Protein AF-A0A6M0L2R6-F1 (afdb_monomer_lite)

Foldseek 3Di:
DPPPPPVVVVVVVVCCVVPPPLDLDLVVLVVLCVPDLALLRSCLVCVVNCVRSLVSDDPLSNLVLPLQCPPPDDDNQLSNLSSVLQQDQFQQVVCLVVVLLLVLCVVQVVVQDQLLQQVLCVVVVNPDRDDSVRVCVVCVVVSNSRRQQSCLLSSLVSVVPDDCLQVSLQSSVVVLCVRNVEDAPDADALVSLQSLCQQCVVLLLQLLVVLC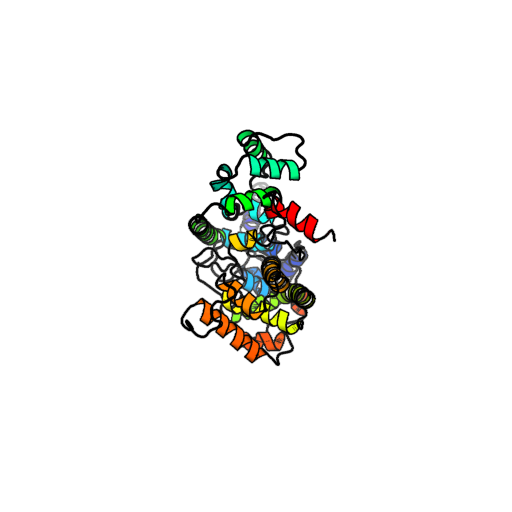VLLVHDSVLSSLLLSLQLCVQHSSNLAYHHNRRQGGSNRHHSNLLSQFDGRGSRSASNSVSLSLSLQQSQCVVVVADSLLSLLCSPPVGSCPLVPVPCCPDPSNVSSVSSVVLCVVCVPPPDPQSSSCVRRVDHPHDPVSVVRRGNDHPDDNDGDNSCPSVPPVVPPCVVVVVVPPD

pLDDT: mean 81.37, std 16.79, range [28.78, 97.38]

Structure (mmCIF, N/CA/C/O backbone):
data_AF-A0A6M0L2R6-F1
#
_entry.id   AF-A0A6M0L2R6-F1
#
loop_
_atom_site.group_PDB
_atom_site.id
_atom_site.type_symbol
_atom_site.label_atom_id
_atom_site.label_alt_id
_atom_site.label_comp_id
_atom_site.label_asym_id
_atom_site.label_entity_id
_atom_site.label_seq_id
_atom_site.pdbx_PDB_ins_code
_atom_site.Cartn_x
_atom_site.Cartn_y
_atom_site.Cartn_z
_atom_site.occupancy
_atom_site.B_iso_or_equiv
_atom_site.auth_seq_id
_atom_site.auth_comp_id
_atom_site.auth_asym_id
_atom_site.auth_atom_id
_atom_site.pdbx_PDB_model_num
ATOM 1 N N . MET A 1 1 ? 13.203 24.381 62.127 1.00 45.47 1 MET A N 1
ATOM 2 C CA . MET A 1 1 ? 13.265 23.180 61.256 1.00 45.47 1 MET A CA 1
ATOM 3 C C . MET A 1 1 ? 12.254 23.283 60.104 1.00 45.47 1 MET A C 1
ATOM 5 O O . MET A 1 1 ? 11.203 22.668 60.159 1.00 45.47 1 MET A O 1
ATOM 9 N N . ARG A 1 2 ? 12.528 24.091 59.066 1.00 46.06 2 ARG A N 1
ATOM 10 C CA . ARG A 1 2 ? 11.584 24.339 57.944 1.00 46.06 2 ARG A CA 1
ATOM 11 C C . ARG A 1 2 ? 12.152 24.036 56.547 1.00 46.06 2 ARG A C 1
ATOM 13 O O . ARG A 1 2 ? 11.547 24.402 55.551 1.00 46.06 2 ARG A O 1
ATOM 20 N N . LYS A 1 3 ? 13.304 23.359 56.458 1.00 46.56 3 LYS A N 1
ATOM 21 C CA . LYS A 1 3 ? 13.999 23.075 55.182 1.00 46.56 3 LYS A CA 1
ATOM 22 C C . LYS A 1 3 ? 14.102 21.589 54.803 1.00 46.56 3 LYS A C 1
ATOM 24 O O . LYS A 1 3 ? 14.664 21.283 53.763 1.00 46.56 3 LYS A O 1
ATOM 29 N N . LEU A 1 4 ? 13.529 20.671 55.585 1.00 47.12 4 LEU A N 1
ATOM 30 C CA . LEU A 1 4 ? 13.708 19.220 55.385 1.00 47.12 4 LEU A CA 1
ATOM 31 C C . LEU A 1 4 ? 12.510 18.479 54.762 1.00 47.12 4 LEU A C 1
ATOM 33 O O . LEU A 1 4 ? 12.599 17.281 54.532 1.00 47.12 4 LEU A O 1
ATOM 37 N N . LEU A 1 5 ? 11.421 19.175 54.415 1.00 47.84 5 LEU A N 1
ATOM 38 C CA . LEU A 1 5 ? 10.235 18.563 53.786 1.00 47.84 5 LEU A CA 1
ATOM 39 C C . LEU A 1 5 ? 10.134 18.779 52.265 1.00 47.84 5 LEU A C 1
ATOM 41 O O . LEU A 1 5 ? 9.256 18.210 51.625 1.00 47.84 5 LEU A O 1
ATOM 45 N N . LEU A 1 6 ? 11.036 19.558 51.660 1.00 47.50 6 LEU A N 1
ATOM 46 C CA . LEU A 1 6 ? 10.943 19.905 50.235 1.00 47.50 6 LEU A CA 1
ATOM 47 C C . LEU A 1 6 ? 11.515 18.836 49.291 1.00 47.50 6 LEU A C 1
ATOM 49 O O . LEU A 1 6 ? 11.073 18.765 48.147 1.00 47.50 6 LEU A O 1
ATOM 53 N N . LEU A 1 7 ? 12.438 17.979 49.745 1.00 46.09 7 LEU A N 1
ATOM 54 C CA . LEU A 1 7 ? 13.039 16.931 48.906 1.00 46.09 7 LEU A CA 1
ATOM 55 C C . LEU A 1 7 ? 12.145 15.696 48.669 1.00 46.09 7 LEU A C 1
ATOM 57 O O . LEU A 1 7 ? 12.019 15.287 47.515 1.00 46.09 7 LEU A O 1
ATOM 61 N N . PRO A 1 8 ? 11.480 15.093 49.677 1.00 51.16 8 PRO A N 1
ATOM 62 C CA . PRO A 1 8 ? 10.654 13.917 49.410 1.00 51.16 8 PRO A CA 1
ATOM 63 C C . PRO A 1 8 ? 9.384 14.276 48.624 1.00 51.16 8 PRO A C 1
ATOM 65 O O . PRO A 1 8 ? 8.926 13.478 47.813 1.00 51.16 8 PRO A O 1
ATOM 68 N N . MET A 1 9 ? 8.859 15.499 48.778 1.00 45.28 9 MET A N 1
ATOM 69 C CA . MET A 1 9 ? 7.676 15.970 48.047 1.00 45.28 9 MET A CA 1
ATOM 70 C C . MET A 1 9 ? 7.973 16.247 46.565 1.00 45.28 9 MET A C 1
ATOM 72 O O . MET A 1 9 ? 7.155 15.934 45.703 1.00 45.28 9 MET A O 1
ATOM 76 N N . SER A 1 10 ? 9.165 16.765 46.247 1.00 46.22 10 SER A N 1
ATOM 77 C CA . SER A 1 10 ? 9.586 16.984 44.859 1.00 46.22 10 SER A CA 1
ATOM 78 C C . SER A 1 10 ? 9.947 15.675 44.147 1.00 46.22 10 SER A C 1
ATOM 80 O O . SER A 1 10 ? 9.622 15.534 42.973 1.00 46.22 10 SER A O 1
ATOM 82 N N . ILE A 1 11 ? 10.484 14.670 44.849 1.00 51.25 11 ILE A N 1
ATOM 83 C CA . ILE A 1 11 ? 10.727 13.325 44.289 1.00 51.25 11 ILE A CA 1
ATOM 84 C C . ILE A 1 11 ? 9.409 12.541 44.088 1.00 51.25 11 ILE A C 1
ATOM 86 O O . ILE A 1 11 ? 9.261 11.826 43.092 1.00 51.25 11 ILE A O 1
ATOM 90 N N . LEU A 1 12 ? 8.403 12.723 44.955 1.00 44.19 12 LEU A N 1
ATOM 91 C CA . LEU A 1 12 ? 7.047 12.178 44.762 1.00 44.19 12 LEU A CA 1
ATOM 92 C C . LEU A 1 12 ? 6.283 12.853 43.608 1.00 44.19 12 LEU A C 1
ATOM 94 O O . LEU A 1 12 ? 5.621 12.172 42.827 1.00 44.19 12 LEU A O 1
ATOM 98 N N . LEU A 1 13 ? 6.428 14.169 43.433 1.00 44.69 13 LEU A N 1
ATOM 99 C CA . LEU A 1 13 ? 5.876 14.884 42.276 1.00 44.69 13 LEU A CA 1
ATOM 100 C C . LEU A 1 13 ? 6.588 14.493 40.968 1.00 44.69 13 LEU A C 1
ATOM 102 O O . LEU A 1 13 ? 5.924 14.245 39.965 1.00 44.69 13 LEU A O 1
ATOM 106 N N . LEU A 1 14 ? 7.917 14.337 40.972 1.00 40.22 14 LEU A N 1
ATOM 107 C CA . LEU A 1 14 ? 8.685 13.874 39.805 1.00 40.22 14 LEU A CA 1
ATOM 108 C C . LEU A 1 14 ? 8.369 12.418 39.423 1.00 40.22 14 LEU A C 1
ATOM 110 O O . LEU A 1 14 ? 8.295 12.097 38.238 1.00 40.22 14 LEU A O 1
ATOM 114 N N . SER A 1 15 ? 8.111 11.540 40.395 1.00 38.56 15 SER A N 1
ATOM 115 C CA . SER A 1 15 ? 7.690 10.155 40.131 1.00 38.56 15 SER A CA 1
ATOM 116 C C . SER A 1 15 ? 6.227 10.046 39.674 1.00 38.56 15 SER A C 1
ATOM 118 O O . SER A 1 15 ? 5.938 9.229 38.797 1.00 38.56 15 SER A O 1
ATOM 120 N N . GLN A 1 16 ? 5.323 10.926 40.127 1.00 41.12 16 GLN A N 1
ATOM 121 C CA . GLN A 1 16 ? 3.987 11.075 39.524 1.00 41.12 16 GLN A CA 1
ATOM 122 C C . GLN A 1 16 ? 4.048 11.609 38.082 1.00 41.12 16 GLN A C 1
ATOM 124 O O . GLN A 1 16 ? 3.268 11.171 37.233 1.00 41.12 16 GLN A O 1
ATOM 129 N N . PHE A 1 17 ? 5.012 12.480 37.769 1.00 44.12 17 PHE A N 1
ATOM 130 C CA . PHE A 1 17 ? 5.234 12.985 36.410 1.00 44.12 17 PHE A CA 1
ATOM 131 C C . PHE A 1 17 ? 5.807 11.936 35.444 1.00 44.12 17 PHE A C 1
ATOM 133 O O . PHE A 1 17 ? 5.579 12.035 34.238 1.00 44.12 17 PHE A O 1
ATOM 140 N N . ILE A 1 18 ? 6.513 10.917 35.947 1.00 41.81 18 ILE A N 1
ATOM 141 C CA . ILE A 1 18 ? 7.213 9.933 35.102 1.00 41.81 18 ILE A CA 1
ATOM 142 C C . ILE A 1 18 ? 6.486 8.571 35.050 1.00 41.81 18 ILE A C 1
ATOM 144 O O . ILE A 1 18 ? 6.608 7.868 34.047 1.00 41.81 18 ILE A O 1
ATOM 148 N N . TYR A 1 19 ? 5.650 8.227 36.042 1.00 39.91 19 TYR A N 1
ATOM 149 C CA . TYR A 1 19 ? 4.901 6.955 36.085 1.00 39.91 19 TYR A CA 1
ATOM 150 C C . TYR A 1 19 ? 3.357 7.076 36.160 1.00 39.91 19 TYR A C 1
ATOM 152 O O . TYR A 1 19 ? 2.683 6.047 36.156 1.00 39.91 19 TYR A O 1
ATOM 160 N N . GLY A 1 20 ? 2.760 8.283 36.159 1.00 46.81 20 GLY A N 1
ATOM 161 C CA . GLY A 1 20 ? 1.331 8.476 36.490 1.00 46.81 20 GLY A CA 1
ATOM 162 C C . GLY A 1 20 ? 0.333 8.945 35.409 1.00 46.81 20 GLY A C 1
ATOM 163 O O . GLY A 1 20 ? -0.867 8.916 35.661 1.00 46.81 20 GLY A O 1
ATOM 164 N N . ALA A 1 21 ? 0.719 9.382 34.207 1.00 62.66 21 ALA A N 1
ATOM 165 C CA . ALA A 1 21 ? -0.188 10.236 33.408 1.00 62.66 21 ALA A CA 1
ATOM 166 C C . ALA A 1 21 ? -1.174 9.529 32.443 1.00 62.66 21 ALA A C 1
ATOM 168 O O . ALA A 1 21 ? -1.693 10.160 31.520 1.00 62.66 21 ALA A O 1
ATOM 169 N N . CYS A 1 22 ? -1.471 8.237 32.613 1.00 83.69 22 CYS A N 1
ATOM 170 C CA . CYS A 1 22 ? -2.533 7.603 31.824 1.00 83.69 22 CYS A CA 1
ATOM 171 C C . CYS A 1 22 ? -3.904 7.876 32.455 1.00 83.69 22 CYS A C 1
ATOM 173 O O . CYS A 1 22 ? -4.408 7.080 33.246 1.00 83.69 22 CYS A O 1
ATOM 175 N N . SER A 1 23 ? -4.508 9.012 32.096 1.00 87.31 23 SER A N 1
ATOM 176 C CA . SER A 1 23 ? -5.831 9.420 32.585 1.00 87.31 23 SER A CA 1
ATOM 177 C C . SER A 1 23 ? -6.908 8.355 32.330 1.00 87.31 23 SER A C 1
ATOM 179 O O . SER A 1 23 ? -6.887 7.671 31.313 1.00 87.31 23 SER A O 1
ATOM 181 N N . GLN A 1 24 ? -7.900 8.227 33.208 1.00 88.62 24 GLN A N 1
ATOM 182 C CA . GLN A 1 24 ? -9.119 7.441 32.933 1.00 88.62 24 GLN A CA 1
ATOM 183 C C . GLN A 1 24 ? -10.281 8.331 32.453 1.00 88.62 24 GLN A C 1
ATOM 185 O O . GLN A 1 24 ? -11.410 7.873 32.301 1.00 88.62 24 GLN A O 1
ATOM 190 N N . SER A 1 25 ? -10.033 9.627 32.235 1.00 92.12 25 SER A N 1
ATOM 191 C CA . SER A 1 25 ? -11.061 10.571 31.803 1.00 92.12 25 SER A CA 1
ATOM 192 C C . SER A 1 25 ? -11.206 10.568 30.285 1.00 92.12 25 SER A C 1
ATOM 194 O O . SER A 1 25 ? -10.279 10.918 29.551 1.00 92.12 25 SER A O 1
ATOM 196 N N . GLY A 1 26 ? -12.411 10.263 29.800 1.00 92.44 26 GLY A N 1
ATOM 197 C CA . GLY A 1 26 ? -12.734 10.395 28.379 1.00 92.44 26 GLY A CA 1
ATOM 198 C C . GLY A 1 26 ? -12.590 11.833 27.872 1.00 92.44 26 GLY A C 1
ATOM 199 O O . GLY A 1 26 ? -12.058 12.041 26.785 1.00 92.44 26 GLY A O 1
ATOM 200 N N . LYS A 1 27 ? -12.965 12.833 28.688 1.00 94.31 27 LYS A N 1
ATOM 201 C CA . LYS A 1 27 ? -12.797 14.259 28.347 1.00 94.31 27 LYS A CA 1
ATOM 202 C C . LYS A 1 27 ? -11.324 14.623 28.156 1.00 94.31 27 LYS A C 1
ATOM 204 O O . LYS A 1 27 ? -10.995 15.346 27.220 1.00 94.31 27 LYS A O 1
ATOM 209 N N . PHE A 1 28 ? -10.440 14.088 29.002 1.00 94.44 28 PHE A N 1
ATOM 210 C CA . PHE A 1 28 ? -8.999 14.296 28.863 1.00 94.44 28 PHE A CA 1
ATOM 211 C C . PHE A 1 28 ? -8.487 13.756 27.523 1.00 94.44 28 PHE A C 1
ATOM 213 O O . PHE A 1 28 ? -7.841 14.492 26.780 1.00 94.44 28 PHE A O 1
ATOM 220 N N . TRP A 1 29 ? -8.807 12.502 27.182 1.00 94.88 29 TRP A N 1
ATOM 221 C CA . TRP A 1 29 ? -8.309 11.889 25.946 1.00 94.88 29 TRP A CA 1
ATOM 222 C C . TRP A 1 29 ? -8.865 12.534 24.688 1.00 94.88 29 TRP A C 1
ATOM 224 O O . TRP A 1 29 ? -8.108 12.780 23.754 1.00 94.88 29 TRP A O 1
ATOM 234 N N . GLN A 1 30 ? -10.150 12.878 24.683 1.00 94.62 30 GLN A N 1
ATOM 235 C CA . GLN A 1 30 ? -10.751 13.606 23.570 1.00 94.62 30 GLN A CA 1
ATOM 236 C C . GLN A 1 30 ? -10.104 14.991 23.398 1.00 94.62 30 GLN A C 1
ATOM 238 O O . GLN A 1 30 ? -9.797 15.382 22.275 1.00 94.62 30 GLN A O 1
ATOM 243 N N . GLY A 1 31 ? -9.767 15.679 24.496 1.00 92.88 31 GLY A N 1
ATOM 244 C CA . GLY A 1 31 ? -8.979 16.913 24.446 1.00 92.88 31 GLY A CA 1
ATOM 245 C C . GLY A 1 31 ? -7.561 16.716 23.887 1.00 92.88 31 GLY A C 1
ATOM 246 O O . GLY A 1 31 ? -7.086 17.549 23.120 1.00 92.88 31 GLY A O 1
ATOM 247 N N . GLN A 1 32 ? -6.879 15.613 24.218 1.00 94.44 32 GLN A N 1
ATOM 248 C CA . GLN A 1 32 ? -5.553 15.293 23.660 1.00 94.44 32 GLN A CA 1
ATOM 249 C C . GLN A 1 32 ? -5.609 14.959 22.163 1.00 94.44 32 GLN A C 1
ATOM 251 O O . GLN A 1 32 ? -4.719 15.360 21.412 1.00 94.44 32 GLN A O 1
ATOM 256 N N . ILE A 1 33 ? -6.655 14.257 21.720 1.00 93.19 33 ILE A N 1
ATOM 257 C CA . ILE A 1 33 ? -6.894 13.971 20.300 1.00 93.19 33 ILE A CA 1
ATOM 258 C C . ILE A 1 33 ? -7.110 15.280 19.536 1.00 93.19 33 ILE A C 1
ATOM 260 O O . ILE A 1 33 ? -6.443 15.505 18.533 1.00 93.19 33 ILE A O 1
ATOM 264 N N . GLN A 1 34 ? -7.962 16.174 20.046 1.00 92.12 34 GLN A N 1
ATOM 265 C CA . GLN A 1 34 ? -8.242 17.475 19.424 1.00 92.12 34 GLN A CA 1
ATOM 266 C C . GLN A 1 34 ? -7.014 18.393 19.351 1.00 92.12 34 GLN A C 1
ATOM 268 O O . GLN A 1 34 ? -6.859 19.129 18.383 1.00 92.12 34 GLN A O 1
ATOM 273 N N . LYS A 1 35 ? -6.130 18.348 20.357 1.00 92.75 35 LYS A N 1
ATOM 274 C CA . LYS A 1 35 ? -4.870 19.112 20.369 1.00 92.75 35 LYS A CA 1
ATOM 275 C C . LYS A 1 35 ? -3.788 18.518 19.466 1.00 92.75 35 LYS A C 1
ATOM 277 O O . LYS A 1 35 ? -2.802 19.189 19.170 1.00 92.75 35 LYS A O 1
ATOM 282 N N . SER A 1 36 ? -3.921 17.254 19.072 1.00 92.50 36 SER A N 1
ATOM 283 C CA . SER A 1 36 ? -2.943 16.595 18.210 1.00 92.50 36 SER A CA 1
ATOM 284 C C . SER A 1 36 ? -3.137 17.030 16.761 1.00 92.50 36 SER A C 1
ATOM 286 O O . SER A 1 36 ? -4.263 17.156 16.291 1.00 92.50 36 SER A O 1
ATOM 288 N N . LYS A 1 37 ? -2.032 17.195 16.021 1.00 90.88 37 LYS A N 1
ATOM 289 C CA . LYS A 1 37 ? -2.060 17.556 14.591 1.00 90.88 37 LYS A CA 1
ATOM 290 C C . LYS A 1 37 ? -2.973 16.629 13.775 1.00 90.88 37 LYS A C 1
ATOM 292 O O . LYS A 1 37 ? -3.685 17.078 12.885 1.00 90.88 37 LYS A O 1
ATOM 297 N N . ASN A 1 38 ? -2.908 15.337 14.078 1.00 92.62 38 ASN A N 1
ATOM 298 C CA . ASN A 1 38 ? -3.747 14.283 13.525 1.00 92.62 38 ASN A CA 1
ATOM 299 C C . ASN A 1 38 ? -3.795 13.096 14.500 1.00 92.62 38 ASN A C 1
ATOM 301 O O . ASN A 1 38 ? -3.020 13.021 15.466 1.00 92.62 38 ASN A O 1
ATOM 305 N N . ILE A 1 39 ? -4.696 12.153 14.228 1.00 94.38 39 ILE A N 1
ATOM 306 C CA . ILE A 1 39 ? -4.901 10.980 15.078 1.00 94.38 39 ILE A CA 1
ATOM 307 C C . ILE A 1 39 ? -3.675 10.044 15.119 1.00 94.38 39 ILE A C 1
ATOM 309 O O . ILE A 1 39 ? -3.406 9.435 16.155 1.00 94.38 39 ILE A O 1
ATOM 313 N N . GLU A 1 40 ? -2.869 9.957 14.053 1.00 95.19 40 GLU A N 1
ATOM 314 C CA . GLU A 1 40 ? -1.649 9.137 14.062 1.00 95.19 40 GLU A CA 1
ATOM 315 C C . GLU A 1 40 ? -0.615 9.679 15.055 1.00 95.19 40 GLU A C 1
ATOM 317 O O . GLU A 1 40 ? -0.041 8.919 15.837 1.00 95.19 40 GLU A O 1
ATOM 322 N N . THR A 1 41 ? -0.420 11.000 15.077 1.00 93.75 41 THR A N 1
ATOM 323 C CA . THR A 1 41 ? 0.484 11.689 16.010 1.00 93.75 41 THR A CA 1
ATOM 324 C C . THR A 1 41 ? 0.037 11.461 17.449 1.00 93.75 41 THR A C 1
ATOM 326 O O . THR A 1 41 ? 0.860 11.132 18.308 1.00 93.75 41 THR A O 1
ATOM 329 N N . PHE A 1 42 ? -1.274 11.549 17.704 1.00 96.06 42 PHE A N 1
ATOM 330 C CA . PHE A 1 42 ? -1.854 11.205 19.000 1.00 96.06 42 PHE A CA 1
ATOM 331 C C . PHE A 1 42 ? -1.478 9.773 19.410 1.00 96.06 42 PHE A C 1
ATOM 333 O O . PHE A 1 42 ? -0.939 9.562 20.502 1.00 96.06 42 PHE A O 1
ATOM 340 N N . PHE A 1 43 ? -1.706 8.794 18.529 1.00 96.94 43 PHE A N 1
ATOM 341 C CA . PHE A 1 43 ? -1.421 7.390 18.814 1.00 96.94 43 PHE A CA 1
ATOM 342 C C . PHE A 1 43 ? 0.070 7.101 19.023 1.00 96.94 43 PHE A C 1
ATOM 344 O O . PHE A 1 43 ? 0.398 6.250 19.856 1.00 96.94 43 PHE A O 1
ATOM 351 N N . ILE A 1 44 ? 0.971 7.788 18.310 1.00 95.38 44 ILE A N 1
ATOM 352 C CA . ILE A 1 44 ? 2.431 7.659 18.462 1.00 95.38 44 ILE A CA 1
ATOM 353 C C . ILE A 1 44 ? 2.891 8.210 19.814 1.00 95.38 44 ILE A C 1
ATOM 355 O O . ILE A 1 44 ? 3.627 7.526 20.540 1.00 95.38 44 ILE A O 1
ATOM 359 N N . ASN A 1 45 ? 2.457 9.426 20.149 1.00 94.12 45 ASN A N 1
ATOM 360 C CA . ASN A 1 45 ? 2.904 10.150 21.339 1.00 94.12 45 ASN A CA 1
ATOM 361 C C . ASN A 1 45 ? 2.370 9.510 22.623 1.00 94.12 45 ASN A C 1
ATOM 363 O O . ASN A 1 45 ? 3.088 9.425 23.617 1.00 94.12 45 ASN A O 1
ATOM 367 N N . ASN A 1 46 ? 1.157 8.956 22.576 1.00 94.00 46 ASN A N 1
ATOM 368 C CA . ASN A 1 46 ? 0.479 8.398 23.745 1.00 94.00 46 ASN A CA 1
ATOM 369 C C . ASN A 1 46 ? 0.580 6.867 23.854 1.00 94.00 46 ASN A C 1
ATOM 371 O O . ASN A 1 46 ? -0.153 6.265 24.635 1.00 94.00 46 ASN A O 1
ATOM 375 N N . TYR A 1 47 ? 1.491 6.209 23.120 1.00 93.56 47 TYR A N 1
ATOM 376 C CA . TYR A 1 47 ? 1.623 4.738 23.095 1.00 93.56 47 TYR A CA 1
ATOM 377 C C . TYR A 1 47 ? 1.608 4.074 24.484 1.00 93.56 47 TYR A C 1
ATOM 379 O O . TYR A 1 47 ? 0.968 3.035 24.663 1.00 93.56 47 TYR A O 1
ATOM 387 N N . ASN A 1 48 ? 2.305 4.661 25.465 1.00 93.00 48 ASN A N 1
ATOM 388 C CA . ASN A 1 48 ? 2.398 4.100 26.817 1.00 93.00 48 ASN A CA 1
ATOM 389 C C . ASN A 1 48 ? 1.018 4.012 27.508 1.00 93.00 48 ASN A C 1
ATOM 391 O O . ASN A 1 48 ? 0.826 3.156 28.363 1.00 93.00 48 ASN A O 1
ATOM 395 N N . CYS A 1 49 ? 0.041 4.821 27.082 1.00 93.75 49 CYS A N 1
ATOM 396 C CA . CYS A 1 49 ? -1.317 4.876 27.625 1.00 93.75 49 CYS A CA 1
ATOM 397 C C . CYS A 1 49 ? -2.378 4.210 26.738 1.00 93.75 49 CYS A C 1
ATOM 399 O O . CYS A 1 49 ? -3.570 4.448 26.926 1.00 93.75 49 CYS A O 1
ATOM 401 N N . LYS A 1 50 ? -1.980 3.338 25.800 1.00 92.94 50 LYS A N 1
ATOM 402 C CA . LYS A 1 50 ? -2.899 2.690 24.843 1.00 92.94 50 LYS A CA 1
ATOM 403 C C . LYS A 1 50 ? -4.131 2.037 25.464 1.00 92.94 50 LYS A C 1
ATOM 405 O O . LYS A 1 50 ? -5.231 2.221 24.962 1.00 92.94 50 LYS A O 1
ATOM 410 N N . ASN A 1 51 ? -3.973 1.325 26.578 1.00 92.62 51 ASN A N 1
ATOM 411 C CA . ASN A 1 51 ? -5.092 0.638 27.233 1.00 92.62 51 ASN A CA 1
ATOM 412 C C . ASN A 1 51 ? -6.082 1.615 27.879 1.00 92.62 51 ASN A C 1
ATOM 414 O O . ASN A 1 51 ? -7.253 1.285 28.051 1.00 92.62 51 ASN A O 1
ATOM 418 N N . SER A 1 52 ? -5.591 2.792 28.259 1.00 94.31 52 SER A N 1
ATOM 419 C CA . SER A 1 52 ? -6.374 3.839 28.894 1.00 94.31 52 SER A CA 1
ATOM 420 C C . SER A 1 52 ? -7.130 4.634 27.824 1.00 94.31 52 SER A C 1
ATOM 422 O O . SER A 1 52 ? -8.358 4.626 27.840 1.00 94.31 52 SER A O 1
ATOM 424 N N . PHE A 1 53 ? -6.454 5.187 26.807 1.00 95.81 53 PHE A N 1
ATOM 425 C CA . PHE A 1 53 ? -7.155 5.971 25.785 1.00 95.81 53 PHE A CA 1
ATOM 426 C C . PHE A 1 53 ? -8.085 5.131 24.899 1.00 95.81 53 PHE A C 1
ATOM 428 O O . PHE A 1 53 ? -9.114 5.638 24.464 1.00 95.81 53 PHE A O 1
ATOM 435 N N . TYR A 1 54 ? -7.771 3.851 24.633 1.00 96.31 54 TYR A N 1
ATOM 436 C CA . TYR A 1 54 ? -8.537 3.025 23.683 1.00 96.31 54 TYR A CA 1
ATOM 437 C C . TYR A 1 54 ? -10.013 2.870 24.077 1.00 96.31 54 TYR A C 1
ATOM 439 O O . TYR A 1 54 ? -10.886 2.809 23.212 1.00 96.31 54 TYR A O 1
ATOM 447 N N . LYS A 1 55 ? -10.308 2.847 25.383 1.00 95.12 55 LYS A N 1
ATOM 448 C CA . LYS A 1 55 ? -11.681 2.766 25.913 1.00 95.12 55 LYS A CA 1
ATOM 449 C C . LYS A 1 55 ? -12.506 4.023 25.631 1.00 95.12 55 LYS A C 1
ATOM 451 O O . LYS A 1 55 ? -13.729 3.956 25.643 1.00 95.12 55 LYS A O 1
ATOM 456 N N . HIS A 1 56 ? -11.835 5.144 25.388 1.00 95.50 56 HIS A N 1
ATOM 457 C CA . HIS A 1 56 ? -12.441 6.457 25.191 1.00 95.50 56 HIS A CA 1
ATOM 458 C C . HIS A 1 56 ? -12.357 6.942 23.744 1.00 95.50 56 HIS A C 1
ATOM 460 O O . HIS A 1 56 ? -12.732 8.082 23.472 1.00 95.50 56 HIS A O 1
ATOM 466 N N . LEU A 1 57 ? -11.864 6.105 22.827 1.00 93.62 57 LEU A N 1
ATOM 467 C CA . LEU A 1 57 ? -11.907 6.396 21.401 1.00 93.62 57 LEU A CA 1
ATOM 468 C C . LEU A 1 57 ? -13.347 6.349 20.902 1.00 93.62 57 LEU A C 1
ATOM 470 O O . LEU A 1 57 ? -14.113 5.444 21.246 1.00 93.62 57 LEU A O 1
ATOM 474 N N . LYS A 1 58 ? -13.686 7.292 20.027 1.00 91.88 58 LYS A N 1
ATOM 475 C CA . LYS A 1 58 ? -14.905 7.222 19.224 1.00 91.88 58 LYS A CA 1
ATOM 476 C C . LYS A 1 58 ? -14.839 6.016 18.290 1.00 91.88 58 LYS A C 1
ATOM 478 O O . LYS A 1 58 ? -13.773 5.462 18.017 1.00 91.88 58 LYS A O 1
ATOM 483 N N . ASN A 1 59 ? -15.989 5.621 17.748 1.00 89.00 59 ASN A N 1
ATOM 484 C CA . ASN A 1 59 ? -16.072 4.458 16.864 1.00 89.00 59 ASN A CA 1
ATOM 485 C C . ASN A 1 59 ? -15.130 4.560 15.652 1.00 89.00 59 ASN A C 1
ATOM 487 O O . ASN A 1 59 ? -14.443 3.587 15.356 1.00 89.00 59 ASN A O 1
ATOM 491 N N . SER A 1 60 ? -15.047 5.718 14.990 1.00 88.94 60 SER A N 1
ATOM 492 C CA . SER A 1 60 ? -14.173 5.925 13.824 1.00 88.94 60 SER A CA 1
ATOM 493 C C . SER A 1 60 ? -12.685 5.818 14.171 1.00 88.94 60 SER A C 1
ATOM 495 O O . SER A 1 60 ? -11.937 5.103 13.505 1.00 88.94 60 SER A O 1
ATOM 497 N N . GLU A 1 61 ? -12.268 6.443 15.271 1.00 93.06 61 GLU A N 1
ATOM 498 C CA . GLU A 1 61 ? -10.905 6.363 15.812 1.00 93.06 61 GLU A CA 1
ATOM 499 C C . GLU A 1 61 ? -10.535 4.920 16.180 1.00 93.06 61 GLU A C 1
ATOM 501 O O . GLU A 1 61 ? -9.445 4.447 15.860 1.00 93.06 61 GLU A O 1
ATOM 506 N N . LYS A 1 62 ? -11.462 4.195 16.816 1.00 93.25 62 LYS A N 1
ATOM 507 C CA . LYS A 1 62 ? -11.284 2.796 17.214 1.00 93.25 62 LYS A CA 1
ATOM 508 C C . LYS A 1 62 ? -11.184 1.865 16.007 1.00 93.25 62 LYS A C 1
ATOM 510 O O . LYS A 1 62 ? -10.322 0.989 15.990 1.00 93.25 62 LYS A O 1
ATOM 515 N N . LEU A 1 63 ? -12.027 2.068 14.992 1.00 92.06 63 LEU A N 1
ATOM 516 C CA . LEU A 1 63 ? -11.972 1.323 13.732 1.00 92.06 63 LEU A CA 1
ATOM 517 C C . LEU A 1 63 ? -10.632 1.537 13.027 1.00 92.06 63 LEU A C 1
ATOM 519 O O . LEU A 1 63 ? -10.009 0.558 12.621 1.00 92.06 63 LEU A O 1
ATOM 523 N N . TYR A 1 64 ? -10.158 2.784 12.941 1.00 94.06 64 TYR A N 1
ATOM 524 C CA . TYR A 1 64 ? -8.855 3.083 12.351 1.00 94.06 64 TYR A CA 1
ATOM 525 C C . TYR A 1 64 ? -7.708 2.456 13.149 1.00 94.06 64 TYR A C 1
ATOM 527 O O . TYR A 1 64 ? -6.822 1.820 12.574 1.00 94.06 64 TYR A O 1
ATOM 535 N N . TYR A 1 65 ? -7.771 2.557 14.481 1.00 95.81 65 TYR A N 1
ATOM 536 C CA . TYR A 1 65 ? -6.815 1.935 15.392 1.00 95.81 65 TYR A CA 1
ATOM 537 C C . TYR A 1 65 ? -6.705 0.425 15.177 1.00 95.81 65 TYR A C 1
ATOM 539 O O . TYR A 1 65 ? -5.607 -0.106 14.992 1.00 95.81 65 TYR A O 1
ATOM 547 N N . ASP A 1 66 ? -7.845 -0.266 15.168 1.00 95.06 66 ASP A N 1
ATOM 548 C CA . ASP A 1 66 ? -7.892 -1.710 14.970 1.00 95.06 66 ASP A CA 1
ATOM 549 C C . ASP A 1 66 ? -7.466 -2.110 13.550 1.00 95.06 66 ASP A C 1
ATOM 551 O O . ASP A 1 66 ? -6.804 -3.135 13.393 1.00 95.06 66 ASP A O 1
ATOM 555 N N . ALA A 1 67 ? -7.790 -1.304 12.532 1.00 94.62 67 ALA A N 1
ATOM 556 C CA . ALA A 1 67 ? -7.414 -1.582 11.151 1.00 94.62 67 ALA A CA 1
ATOM 557 C C . ALA A 1 67 ? -5.888 -1.520 10.943 1.00 94.62 67 ALA A C 1
ATOM 559 O O . ALA A 1 67 ? -5.313 -2.466 10.403 1.00 94.62 67 ALA A O 1
ATOM 560 N N . VAL A 1 68 ? -5.225 -0.450 11.403 1.00 96.25 68 VAL A N 1
ATOM 561 C CA . VAL A 1 68 ? -3.770 -0.218 11.241 1.00 96.25 68 VAL A CA 1
ATOM 562 C C . VAL A 1 68 ? -2.931 -1.200 12.054 1.00 96.25 68 VAL A C 1
ATOM 564 O O . VAL A 1 68 ? -1.884 -1.679 11.605 1.00 96.25 68 VAL A O 1
ATOM 567 N N . LEU A 1 69 ? -3.385 -1.542 13.257 1.00 96.38 69 LEU A N 1
ATOM 568 C CA . LEU A 1 69 ? -2.624 -2.379 14.184 1.00 96.38 69 LEU A CA 1
ATOM 569 C C . LEU A 1 69 ? -2.956 -3.868 14.076 1.00 96.38 69 LEU A C 1
ATOM 571 O O . LEU A 1 69 ? -2.581 -4.636 14.959 1.00 96.38 69 LEU A O 1
ATOM 575 N N . TYR A 1 70 ? -3.628 -4.291 13.004 1.00 94.56 70 TYR A N 1
ATOM 576 C CA . TYR A 1 70 ? -3.908 -5.698 12.740 1.00 94.56 70 TYR A CA 1
ATOM 577 C C . TYR A 1 70 ? -2.683 -6.457 12.185 1.00 94.56 70 TYR A C 1
ATOM 579 O O . TYR A 1 70 ? -2.092 -6.014 11.203 1.00 94.56 70 TYR A O 1
ATOM 587 N N . PRO A 1 71 ? -2.322 -7.649 12.696 1.00 90.50 71 PRO A N 1
ATOM 588 C CA . PRO A 1 71 ? -2.860 -8.285 13.891 1.00 90.50 71 PRO A CA 1
ATOM 589 C C . PRO A 1 71 ? -2.284 -7.651 15.167 1.00 90.50 71 PRO A C 1
ATOM 591 O O . PRO A 1 71 ? -1.169 -7.130 15.173 1.00 90.50 71 PRO A O 1
ATOM 594 N N . ARG A 1 72 ? -3.040 -7.756 16.266 1.00 87.81 72 ARG A N 1
ATOM 595 C CA . ARG A 1 72 ? -2.655 -7.232 17.587 1.00 87.81 72 ARG A CA 1
ATOM 596 C C . ARG A 1 72 ? -1.388 -7.914 18.136 1.00 87.81 72 ARG A C 1
ATOM 598 O O . ARG A 1 72 ? -0.969 -8.961 17.649 1.00 87.81 72 ARG A O 1
ATOM 605 N N . GLY A 1 73 ? -0.815 -7.340 19.199 1.00 88.81 73 GLY A N 1
ATOM 606 C CA . GLY A 1 73 ? 0.355 -7.901 19.899 1.00 88.81 73 GLY A CA 1
ATOM 607 C C . GLY A 1 73 ? 1.707 -7.336 19.449 1.00 88.81 73 GLY A C 1
ATOM 608 O O . GLY A 1 73 ? 2.736 -7.987 19.601 1.00 88.81 73 GLY A O 1
ATOM 609 N N . LEU A 1 74 ? 1.718 -6.128 18.884 1.00 94.75 74 LEU A N 1
ATOM 610 C CA . LEU A 1 74 ? 2.931 -5.474 18.391 1.00 94.75 74 LEU A CA 1
ATOM 611 C C . LEU A 1 74 ? 3.836 -4.995 19.532 1.00 94.75 74 LEU A C 1
ATOM 613 O O . LEU A 1 74 ? 3.365 -4.422 20.521 1.00 94.75 74 LEU A O 1
ATOM 617 N N . LYS A 1 75 ? 5.154 -5.137 19.346 1.00 95.94 75 LYS A N 1
ATOM 618 C CA . LYS A 1 75 ? 6.154 -4.481 20.203 1.00 95.94 75 LYS A CA 1
ATOM 619 C C . LYS A 1 75 ? 6.076 -2.959 20.032 1.00 95.94 75 LYS A C 1
ATOM 621 O O . LYS A 1 75 ? 5.643 -2.465 18.992 1.00 95.94 75 LYS A O 1
ATOM 626 N N . LYS A 1 76 ? 6.578 -2.199 21.015 1.00 95.56 76 LYS A N 1
ATOM 627 C CA . LYS A 1 76 ? 6.572 -0.719 21.003 1.00 95.56 76 LYS A CA 1
ATOM 628 C C . LYS A 1 76 ? 7.100 -0.123 19.695 1.00 95.56 76 LYS A C 1
ATOM 630 O O . LYS A 1 76 ? 6.453 0.745 19.117 1.00 95.56 76 LYS A O 1
ATOM 635 N N . ALA A 1 77 ? 8.245 -0.609 19.216 1.00 96.12 77 ALA A N 1
ATOM 636 C CA . ALA A 1 77 ? 8.838 -0.138 17.966 1.00 96.12 77 ALA A CA 1
ATOM 637 C C . ALA A 1 77 ? 7.936 -0.423 16.753 1.00 96.12 77 ALA A C 1
ATOM 639 O O . ALA A 1 77 ? 7.716 0.458 15.933 1.00 96.12 77 ALA A O 1
ATOM 640 N N . GLN A 1 78 ? 7.354 -1.622 16.678 1.00 97.38 78 GLN A N 1
ATOM 641 C CA . GLN A 1 78 ? 6.480 -2.038 15.577 1.00 97.38 78 GLN A CA 1
ATOM 642 C C . GLN A 1 78 ? 5.189 -1.222 15.541 1.00 97.38 78 GLN A C 1
ATOM 644 O O . GLN A 1 78 ? 4.808 -0.721 14.489 1.00 97.38 78 GLN A O 1
ATOM 649 N N . TYR A 1 79 ? 4.562 -1.022 16.701 1.00 97.06 79 TYR A N 1
ATOM 650 C CA . TYR A 1 79 ? 3.407 -0.141 16.852 1.00 97.06 79 TYR A CA 1
ATOM 651 C C . TYR A 1 79 ? 3.706 1.266 16.322 1.00 97.06 79 TYR A C 1
ATOM 653 O O . TYR A 1 79 ? 2.954 1.796 15.505 1.00 97.06 79 TYR A O 1
ATOM 661 N N . LYS A 1 80 ? 4.820 1.864 16.769 1.00 96.12 80 LYS A N 1
ATOM 662 C CA . LYS A 1 80 ? 5.192 3.224 16.366 1.00 96.12 80 LYS A CA 1
ATOM 663 C C . LYS A 1 80 ? 5.491 3.297 14.874 1.00 96.12 80 LYS A C 1
ATOM 665 O O . LYS A 1 80 ? 5.012 4.214 14.225 1.00 96.12 80 LYS A O 1
ATOM 670 N N . ASN A 1 81 ? 6.202 2.314 14.323 1.00 96.31 81 ASN A N 1
ATOM 671 C CA . ASN A 1 81 ? 6.524 2.274 12.897 1.00 96.31 81 ASN A CA 1
ATOM 672 C C . ASN A 1 81 ? 5.276 2.168 12.021 1.00 96.31 81 ASN A C 1
ATOM 674 O O . ASN A 1 81 ? 5.235 2.791 10.963 1.00 96.31 81 ASN A O 1
ATOM 678 N N . ARG A 1 82 ? 4.251 1.420 12.447 1.00 96.12 82 ARG A N 1
ATOM 679 C CA . ARG A 1 82 ? 2.988 1.347 11.705 1.00 96.12 82 ARG A CA 1
ATOM 680 C C . ARG A 1 82 ? 2.277 2.690 11.660 1.00 96.12 82 ARG A C 1
ATOM 682 O O . ARG A 1 82 ? 1.948 3.149 10.575 1.00 96.12 82 ARG A O 1
ATOM 689 N N . TRP A 1 83 ? 2.108 3.353 12.802 1.00 95.56 83 TRP A N 1
ATOM 690 C CA . TRP A 1 83 ? 1.496 4.684 12.815 1.00 95.56 83 TRP A CA 1
ATOM 691 C C . TRP A 1 83 ? 2.324 5.722 12.076 1.00 95.56 83 TRP A C 1
ATOM 693 O O . TRP A 1 83 ? 1.770 6.506 11.315 1.00 95.56 83 TRP A O 1
ATOM 703 N N . PHE A 1 84 ? 3.646 5.683 12.243 1.00 93.31 84 PHE A N 1
ATOM 704 C CA . PHE A 1 84 ? 4.551 6.567 11.523 1.00 93.31 84 PHE A CA 1
ATOM 705 C C . PHE A 1 84 ? 4.382 6.402 10.009 1.00 93.31 84 PHE A C 1
ATOM 707 O O . PHE A 1 84 ? 4.197 7.383 9.299 1.00 93.31 84 PHE A O 1
ATOM 714 N N . THR A 1 85 ? 4.317 5.158 9.530 1.00 92.56 85 THR A N 1
ATOM 715 C CA . THR A 1 85 ? 4.061 4.839 8.116 1.00 92.56 85 THR A CA 1
ATOM 716 C C . THR A 1 85 ? 2.746 5.426 7.607 1.00 92.56 85 THR A C 1
ATOM 718 O O . THR A 1 85 ? 2.697 5.879 6.468 1.00 92.56 85 THR A O 1
ATOM 721 N N . MET A 1 86 ? 1.700 5.440 8.438 1.00 91.75 86 MET A N 1
ATOM 722 C CA . MET A 1 86 ? 0.413 6.046 8.084 1.00 91.75 86 MET A CA 1
ATOM 723 C C . MET A 1 86 ? 0.442 7.582 8.130 1.00 91.75 86 MET A C 1
ATOM 725 O O . MET A 1 86 ? -0.307 8.219 7.399 1.00 91.75 86 MET A O 1
ATOM 729 N N . SER A 1 87 ? 1.311 8.177 8.955 1.00 89.00 87 SER A N 1
ATOM 730 C CA . SER A 1 87 ? 1.463 9.635 9.072 1.00 89.00 87 SER A CA 1
ATOM 731 C C . SER A 1 87 ? 2.376 10.270 8.020 1.00 89.00 87 SER A C 1
ATOM 733 O O . SER A 1 87 ? 2.361 11.490 7.861 1.00 89.00 87 SER A O 1
ATOM 735 N N . ILE A 1 88 ? 3.192 9.470 7.325 1.00 83.75 88 ILE A N 1
ATOM 736 C CA . ILE A 1 88 ? 4.109 9.967 6.296 1.00 83.75 88 ILE A CA 1
ATOM 737 C C . ILE A 1 88 ? 3.303 10.490 5.102 1.00 83.75 88 ILE A C 1
ATOM 739 O O . ILE A 1 88 ? 2.568 9.743 4.454 1.00 83.75 88 ILE A O 1
ATOM 743 N N . ALA A 1 89 ? 3.496 11.770 4.786 1.00 71.88 89 ALA A N 1
ATOM 744 C CA . ALA A 1 89 ? 2.811 12.445 3.687 1.00 71.88 89 ALA A CA 1
ATOM 745 C C . ALA A 1 89 ? 3.523 12.297 2.330 1.00 71.88 89 ALA A C 1
ATOM 747 O O . ALA A 1 89 ? 2.915 12.577 1.303 1.00 71.88 89 ALA A O 1
ATOM 748 N N . SER A 1 90 ? 4.797 11.878 2.311 1.00 76.69 90 SER A N 1
ATOM 749 C CA . SER A 1 90 ? 5.584 11.744 1.078 1.00 76.69 90 SER A CA 1
ATOM 750 C C . SER A 1 90 ? 6.318 10.410 0.988 1.00 76.69 90 SER A C 1
ATOM 752 O O . SER A 1 90 ? 6.943 9.949 1.944 1.00 76.69 90 SER A O 1
ATOM 754 N N . ASP A 1 91 ? 6.318 9.817 -0.201 1.00 78.81 91 ASP A N 1
ATOM 755 C CA . ASP A 1 91 ? 6.997 8.545 -0.449 1.00 78.81 91 ASP A CA 1
ATOM 756 C C . ASP A 1 91 ? 8.508 8.638 -0.183 1.00 78.81 91 ASP A C 1
ATOM 758 O O . ASP A 1 91 ? 9.105 7.741 0.415 1.00 78.81 91 ASP A O 1
ATOM 762 N N . LYS A 1 92 ? 9.121 9.786 -0.493 1.00 80.19 92 LYS A N 1
ATOM 763 C CA . LYS A 1 92 ? 10.526 10.082 -0.182 1.00 80.19 92 LYS A CA 1
ATOM 764 C C . LYS A 1 92 ? 10.873 9.869 1.295 1.00 80.19 92 LYS A C 1
ATOM 766 O O . LYS A 1 92 ? 11.903 9.270 1.604 1.00 80.19 92 LYS A O 1
ATOM 771 N N . GLU A 1 93 ? 10.040 10.346 2.218 1.00 84.81 93 GLU A N 1
ATOM 772 C CA . GLU A 1 93 ? 10.280 10.180 3.655 1.00 84.81 93 GLU A CA 1
ATOM 773 C C . GLU A 1 93 ? 10.145 8.713 4.094 1.00 84.81 93 GLU A C 1
ATOM 775 O O . GLU A 1 93 ? 10.937 8.236 4.917 1.00 84.81 93 GLU A O 1
ATOM 780 N N . PHE A 1 94 ? 9.211 7.972 3.487 1.00 88.38 94 PHE A N 1
ATOM 781 C CA . PHE A 1 94 ? 9.065 6.537 3.719 1.00 88.38 94 PHE A CA 1
ATOM 782 C C . PHE A 1 94 ? 10.344 5.783 3.337 1.00 88.38 94 PHE A C 1
ATOM 784 O O . PHE A 1 94 ? 10.901 5.069 4.170 1.00 88.38 94 PHE A O 1
ATOM 791 N N . PHE A 1 95 ? 10.865 5.980 2.122 1.00 86.38 95 PHE A N 1
ATOM 792 C CA . PHE A 1 95 ? 12.080 5.287 1.672 1.00 86.38 95 PHE A CA 1
ATOM 793 C C . PHE A 1 95 ? 13.357 5.790 2.348 1.00 86.38 95 PHE A C 1
ATOM 795 O O . PHE A 1 95 ? 14.315 5.030 2.475 1.00 86.38 95 PHE A O 1
ATOM 802 N N . LYS A 1 96 ? 13.385 7.029 2.852 1.00 86.00 96 LYS A N 1
ATOM 803 C CA . LYS A 1 96 ? 14.484 7.497 3.706 1.00 86.00 96 LYS A CA 1
ATOM 804 C C . LYS A 1 96 ? 14.512 6.741 5.037 1.00 86.00 96 LYS A C 1
ATOM 806 O O . LYS A 1 96 ? 15.576 6.296 5.461 1.00 86.00 96 LYS A O 1
ATOM 811 N N . THR A 1 97 ? 13.355 6.577 5.678 1.00 88.75 97 THR A N 1
ATOM 812 C CA . THR A 1 97 ? 13.239 5.895 6.978 1.00 88.75 97 THR A CA 1
ATOM 813 C C . THR A 1 97 ? 13.369 4.374 6.850 1.00 88.75 97 THR A C 1
ATOM 815 O O . THR A 1 97 ? 13.997 3.719 7.683 1.00 88.75 97 THR A O 1
ATOM 818 N N . PHE A 1 98 ? 12.811 3.799 5.785 1.00 90.88 98 PHE A N 1
ATOM 819 C CA . PHE A 1 98 ? 12.783 2.364 5.513 1.00 90.88 98 PHE A CA 1
ATOM 820 C C . PHE A 1 98 ? 13.575 2.035 4.241 1.00 90.88 98 PHE A C 1
ATOM 822 O O . PHE A 1 98 ? 13.079 1.392 3.315 1.00 90.88 98 PHE A O 1
ATOM 829 N N . SER A 1 99 ? 14.843 2.452 4.213 1.00 87.75 99 SER A N 1
ATOM 830 C CA . SER A 1 99 ? 15.735 2.347 3.044 1.00 87.75 99 SER A CA 1
ATOM 831 C C . SER A 1 99 ? 15.956 0.929 2.523 1.00 87.75 99 SER A C 1
ATOM 833 O O . SER A 1 99 ? 16.344 0.745 1.371 1.00 87.75 99 SER A O 1
ATOM 835 N N . PHE A 1 100 ? 15.636 -0.092 3.318 1.00 88.94 100 PHE A N 1
ATOM 836 C CA . PHE A 1 100 ? 15.684 -1.480 2.874 1.00 88.94 100 PHE A CA 1
ATOM 837 C C . PHE A 1 100 ? 14.694 -1.807 1.745 1.00 88.94 100 PHE A C 1
ATOM 839 O O . PHE A 1 100 ? 14.918 -2.780 1.030 1.00 88.94 100 PHE A O 1
ATOM 846 N N . TYR A 1 101 ? 13.647 -1.003 1.530 1.00 86.81 101 TYR A N 1
ATOM 847 C CA . TYR A 1 101 ? 12.789 -1.146 0.348 1.00 86.81 101 TYR A CA 1
ATOM 848 C C . TYR A 1 101 ? 13.463 -0.660 -0.945 1.00 86.81 101 TYR A C 1
ATOM 850 O O . TYR A 1 101 ? 13.160 -1.179 -2.015 1.00 86.81 101 TYR A O 1
ATOM 858 N N . ASN A 1 102 ? 14.437 0.255 -0.857 1.00 80.12 102 ASN A N 1
ATOM 859 C CA . ASN A 1 102 ? 15.263 0.702 -1.987 1.00 80.12 102 ASN A CA 1
ATOM 860 C C . ASN A 1 102 ? 16.601 -0.068 -2.080 1.00 80.12 102 ASN A C 1
ATOM 862 O O . ASN A 1 102 ? 17.599 0.424 -2.608 1.00 80.12 102 ASN A O 1
ATOM 866 N N . ASN A 1 103 ? 16.650 -1.298 -1.556 1.00 80.19 103 ASN A N 1
ATOM 867 C CA . ASN A 1 103 ? 17.868 -2.115 -1.552 1.00 80.19 103 ASN A CA 1
ATOM 868 C C . ASN A 1 103 ? 18.368 -2.504 -2.956 1.00 80.19 103 ASN A C 1
ATOM 870 O O . ASN A 1 103 ? 19.504 -2.953 -3.082 1.00 80.19 103 ASN A O 1
ATOM 874 N N . TYR A 1 104 ? 17.551 -2.327 -4.001 1.00 78.25 104 TYR A N 1
ATOM 875 C CA . TYR A 1 104 ? 17.959 -2.618 -5.372 1.00 78.25 104 TYR A CA 1
ATOM 876 C C . TYR A 1 104 ? 19.069 -1.663 -5.820 1.00 78.25 104 TYR A C 1
ATOM 878 O O . TYR A 1 104 ? 20.177 -2.100 -6.127 1.00 78.25 104 TYR A O 1
ATOM 886 N N . PHE A 1 105 ? 18.808 -0.353 -5.798 1.00 78.81 105 PHE A N 1
ATOM 887 C CA . PHE A 1 105 ? 19.795 0.637 -6.221 1.00 78.81 105 PHE A CA 1
ATOM 888 C C . PHE A 1 105 ? 21.049 0.591 -5.353 1.00 78.81 105 PHE A C 1
ATOM 890 O O . PHE A 1 105 ? 22.157 0.627 -5.873 1.00 78.81 105 PHE A O 1
ATOM 897 N N . THR A 1 106 ? 20.914 0.439 -4.036 1.00 80.00 106 THR A N 1
ATOM 898 C CA . THR A 1 106 ? 22.092 0.424 -3.159 1.00 80.00 106 THR A CA 1
ATOM 899 C C . THR A 1 106 ? 23.013 -0.770 -3.420 1.00 80.00 106 THR A C 1
ATOM 901 O O . THR A 1 106 ? 24.231 -0.600 -3.384 1.00 80.00 106 THR A O 1
ATOM 904 N N . LYS A 1 107 ? 22.460 -1.947 -3.744 1.00 84.88 107 LYS A N 1
ATOM 905 C CA . LYS A 1 107 ? 23.236 -3.168 -4.020 1.00 84.88 107 LYS A CA 1
ATOM 906 C C . LYS A 1 107 ? 23.704 -3.294 -5.466 1.00 84.88 107 LYS A C 1
ATOM 908 O O . LYS A 1 107 ? 24.721 -3.934 -5.721 1.00 84.88 107 LYS A O 1
ATOM 913 N N . HIS A 1 108 ? 22.983 -2.693 -6.408 1.00 80.38 108 HIS A N 1
ATOM 914 C CA . HIS A 1 108 ? 23.220 -2.879 -7.838 1.00 80.38 108 HIS A CA 1
ATOM 915 C C . HIS A 1 108 ? 23.513 -1.580 -8.592 1.00 80.38 108 HIS A C 1
ATOM 917 O O . HIS A 1 108 ? 23.596 -1.607 -9.811 1.00 80.38 108 HIS A O 1
ATOM 923 N N . LYS A 1 109 ? 23.781 -0.452 -7.922 1.00 83.69 109 LYS A N 1
ATOM 924 C CA . LYS A 1 109 ? 24.198 0.793 -8.603 1.00 83.69 109 LYS A CA 1
ATOM 925 C C . LYS A 1 109 ? 25.386 0.602 -9.553 1.00 83.69 109 LYS A C 1
ATOM 927 O O . LYS A 1 109 ? 25.458 1.266 -10.574 1.00 83.69 109 LYS A O 1
ATOM 932 N N . ASN A 1 110 ? 26.293 -0.333 -9.261 1.00 83.81 110 ASN A N 1
ATOM 933 C CA . ASN A 1 110 ? 27.446 -0.611 -10.122 1.00 83.81 110 ASN A CA 1
ATOM 934 C C . ASN A 1 110 ? 27.070 -1.328 -11.430 1.00 83.81 110 ASN A C 1
ATOM 936 O O . ASN A 1 110 ? 27.878 -1.331 -12.351 1.00 83.81 110 ASN A O 1
ATOM 940 N N . SER A 1 111 ? 25.866 -1.909 -11.532 1.00 83.19 111 SER A N 1
ATOM 941 C CA . SER A 1 111 ? 25.357 -2.462 -12.792 1.00 83.19 111 SER A CA 1
ATOM 942 C C . SER A 1 111 ? 24.876 -1.381 -13.758 1.00 83.19 111 SER A C 1
ATOM 944 O O . SER A 1 111 ? 24.627 -1.688 -14.916 1.00 83.19 111 SER A O 1
ATOM 946 N N . ILE A 1 112 ? 24.726 -0.139 -13.289 1.00 84.75 112 ILE A N 1
ATOM 947 C CA . ILE A 1 112 ? 24.368 0.997 -14.132 1.00 84.75 112 ILE A CA 1
ATOM 948 C C . ILE A 1 112 ? 25.584 1.333 -14.996 1.00 84.75 112 ILE A C 1
ATOM 950 O O . ILE A 1 112 ? 26.678 1.603 -14.489 1.00 84.75 112 ILE A O 1
ATOM 954 N N . THR A 1 113 ? 25.397 1.312 -16.308 1.00 85.81 113 THR A N 1
ATOM 955 C CA . THR A 1 113 ? 26.430 1.652 -17.288 1.00 85.81 113 THR A CA 1
ATOM 956 C C . THR A 1 113 ? 26.743 3.148 -17.257 1.00 85.81 113 THR A C 1
ATOM 958 O O . THR A 1 113 ? 25.936 3.970 -16.821 1.00 85.81 113 THR A O 1
ATOM 961 N N . ASP A 1 114 ? 27.920 3.538 -17.747 1.00 87.94 114 ASP A N 1
ATOM 962 C CA . ASP A 1 114 ? 28.281 4.962 -17.812 1.00 87.94 114 ASP A CA 1
ATOM 963 C C . ASP A 1 114 ? 27.371 5.733 -18.773 1.00 87.94 114 ASP A C 1
ATOM 965 O O . ASP A 1 114 ? 27.038 6.889 -18.519 1.00 87.94 114 ASP A O 1
ATOM 969 N N . ARG A 1 115 ? 26.885 5.064 -19.827 1.00 85.62 115 ARG A N 1
ATOM 970 C CA . ARG A 1 115 ? 25.879 5.607 -20.743 1.00 85.62 115 ARG A CA 1
ATOM 971 C C . ARG A 1 115 ? 24.572 5.922 -20.020 1.00 85.62 115 ARG A C 1
ATOM 973 O O . ARG A 1 115 ? 24.082 7.040 -20.133 1.00 85.62 115 ARG A O 1
ATOM 980 N N . GLU A 1 116 ? 24.016 4.963 -19.283 1.00 85.69 116 GLU A N 1
ATOM 981 C CA . GLU A 1 116 ? 22.786 5.162 -18.504 1.00 85.69 116 GLU A CA 1
ATOM 982 C C . GLU A 1 116 ? 22.965 6.288 -17.485 1.00 85.69 116 GLU A C 1
ATOM 984 O O . GLU A 1 116 ? 22.158 7.216 -17.425 1.00 85.69 116 GLU A O 1
ATOM 989 N N . LEU A 1 117 ? 24.072 6.269 -16.739 1.00 88.00 117 LEU A N 1
ATOM 990 C CA . LEU A 1 117 ? 24.374 7.316 -15.772 1.00 88.00 117 LEU A CA 1
ATOM 991 C C . LEU A 1 117 ? 24.470 8.702 -16.430 1.00 88.00 117 LEU A C 1
ATOM 993 O O . LEU A 1 117 ? 23.900 9.660 -15.908 1.00 88.00 117 LEU A O 1
ATOM 997 N N . HIS A 1 118 ? 25.140 8.815 -17.577 1.00 87.81 118 HIS A N 1
ATOM 998 C CA . HIS A 1 118 ? 25.228 10.065 -18.327 1.00 87.81 118 HIS A CA 1
ATOM 999 C C . HIS A 1 118 ? 23.843 10.519 -18.810 1.00 87.81 118 HIS A C 1
ATOM 1001 O O . HIS A 1 118 ? 23.485 11.682 -18.624 1.00 87.81 118 HIS A O 1
ATOM 1007 N N . CYS A 1 119 ? 23.015 9.622 -19.349 1.00 84.38 119 CYS A N 1
ATOM 1008 C CA . CYS A 1 119 ? 21.652 9.973 -19.743 1.00 84.38 119 CYS A CA 1
ATOM 1009 C C . CYS A 1 119 ? 20.840 10.531 -18.562 1.00 84.38 119 CYS A C 1
ATOM 1011 O O . CYS A 1 119 ? 20.184 11.563 -18.708 1.00 84.38 119 CYS A O 1
ATOM 1013 N N . PHE A 1 120 ? 20.934 9.914 -17.381 1.00 86.75 120 PHE A N 1
ATOM 1014 C CA . PHE A 1 120 ? 20.312 10.447 -16.166 1.00 86.75 120 PHE A CA 1
ATOM 1015 C C . PHE A 1 120 ? 20.863 11.823 -15.780 1.00 86.75 120 PHE A C 1
ATOM 1017 O O . PHE A 1 120 ? 20.093 12.734 -15.484 1.00 86.75 120 PHE A O 1
ATOM 1024 N N . GLN A 1 121 ? 22.184 12.001 -15.786 1.00 88.25 121 GLN A N 1
ATOM 1025 C CA . GLN A 1 121 ? 22.811 13.278 -15.439 1.00 88.25 121 GLN A CA 1
ATOM 1026 C C . GLN A 1 121 ? 22.364 14.393 -16.392 1.00 88.25 121 GLN A C 1
ATOM 1028 O O . GLN A 1 121 ? 21.971 15.465 -15.935 1.00 88.25 121 GLN A O 1
ATOM 1033 N N . LYS A 1 122 ? 22.301 14.117 -17.698 1.00 85.75 122 LYS A N 1
ATOM 1034 C CA . LYS A 1 122 ? 21.769 15.051 -18.696 1.00 85.75 122 LYS A CA 1
ATOM 1035 C C . LYS A 1 122 ? 20.308 15.417 -18.411 1.00 85.75 122 LYS A C 1
ATOM 1037 O O . LYS A 1 122 ? 19.970 16.595 -18.413 1.00 85.75 122 LYS A O 1
ATOM 1042 N N . GLN A 1 123 ? 19.455 14.439 -18.090 1.00 82.56 123 GLN A N 1
ATOM 1043 C CA . GLN A 1 123 ? 18.059 14.695 -17.693 1.00 82.56 123 GLN A CA 1
ATOM 1044 C C . GLN A 1 123 ? 17.941 15.561 -16.433 1.00 82.56 123 GLN A C 1
ATOM 1046 O O . GLN A 1 123 ? 16.978 16.306 -16.281 1.00 82.56 123 GLN A O 1
ATOM 1051 N N . LYS A 1 124 ? 18.907 15.464 -15.516 1.00 83.25 124 LYS A N 1
ATOM 1052 C CA . LYS A 1 124 ? 18.972 16.298 -14.310 1.00 83.25 124 LYS A CA 1
ATOM 1053 C C . LYS A 1 124 ? 19.666 17.648 -14.541 1.00 83.25 124 LYS A C 1
ATOM 1055 O O . LYS A 1 124 ? 19.918 18.348 -13.565 1.00 83.25 124 LYS A O 1
ATOM 1060 N N . GLY A 1 125 ? 19.965 18.008 -15.791 1.00 83.75 125 GLY A N 1
ATOM 1061 C CA . GLY A 1 125 ? 20.546 19.301 -16.156 1.00 83.75 125 GLY A CA 1
ATOM 1062 C C . GLY A 1 125 ? 22.036 19.433 -15.847 1.00 83.75 125 GLY A C 1
ATOM 1063 O O . GLY A 1 125 ? 22.529 20.545 -15.692 1.00 83.75 125 GLY A O 1
ATOM 1064 N N . PHE A 1 126 ? 22.767 18.322 -15.720 1.00 86.50 126 PHE A N 1
ATOM 1065 C CA . PHE A 1 126 ? 24.214 18.389 -15.531 1.00 86.50 126 PHE A CA 1
ATOM 1066 C C . PHE A 1 126 ? 24.874 18.864 -16.835 1.00 86.50 126 PHE A C 1
ATOM 1068 O O . PHE A 1 126 ? 24.606 18.275 -17.885 1.00 86.50 126 PHE A O 1
ATOM 1075 N N . PRO A 1 127 ? 25.754 19.882 -16.785 1.00 83.06 127 PRO A N 1
ATOM 1076 C CA . PRO A 1 127 ? 26.393 20.425 -17.983 1.00 83.06 127 PRO A CA 1
ATOM 1077 C C . PRO A 1 127 ? 27.426 19.463 -18.583 1.00 83.06 127 PRO A C 1
ATOM 1079 O O . PRO A 1 127 ? 27.621 19.447 -19.793 1.00 83.06 127 PRO A O 1
ATOM 1082 N N . TYR A 1 128 ? 28.054 18.632 -17.744 1.00 88.25 128 TYR A N 1
ATOM 1083 C CA . TYR A 1 128 ? 29.044 17.635 -18.147 1.00 88.25 128 TYR A CA 1
ATOM 1084 C C . TYR A 1 128 ? 28.854 16.329 -17.363 1.00 88.25 128 TYR A C 1
ATOM 1086 O O . TYR A 1 128 ? 28.406 16.375 -16.209 1.00 88.25 128 TYR A O 1
ATOM 1094 N N . PRO A 1 129 ? 29.220 15.169 -17.941 1.00 90.12 129 PRO A N 1
ATOM 1095 C CA . PRO A 1 129 ? 29.176 13.895 -17.236 1.00 90.12 129 PRO A CA 1
ATOM 1096 C C . PRO A 1 129 ? 30.063 13.912 -15.989 1.00 90.12 129 PRO A C 1
ATOM 1098 O O . PRO A 1 129 ? 31.251 14.227 -16.047 1.00 90.12 129 PRO A O 1
ATOM 1101 N N . VAL A 1 130 ? 29.498 13.521 -14.850 1.00 93.25 130 VAL A N 1
ATOM 1102 C CA . VAL A 1 130 ? 30.246 13.321 -13.606 1.00 93.25 130 VAL A CA 1
ATOM 1103 C C . VAL A 1 130 ? 30.607 11.848 -13.494 1.00 93.25 130 VAL A C 1
ATOM 1105 O O . VAL A 1 130 ? 29.726 10.986 -13.512 1.00 93.25 130 VAL A O 1
ATOM 1108 N N . ALA A 1 131 ? 31.897 11.561 -13.312 1.00 92.75 131 ALA A N 1
ATOM 1109 C CA . ALA A 1 131 ? 32.392 10.201 -13.127 1.00 92.75 131 ALA A CA 1
ATOM 1110 C C . ALA A 1 131 ? 31.618 9.453 -12.025 1.00 92.75 131 ALA A C 1
ATOM 1112 O O . ALA A 1 131 ? 31.342 10.005 -10.955 1.00 92.75 131 ALA A O 1
ATOM 1113 N N . LYS A 1 132 ? 31.312 8.175 -12.273 1.00 91.62 132 LYS A N 1
ATOM 1114 C CA . LYS A 1 132 ? 30.441 7.325 -11.443 1.00 91.62 132 LYS A CA 1
ATOM 1115 C C . LYS A 1 132 ? 30.761 7.371 -9.948 1.00 91.62 132 LYS A C 1
ATOM 1117 O O . LYS A 1 132 ? 29.874 7.630 -9.132 1.00 91.62 132 LYS A O 1
ATOM 1122 N N . ASN A 1 133 ? 32.032 7.197 -9.588 1.00 92.00 133 ASN A N 1
ATOM 1123 C CA . ASN A 1 133 ? 32.477 7.215 -8.192 1.00 92.00 133 ASN A CA 1
ATOM 1124 C C . ASN A 1 133 ? 32.206 8.568 -7.520 1.00 92.00 133 ASN A C 1
ATOM 1126 O O . ASN A 1 133 ? 31.685 8.614 -6.402 1.00 92.00 133 ASN A O 1
ATOM 1130 N N . ARG A 1 134 ? 32.490 9.674 -8.222 1.00 93.88 134 ARG A N 1
ATOM 1131 C CA . ARG A 1 134 ? 32.239 11.031 -7.724 1.00 93.88 134 ARG A CA 1
ATOM 1132 C C . ARG A 1 134 ? 30.742 11.281 -7.584 1.00 93.88 134 ARG A C 1
ATOM 1134 O O . ARG A 1 134 ? 30.304 11.739 -6.536 1.00 93.88 134 ARG A O 1
ATOM 1141 N N . PHE A 1 135 ? 29.955 10.906 -8.590 1.00 92.81 135 PHE A N 1
ATOM 1142 C CA . PHE A 1 135 ? 28.504 11.060 -8.570 1.00 92.81 135 PHE A CA 1
ATOM 1143 C C . PHE A 1 135 ? 27.871 10.355 -7.360 1.00 92.81 135 PHE A C 1
ATOM 1145 O O . PHE A 1 135 ? 27.156 10.991 -6.586 1.00 92.81 135 PHE A O 1
ATOM 1152 N N . TYR A 1 136 ? 28.175 9.072 -7.129 1.00 90.81 136 TYR A N 1
ATOM 1153 C CA . TYR A 1 136 ? 27.607 8.338 -5.991 1.00 90.81 136 TYR A CA 1
ATOM 1154 C C . TYR A 1 136 ? 28.109 8.828 -4.630 1.00 90.81 136 TYR A C 1
ATOM 1156 O O . TYR A 1 136 ? 27.337 8.827 -3.670 1.00 90.81 136 TYR A O 1
ATOM 1164 N N . THR A 1 137 ? 29.361 9.282 -4.546 1.00 91.62 137 THR A N 1
ATOM 1165 C CA . THR A 1 137 ? 29.899 9.914 -3.331 1.00 91.62 137 THR A CA 1
ATOM 1166 C C . THR A 1 137 ? 29.114 11.177 -2.983 1.00 91.62 137 THR A C 1
ATOM 1168 O O . THR A 1 137 ? 28.720 11.370 -1.833 1.00 91.62 137 THR A O 1
ATOM 1171 N N . GLU A 1 138 ? 28.802 12.007 -3.979 1.00 91.44 138 GLU A N 1
ATOM 1172 C CA . GLU A 1 138 ? 28.007 13.219 -3.773 1.00 91.44 138 GLU A CA 1
ATOM 1173 C C . GLU A 1 138 ? 26.549 12.916 -3.401 1.00 91.44 138 GLU A C 1
ATOM 1175 O O . GLU A 1 138 ? 25.993 13.584 -2.527 1.00 91.44 138 GLU A O 1
ATOM 1180 N N . LEU A 1 139 ? 25.931 11.868 -3.967 1.00 90.0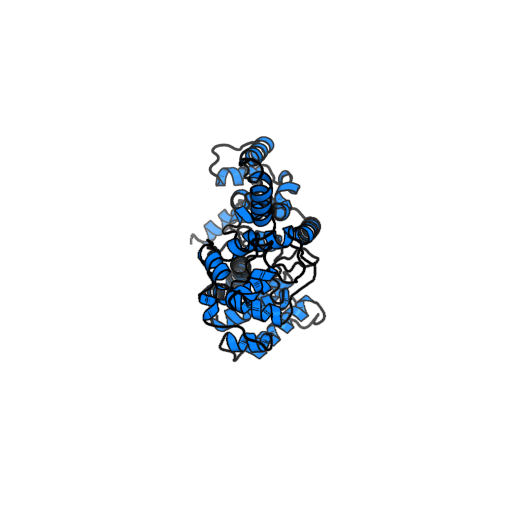6 139 LEU A N 1
ATOM 1181 C CA . LEU A 1 139 ? 24.598 11.431 -3.520 1.00 90.06 139 LEU A CA 1
ATOM 1182 C C . LEU A 1 139 ? 24.586 11.067 -2.030 1.00 90.06 139 LEU A C 1
ATOM 1184 O O . LEU A 1 139 ? 23.621 11.367 -1.318 1.00 90.06 139 LEU A O 1
ATOM 1188 N N . GLN A 1 140 ? 25.640 10.393 -1.562 1.00 88.38 140 GLN A N 1
ATOM 1189 C CA . GLN A 1 140 ? 25.775 10.000 -0.165 1.00 88.38 140 GLN A CA 1
ATOM 1190 C C . GLN A 1 140 ? 25.964 11.222 0.735 1.00 88.38 140 GLN A C 1
ATOM 1192 O O . GLN A 1 140 ? 25.195 11.373 1.685 1.00 88.38 140 GLN A O 1
ATOM 1197 N N . LYS A 1 141 ? 26.904 12.118 0.399 1.00 90.75 141 LYS A N 1
ATOM 1198 C CA . LYS A 1 141 ? 27.163 13.365 1.146 1.00 90.75 141 LYS A CA 1
ATOM 1199 C C . LYS A 1 141 ? 25.915 14.234 1.283 1.00 90.75 141 LYS A C 1
ATOM 1201 O O . LYS A 1 141 ? 25.633 14.749 2.356 1.00 90.75 141 LYS A O 1
ATOM 1206 N N . ARG A 1 142 ? 25.131 14.352 0.209 1.00 87.56 142 ARG A N 1
ATOM 1207 C CA . ARG A 1 142 ? 23.889 15.142 0.185 1.00 87.56 142 ARG A CA 1
ATOM 1208 C C . ARG A 1 142 ? 22.694 14.430 0.827 1.00 87.56 142 ARG A C 1
ATOM 1210 O O . ARG A 1 142 ? 21.603 14.990 0.863 1.00 87.56 142 ARG A O 1
ATOM 1217 N N . GLY A 1 143 ? 22.855 13.186 1.283 1.00 83.88 143 GLY A N 1
ATOM 1218 C CA . GLY A 1 143 ? 21.769 12.400 1.873 1.00 83.88 143 GLY A CA 1
ATOM 1219 C C . GLY A 1 143 ? 20.651 12.021 0.891 1.00 83.88 143 GLY A C 1
ATOM 1220 O O . GLY A 1 143 ? 19.573 11.627 1.329 1.00 83.88 143 GLY A O 1
ATOM 1221 N N . ILE A 1 144 ? 20.892 12.116 -0.421 1.00 85.94 144 ILE A N 1
ATOM 1222 C CA . ILE A 1 144 ? 19.909 11.815 -1.481 1.00 85.94 144 ILE A CA 1
ATOM 1223 C C . ILE A 1 144 ? 20.081 10.413 -2.079 1.00 85.94 144 ILE A C 1
ATOM 1225 O O . ILE A 1 144 ? 19.335 10.026 -2.967 1.00 85.94 144 ILE A O 1
ATOM 1229 N N . HIS A 1 145 ? 21.020 9.613 -1.571 1.00 84.88 145 HIS A N 1
ATOM 1230 C CA . HIS A 1 145 ? 21.247 8.230 -2.012 1.00 84.88 145 HIS A CA 1
ATOM 1231 C C . HIS A 1 145 ? 20.051 7.277 -1.784 1.00 84.88 145 HIS A C 1
ATOM 1233 O O . HIS A 1 145 ? 20.017 6.206 -2.383 1.00 84.88 145 HIS A O 1
ATOM 1239 N N . ASN A 1 146 ? 19.073 7.667 -0.953 1.00 80.38 146 ASN A N 1
ATOM 1240 C CA . ASN A 1 146 ? 17.803 6.952 -0.746 1.00 80.38 146 ASN A CA 1
ATOM 1241 C C . ASN A 1 146 ? 16.582 7.731 -1.271 1.00 80.38 146 ASN A C 1
ATOM 1243 O O . ASN A 1 146 ? 15.449 7.339 -0.998 1.00 80.38 146 ASN A O 1
ATOM 1247 N N . ASP A 1 147 ? 16.789 8.843 -1.982 1.00 83.94 147 ASP A N 1
ATOM 1248 C CA . ASP A 1 147 ? 15.702 9.632 -2.563 1.00 83.94 147 ASP A CA 1
ATOM 1249 C C . ASP A 1 147 ? 15.171 8.920 -3.812 1.00 83.94 147 ASP A C 1
ATOM 1251 O O . ASP A 1 147 ? 15.701 9.078 -4.913 1.00 83.94 147 ASP A O 1
ATOM 1255 N N . VAL A 1 148 ? 14.152 8.079 -3.621 1.00 79.38 148 VAL A N 1
ATOM 1256 C CA . VAL A 1 148 ? 13.610 7.239 -4.696 1.00 79.38 148 VAL A CA 1
ATOM 1257 C C . VAL A 1 148 ? 13.006 8.045 -5.834 1.00 79.38 148 VAL A C 1
ATOM 1259 O O . VAL A 1 148 ? 13.147 7.626 -6.974 1.00 79.38 148 VAL A O 1
ATOM 1262 N N . SER A 1 149 ? 12.403 9.203 -5.560 1.00 78.31 149 SER A N 1
ATOM 1263 C CA . SER A 1 149 ? 11.842 10.073 -6.596 1.00 78.31 149 SER A CA 1
ATOM 1264 C C . SER A 1 149 ? 12.958 10.677 -7.443 1.00 78.31 149 SER A C 1
ATOM 1266 O O . SER A 1 149 ? 12.919 10.631 -8.672 1.00 78.31 149 SER A O 1
ATOM 1268 N N . TYR A 1 150 ? 14.021 11.179 -6.803 1.00 82.38 150 TYR A N 1
ATOM 1269 C CA . TYR A 1 150 ? 15.166 11.719 -7.535 1.00 82.38 150 TYR A CA 1
ATOM 1270 C C . TYR A 1 150 ? 15.883 10.644 -8.362 1.00 82.38 150 TYR A C 1
ATOM 1272 O O . TYR A 1 150 ? 16.230 10.897 -9.519 1.00 82.38 150 TYR A O 1
ATOM 1280 N N . LEU A 1 151 ? 16.085 9.460 -7.774 1.00 83.50 151 LEU A N 1
ATOM 1281 C CA . LEU A 1 151 ? 16.874 8.359 -8.334 1.00 83.50 151 LEU A CA 1
ATOM 1282 C C . LEU A 1 151 ? 16.066 7.372 -9.175 1.00 83.50 151 LEU A C 1
ATOM 1284 O O . LEU A 1 151 ? 16.647 6.412 -9.679 1.00 83.50 151 LEU A O 1
ATOM 1288 N N . TYR A 1 152 ? 14.761 7.585 -9.346 1.00 80.75 152 TYR A N 1
ATOM 1289 C CA . TYR A 1 152 ? 13.867 6.622 -9.986 1.00 80.75 152 TYR A CA 1
ATOM 1290 C C . TYR A 1 152 ? 14.383 6.067 -11.328 1.00 80.75 152 TYR A C 1
ATOM 1292 O O . TYR A 1 152 ? 14.414 4.842 -11.458 1.00 80.75 152 TYR A O 1
ATOM 1300 N N . PRO A 1 153 ? 14.886 6.880 -12.284 1.00 79.19 153 PRO A N 1
ATOM 1301 C CA . PRO A 1 153 ? 15.409 6.337 -13.541 1.00 79.19 153 PRO A CA 1
ATOM 1302 C C . PRO A 1 153 ? 16.604 5.391 -13.337 1.00 79.19 153 PRO A C 1
ATOM 1304 O O . PRO A 1 153 ? 16.676 4.333 -13.956 1.00 79.19 153 PRO A O 1
ATOM 1307 N N . LEU A 1 154 ? 17.508 5.719 -12.406 1.00 79.88 154 LEU A N 1
ATOM 1308 C CA . LEU A 1 154 ? 18.658 4.872 -12.070 1.00 79.88 154 LEU A CA 1
ATOM 1309 C C . LEU A 1 154 ? 18.228 3.578 -11.368 1.00 79.88 154 LEU A C 1
ATOM 1311 O O . LEU A 1 154 ? 18.765 2.512 -11.664 1.00 79.88 154 LEU A O 1
ATOM 1315 N N . ILE A 1 155 ? 17.255 3.662 -10.454 1.00 77.25 155 ILE A N 1
ATOM 1316 C CA . ILE A 1 155 ? 16.650 2.492 -9.801 1.00 77.25 155 ILE A CA 1
ATOM 1317 C C . ILE A 1 155 ? 16.051 1.563 -10.867 1.00 77.25 155 ILE A C 1
ATOM 1319 O O . ILE A 1 155 ? 16.297 0.358 -10.839 1.00 77.25 155 ILE A O 1
ATOM 1323 N N . ARG A 1 156 ? 15.315 2.128 -11.833 1.00 76.38 156 ARG A N 1
ATOM 1324 C CA . ARG A 1 156 ? 14.651 1.391 -12.914 1.00 76.38 156 ARG A CA 1
ATOM 1325 C C . ARG A 1 156 ? 15.639 0.671 -13.833 1.00 76.38 156 ARG A C 1
ATOM 1327 O O . ARG A 1 156 ? 15.394 -0.492 -14.137 1.00 76.38 156 ARG A O 1
ATOM 1334 N N . TRP A 1 157 ? 16.729 1.312 -14.257 1.00 75.75 157 TRP A N 1
ATOM 1335 C CA . TRP A 1 157 ? 17.735 0.651 -15.105 1.00 75.75 157 TRP A CA 1
ATOM 1336 C C . TRP A 1 157 ? 18.519 -0.412 -14.362 1.00 75.75 157 TRP A C 1
ATOM 1338 O O . TRP A 1 157 ? 18.732 -1.499 -14.888 1.00 75.75 157 TRP A O 1
ATOM 1348 N N . SER A 1 158 ? 18.881 -0.136 -13.107 1.00 73.38 158 SER A N 1
ATOM 1349 C CA . SER A 1 158 ? 19.483 -1.154 -12.252 1.00 73.38 158 SER A CA 1
ATOM 1350 C C . SER A 1 158 ? 18.570 -2.389 -12.194 1.00 73.38 158 SER A C 1
ATOM 1352 O O . SER A 1 158 ? 19.055 -3.515 -12.338 1.00 73.38 158 SER A O 1
ATOM 1354 N N . HIS A 1 159 ? 17.252 -2.181 -12.073 1.00 70.69 159 HIS A N 1
ATOM 1355 C CA . HIS A 1 159 ? 16.243 -3.241 -12.022 1.00 70.69 159 HIS A CA 1
ATOM 1356 C C . HIS A 1 159 ? 16.208 -4.163 -13.257 1.00 70.69 159 HIS A C 1
ATOM 1358 O O . HIS A 1 159 ? 16.001 -5.363 -13.097 1.00 70.69 159 HIS A O 1
ATOM 1364 N N . ASP A 1 160 ? 16.395 -3.666 -14.483 1.00 67.00 160 ASP A N 1
ATOM 1365 C CA . ASP A 1 160 ? 16.280 -4.502 -15.698 1.00 67.00 160 ASP A CA 1
ATOM 1366 C C . ASP A 1 160 ? 17.392 -5.567 -15.831 1.00 67.00 160 ASP A C 1
ATOM 1368 O O . ASP A 1 160 ? 17.304 -6.468 -16.667 1.00 67.00 160 ASP A O 1
ATOM 1372 N N . ALA A 1 161 ? 18.424 -5.520 -14.983 1.00 58.47 161 ALA A N 1
ATOM 1373 C CA . ALA A 1 161 ? 19.557 -6.437 -15.018 1.00 58.47 161 ALA A CA 1
ATOM 1374 C C . ALA A 1 161 ? 19.365 -7.693 -14.128 1.00 58.47 161 A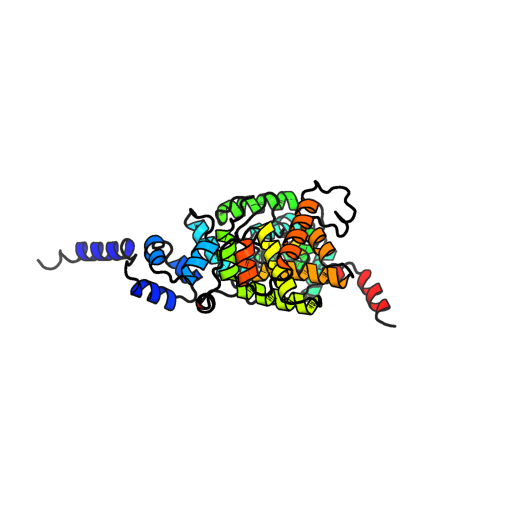LA A C 1
ATOM 1376 O O . ALA A 1 161 ? 19.927 -7.769 -13.032 1.00 58.47 161 ALA A O 1
ATOM 1377 N N . SER A 1 162 ? 18.674 -8.706 -14.676 1.00 49.25 162 SER A N 1
ATOM 1378 C CA . SER A 1 162 ? 18.602 -10.130 -14.248 1.00 49.25 162 SER A CA 1
ATOM 1379 C C . SER A 1 162 ? 17.933 -10.466 -12.893 1.00 49.25 162 SER A C 1
ATOM 1381 O O . SER A 1 162 ? 17.766 -9.607 -12.038 1.00 49.25 162 SER A O 1
ATOM 1383 N N . GLY A 1 163 ? 17.523 -11.741 -12.706 1.00 54.62 163 GLY A N 1
ATOM 1384 C CA . GLY A 1 163 ? 16.645 -12.324 -11.656 1.00 54.62 163 GLY A CA 1
ATOM 1385 C C . GLY A 1 163 ? 17.046 -12.200 -10.169 1.00 54.62 163 GLY A C 1
ATOM 1386 O O . GLY A 1 163 ? 16.797 -13.100 -9.369 1.00 54.62 163 GLY A O 1
ATOM 1387 N N . ARG A 1 164 ? 17.645 -11.075 -9.775 1.00 65.12 164 ARG A N 1
ATOM 1388 C CA . ARG A 1 164 ? 18.083 -10.716 -8.418 1.00 65.12 164 ARG A CA 1
ATOM 1389 C C . ARG A 1 164 ? 16.939 -10.267 -7.508 1.00 65.12 164 ARG A C 1
ATOM 1391 O O . ARG A 1 164 ? 17.111 -10.231 -6.289 1.00 65.12 164 ARG A O 1
ATOM 1398 N N . ASP A 1 165 ? 15.773 -9.948 -8.072 1.00 68.75 165 ASP A N 1
ATOM 1399 C CA . ASP A 1 165 ? 14.655 -9.390 -7.305 1.00 68.75 165 ASP A CA 1
ATOM 1400 C C . ASP A 1 165 ? 14.126 -10.366 -6.243 1.00 68.75 165 ASP A C 1
ATOM 1402 O O . ASP A 1 165 ? 13.781 -9.942 -5.145 1.00 68.75 165 ASP A O 1
ATOM 1406 N N . MET A 1 166 ? 14.180 -11.683 -6.480 1.00 67.12 166 MET A N 1
ATOM 1407 C CA . MET A 1 166 ? 13.758 -12.677 -5.481 1.00 67.12 166 MET A CA 1
ATOM 1408 C C . MET A 1 166 ? 14.609 -12.652 -4.202 1.00 67.12 166 MET A C 1
ATOM 1410 O O . MET A 1 166 ? 14.070 -12.729 -3.094 1.00 67.12 166 MET A O 1
ATOM 1414 N N . ALA A 1 167 ? 15.932 -12.506 -4.325 1.00 74.56 167 ALA A N 1
ATOM 1415 C CA . ALA A 1 167 ? 16.825 -12.425 -3.167 1.00 74.56 167 ALA A CA 1
ATOM 1416 C C . ALA A 1 167 ? 16.602 -11.123 -2.379 1.00 74.56 167 ALA A C 1
ATOM 1418 O O . ALA A 1 167 ? 16.531 -11.131 -1.148 1.00 74.56 167 ALA A O 1
ATOM 1419 N N . LEU A 1 168 ? 16.424 -10.007 -3.091 1.00 81.94 168 LEU A N 1
ATOM 1420 C CA . LEU A 1 168 ? 16.106 -8.711 -2.489 1.00 81.94 168 LEU A CA 1
ATOM 1421 C C . LEU A 1 168 ? 14.733 -8.715 -1.814 1.00 81.94 168 LEU A C 1
ATOM 1423 O O . LEU A 1 168 ? 14.568 -8.100 -0.761 1.00 81.94 168 LEU A O 1
ATOM 1427 N N . SER A 1 169 ? 13.767 -9.427 -2.388 1.00 85.44 169 SER A N 1
ATOM 1428 C CA . SER A 1 169 ? 12.431 -9.611 -1.834 1.00 85.44 169 SER A CA 1
ATOM 1429 C C . SER A 1 169 ? 12.459 -10.346 -0.501 1.00 85.44 169 SER A C 1
ATOM 1431 O O . SER A 1 169 ? 11.824 -9.882 0.444 1.00 85.44 169 SER A O 1
ATOM 1433 N N . ARG A 1 170 ? 13.260 -11.410 -0.358 1.00 87.69 170 ARG A N 1
ATOM 1434 C CA . ARG A 1 170 ? 13.425 -12.098 0.934 1.00 87.69 170 ARG A CA 1
ATOM 1435 C C . ARG A 1 170 ? 13.942 -11.153 2.024 1.00 87.69 170 ARG A C 1
ATOM 1437 O O . ARG A 1 170 ? 13.344 -11.079 3.095 1.00 87.69 170 ARG A O 1
ATOM 1444 N N . GLU A 1 171 ? 14.984 -10.378 1.726 1.00 90.31 171 GLU A N 1
ATOM 1445 C CA . GLU A 1 171 ? 15.533 -9.387 2.662 1.00 90.31 171 GLU A CA 1
ATOM 1446 C C . GLU A 1 171 ? 14.491 -8.324 3.050 1.00 90.31 171 GLU A C 1
ATOM 1448 O O . GLU A 1 171 ? 14.367 -7.970 4.225 1.00 90.31 171 GLU A O 1
ATOM 1453 N N . ARG A 1 172 ? 13.729 -7.808 2.072 1.00 91.50 172 ARG A N 1
ATOM 1454 C CA . ARG A 1 1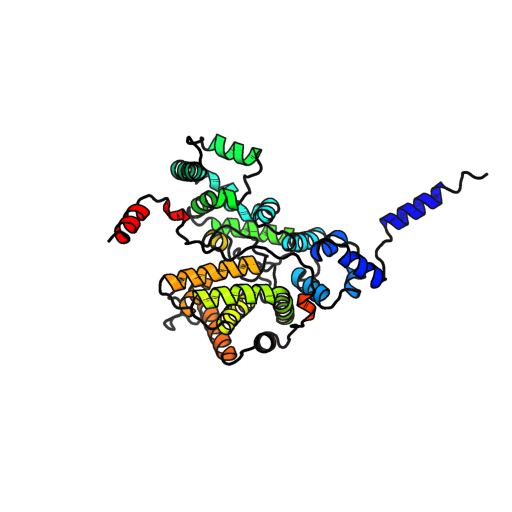72 ? 12.657 -6.832 2.325 1.00 91.50 172 ARG A CA 1
ATOM 1455 C C . ARG A 1 172 ? 11.608 -7.414 3.265 1.00 91.50 172 ARG A C 1
ATOM 1457 O O . ARG A 1 172 ? 11.227 -6.735 4.214 1.00 91.50 172 ARG A O 1
ATOM 1464 N N . VAL A 1 173 ? 11.178 -8.657 3.031 1.00 92.94 173 VAL A N 1
ATOM 1465 C CA . VAL A 1 173 ? 10.188 -9.347 3.871 1.00 92.94 173 VAL A CA 1
ATOM 1466 C C . VAL A 1 173 ? 10.711 -9.493 5.297 1.00 92.94 173 VAL A C 1
ATOM 1468 O O . VAL A 1 173 ? 10.048 -9.048 6.227 1.00 92.94 173 VAL A O 1
ATOM 1471 N N . GLU A 1 174 ? 11.917 -10.028 5.488 1.00 93.62 174 GLU A N 1
ATOM 1472 C CA . GLU A 1 174 ? 12.510 -10.221 6.821 1.00 93.62 174 GLU A CA 1
ATOM 1473 C C . GLU A 1 174 ? 12.639 -8.907 7.600 1.00 93.62 174 GLU A C 1
ATOM 1475 O O . GLU A 1 174 ? 12.242 -8.811 8.766 1.00 93.62 174 GLU A O 1
ATOM 1480 N N . LYS A 1 175 ? 13.134 -7.851 6.945 1.00 94.62 175 LYS A N 1
ATOM 1481 C CA . LYS A 1 175 ? 13.239 -6.526 7.565 1.00 94.62 175 LYS A CA 1
ATOM 1482 C C . LYS A 1 175 ? 11.865 -5.922 7.853 1.00 94.62 175 LYS A C 1
ATOM 1484 O O . LYS A 1 175 ? 11.692 -5.294 8.899 1.00 94.62 175 LYS A O 1
ATOM 1489 N N . ALA A 1 176 ? 10.878 -6.133 6.985 1.00 94.44 176 ALA A N 1
ATOM 1490 C CA . ALA A 1 176 ? 9.509 -5.679 7.204 1.00 94.44 176 ALA A CA 1
ATOM 1491 C C . ALA A 1 176 ? 8.848 -6.393 8.397 1.00 94.44 176 ALA A C 1
ATOM 1493 O O . ALA A 1 176 ? 8.213 -5.738 9.226 1.00 94.44 176 ALA A O 1
ATOM 1494 N N . GLU A 1 177 ? 9.046 -7.704 8.550 1.00 94.62 177 GLU A N 1
ATOM 1495 C CA . GLU A 1 177 ? 8.566 -8.469 9.708 1.00 94.62 177 GLU A CA 1
ATOM 1496 C C . GLU A 1 177 ? 9.134 -7.917 11.017 1.00 94.62 177 GLU A C 1
ATOM 1498 O O . GLU A 1 177 ? 8.384 -7.618 11.950 1.00 94.62 177 GLU A O 1
ATOM 1503 N N . GLN A 1 178 ? 10.447 -7.681 11.064 1.00 95.38 178 GLN A N 1
ATOM 1504 C CA . GLN A 1 178 ? 11.101 -7.104 12.237 1.00 95.38 178 GLN A CA 1
ATOM 1505 C C . GLN A 1 178 ? 10.576 -5.693 12.545 1.00 95.38 178 GLN A C 1
ATOM 1507 O O . GLN A 1 178 ? 10.210 -5.399 13.689 1.00 95.38 178 GLN A O 1
ATOM 1512 N N . ARG A 1 179 ? 10.507 -4.824 11.527 1.00 95.56 179 ARG A N 1
ATOM 1513 C CA . ARG A 1 179 ? 10.186 -3.397 11.686 1.00 95.56 179 ARG A CA 1
ATOM 1514 C C . ARG A 1 179 ? 8.719 -3.131 11.978 1.00 95.56 179 ARG A C 1
ATOM 1516 O O . ARG A 1 179 ? 8.436 -2.248 12.784 1.00 95.56 179 ARG A O 1
ATOM 1523 N N . PHE A 1 180 ? 7.806 -3.878 11.371 1.00 96.19 180 PHE A N 1
ATOM 1524 C CA . PHE A 1 180 ? 6.366 -3.619 11.449 1.00 96.19 180 PHE A CA 1
ATOM 1525 C C . PHE A 1 180 ? 5.595 -4.713 12.195 1.00 96.19 180 PHE A C 1
ATOM 1527 O O . PHE A 1 180 ? 4.387 -4.581 12.385 1.00 96.19 180 PHE A O 1
ATOM 1534 N N . GLY A 1 181 ? 6.250 -5.788 12.643 1.00 94.94 181 GLY A N 1
ATOM 1535 C CA . GLY A 1 181 ? 5.562 -6.923 13.268 1.00 94.94 181 GLY A CA 1
ATOM 1536 C C . GLY A 1 181 ? 4.639 -7.633 12.283 1.00 94.94 181 GLY A C 1
ATOM 1537 O O . GLY A 1 181 ? 3.526 -8.024 12.633 1.00 94.94 181 GLY A O 1
ATOM 1538 N N . ILE A 1 182 ? 5.059 -7.700 11.021 1.00 92.56 182 ILE A N 1
ATOM 1539 C CA . ILE A 1 182 ? 4.349 -8.418 9.964 1.00 92.56 182 ILE A CA 1
ATOM 1540 C C . ILE A 1 182 ? 4.619 -9.913 10.130 1.00 92.56 182 ILE A C 1
ATOM 1542 O O . ILE A 1 182 ? 5.659 -10.308 10.652 1.00 92.56 182 ILE A O 1
ATOM 1546 N N . LYS A 1 183 ? 3.664 -10.739 9.705 1.00 91.12 183 LYS A N 1
ATOM 1547 C CA . LYS A 1 183 ? 3.858 -12.178 9.529 1.00 91.12 183 LYS A CA 1
ATOM 1548 C C . LYS A 1 183 ? 3.625 -12.491 8.057 1.00 91.12 183 LYS A C 1
ATOM 1550 O O . LYS A 1 183 ? 2.510 -12.277 7.577 1.00 91.12 183 LYS A O 1
ATOM 1555 N N . ARG A 1 184 ? 4.659 -12.936 7.339 1.00 92.06 184 ARG A N 1
ATOM 1556 C CA . ARG A 1 184 ? 4.548 -13.280 5.914 1.00 92.06 184 ARG A CA 1
ATOM 1557 C C . ARG A 1 184 ? 3.454 -14.326 5.673 1.00 92.06 184 ARG A C 1
ATOM 1559 O O . ARG A 1 184 ? 3.242 -15.213 6.495 1.00 92.06 184 ARG A O 1
ATOM 1566 N N . GLY A 1 185 ? 2.730 -14.195 4.565 1.00 89.50 185 GLY A N 1
ATOM 1567 C CA . GLY A 1 185 ? 1.586 -15.036 4.201 1.00 89.50 185 GLY A CA 1
ATOM 1568 C C . GLY A 1 185 ? 0.310 -14.776 5.011 1.00 89.50 185 GLY A C 1
ATOM 1569 O O . GLY A 1 185 ? -0.733 -15.342 4.693 1.00 89.50 185 GLY A O 1
ATOM 1570 N N . LYS A 1 186 ? 0.345 -13.918 6.043 1.00 92.94 186 LYS A N 1
ATOM 1571 C CA . LYS A 1 186 ? -0.837 -13.631 6.859 1.00 92.94 186 LYS A CA 1
ATOM 1572 C C . LYS A 1 186 ? -1.673 -12.498 6.264 1.00 92.94 186 LYS A C 1
ATOM 1574 O O . LYS A 1 186 ? -1.284 -11.328 6.292 1.00 92.94 186 LYS A O 1
ATOM 1579 N N . VAL A 1 187 ? -2.874 -12.850 5.825 1.00 95.44 187 VAL A N 1
ATOM 1580 C CA . VAL A 1 187 ? -3.932 -11.915 5.418 1.00 95.44 187 VAL A CA 1
ATOM 1581 C C . VAL A 1 187 ? -4.895 -11.625 6.577 1.00 95.44 187 VAL A C 1
ATOM 1583 O O . VAL A 1 187 ? -4.789 -12.223 7.651 1.00 95.44 187 VAL A O 1
ATOM 1586 N N . GLY A 1 188 ? -5.799 -10.667 6.383 1.00 95.31 188 GLY A N 1
ATOM 1587 C CA . GLY A 1 188 ? -6.899 -10.387 7.303 1.00 95.31 188 GLY A CA 1
ATOM 1588 C C . GLY A 1 188 ? -8.025 -11.423 7.245 1.00 95.31 188 GLY A C 1
ATOM 1589 O O . GLY A 1 188 ? -7.977 -12.403 6.501 1.00 95.31 188 GLY A O 1
ATOM 1590 N N . ASP A 1 189 ? -9.064 -11.180 8.034 1.00 93.94 189 ASP A N 1
ATOM 1591 C CA . ASP A 1 189 ? -10.336 -11.903 8.005 1.00 93.94 189 ASP A CA 1
ATOM 1592 C C . ASP A 1 189 ? -11.467 -10.973 7.526 1.00 93.94 189 ASP A C 1
ATOM 1594 O O . ASP A 1 189 ? -11.252 -9.785 7.276 1.00 93.94 189 ASP A O 1
ATOM 1598 N N . ASN A 1 190 ? -12.689 -11.496 7.407 1.00 92.62 190 ASN A N 1
ATOM 1599 C CA . ASN A 1 190 ? -13.843 -10.712 6.958 1.00 92.62 190 ASN A CA 1
ATOM 1600 C C . ASN A 1 190 ? -14.120 -9.495 7.861 1.00 92.62 190 ASN A C 1
ATOM 1602 O O . ASN A 1 190 ? -14.536 -8.444 7.376 1.00 92.62 190 ASN A O 1
ATOM 1606 N N . VAL A 1 191 ? -13.854 -9.595 9.168 1.00 91.75 191 VAL A N 1
ATOM 1607 C CA . VAL A 1 191 ? -14.057 -8.480 10.103 1.00 91.75 191 VAL A CA 1
ATOM 1608 C C . VAL A 1 191 ? -13.003 -7.402 9.876 1.00 91.75 191 VAL A C 1
ATOM 1610 O O . VAL A 1 191 ? -13.339 -6.219 9.831 1.00 91.75 191 VAL A O 1
ATOM 1613 N N . GLN A 1 192 ? -11.741 -7.792 9.709 1.00 94.06 192 GLN A N 1
ATOM 1614 C CA . GLN A 1 192 ? -10.662 -6.875 9.366 1.00 94.06 192 GLN A CA 1
ATOM 1615 C C . GLN A 1 192 ? -10.920 -6.191 8.022 1.00 94.06 192 GLN A C 1
ATOM 1617 O O . GLN A 1 192 ? -10.749 -4.977 7.925 1.00 94.06 192 GLN A O 1
ATOM 1622 N N . PHE A 1 193 ? -11.386 -6.931 7.015 1.00 94.75 193 PHE A N 1
ATOM 1623 C CA . PHE A 1 193 ? -11.714 -6.359 5.714 1.00 94.75 193 PHE A CA 1
ATOM 1624 C C . PHE A 1 193 ? -12.838 -5.321 5.808 1.00 94.75 193 PHE A C 1
ATOM 1626 O O . PHE A 1 193 ? -12.709 -4.224 5.266 1.00 94.75 193 PHE A O 1
ATOM 1633 N N . ALA A 1 194 ? -13.897 -5.614 6.569 1.00 91.31 194 ALA A N 1
ATOM 1634 C CA . ALA A 1 194 ? -14.999 -4.678 6.786 1.00 91.31 194 ALA A CA 1
ATOM 1635 C C . ALA A 1 194 ? -14.534 -3.374 7.453 1.00 91.31 194 ALA A C 1
ATOM 1637 O O . ALA A 1 194 ? -14.974 -2.290 7.072 1.00 91.31 194 ALA A O 1
ATOM 1638 N N . ARG A 1 195 ? -13.637 -3.469 8.447 1.00 91.38 195 ARG A N 1
ATOM 1639 C CA . ARG A 1 195 ? -13.028 -2.294 9.096 1.00 91.38 195 ARG A CA 1
ATOM 1640 C C . ARG A 1 195 ? -12.180 -1.505 8.110 1.00 91.38 195 ARG A C 1
ATOM 1642 O O . ARG A 1 195 ? -12.302 -0.289 8.041 1.00 91.38 195 ARG A O 1
ATOM 1649 N N . TYR A 1 196 ? -11.337 -2.205 7.357 1.00 93.25 196 TYR A N 1
ATOM 1650 C CA . TYR A 1 196 ? -10.423 -1.607 6.397 1.00 93.25 196 TYR A CA 1
ATOM 1651 C C . TYR A 1 196 ? -11.174 -0.792 5.337 1.00 93.25 196 TYR A C 1
ATOM 1653 O O . TYR A 1 196 ? -10.885 0.391 5.181 1.00 93.25 196 TYR A O 1
ATOM 1661 N N . ILE A 1 197 ? -12.172 -1.377 4.663 1.00 91.50 197 ILE A N 1
ATOM 1662 C CA . ILE A 1 197 ? -12.918 -0.649 3.627 1.00 91.50 197 ILE A CA 1
ATOM 1663 C C . ILE A 1 197 ? -13.675 0.534 4.236 1.00 91.50 197 ILE A C 1
ATOM 1665 O O . ILE A 1 197 ? -13.648 1.611 3.662 1.00 91.50 197 ILE A O 1
ATOM 1669 N N . ALA A 1 198 ? -14.265 0.392 5.427 1.00 89.25 198 ALA A N 1
ATOM 1670 C CA . ALA A 1 198 ? -14.947 1.513 6.077 1.00 89.25 198 ALA A CA 1
ATOM 1671 C C . ALA A 1 198 ? -14.010 2.687 6.421 1.00 89.25 198 ALA A C 1
ATOM 1673 O O . ALA A 1 198 ? -14.432 3.838 6.381 1.00 89.25 198 ALA A O 1
ATOM 1674 N N . VAL A 1 199 ? -12.748 2.412 6.764 1.00 90.25 199 VAL A N 1
ATOM 1675 C CA . VAL A 1 199 ? -11.744 3.441 7.089 1.00 90.25 199 VAL A CA 1
ATOM 1676 C C . VAL A 1 199 ? -11.222 4.155 5.846 1.00 90.25 199 VAL A C 1
ATOM 1678 O O . VAL A 1 199 ? -11.014 5.368 5.880 1.00 90.25 199 VAL A O 1
ATOM 1681 N N . PHE A 1 200 ? -10.989 3.417 4.763 1.00 90.75 200 PHE A N 1
ATOM 1682 C CA . PHE A 1 200 ? -10.337 3.946 3.563 1.00 90.75 200 PHE A CA 1
ATOM 1683 C C . PHE A 1 200 ? -11.296 4.144 2.392 1.00 90.75 200 PHE A C 1
ATOM 1685 O O . PHE A 1 200 ? -10.844 4.311 1.266 1.00 90.75 200 PHE A O 1
ATOM 1692 N N . ASP A 1 201 ? -12.604 4.149 2.639 1.00 89.19 201 ASP A N 1
ATOM 1693 C CA . ASP A 1 201 ? -13.627 4.224 1.596 1.00 89.19 201 ASP A CA 1
ATOM 1694 C C . ASP A 1 201 ? -13.405 5.408 0.649 1.00 89.19 201 ASP A C 1
ATOM 1696 O O . ASP A 1 201 ? -13.350 5.224 -0.560 1.00 89.19 201 ASP A O 1
ATOM 1700 N N . THR A 1 202 ? -13.124 6.595 1.192 1.00 88.12 202 THR A N 1
ATOM 1701 C CA . THR A 1 202 ? -12.843 7.806 0.404 1.00 88.12 202 THR A CA 1
ATOM 1702 C C . THR A 1 202 ? -11.627 7.670 -0.520 1.00 88.12 202 THR A C 1
ATOM 1704 O O . THR A 1 202 ? -11.582 8.288 -1.583 1.00 88.12 202 THR A O 1
ATOM 1707 N N . ASP A 1 203 ? -10.639 6.844 -0.159 1.00 90.19 203 ASP A N 1
ATOM 1708 C CA . ASP A 1 203 ? -9.501 6.527 -1.026 1.00 90.19 203 ASP A CA 1
ATOM 1709 C C . ASP A 1 203 ? -9.916 5.594 -2.176 1.00 90.19 203 ASP A C 1
ATOM 1711 O O . ASP A 1 203 ? -9.456 5.775 -3.304 1.00 90.19 203 ASP A O 1
ATOM 1715 N N . TYR A 1 204 ? -10.820 4.642 -1.917 1.00 93.00 204 TYR A N 1
ATOM 1716 C CA . TYR A 1 204 ? -11.398 3.771 -2.947 1.00 93.00 204 TYR A CA 1
ATOM 1717 C C . TYR A 1 204 ? -12.311 4.545 -3.894 1.00 93.00 204 TYR A C 1
ATOM 1719 O O . TYR A 1 204 ? -12.192 4.369 -5.100 1.00 93.00 204 TYR A O 1
ATOM 1727 N N . GLU A 1 205 ? -13.175 5.425 -3.385 1.00 91.75 205 GLU A N 1
ATOM 1728 C CA . GLU A 1 205 ? -14.058 6.254 -4.217 1.00 91.75 205 GLU A CA 1
ATOM 1729 C C . GLU A 1 205 ? -13.264 7.154 -5.157 1.00 91.75 205 GLU A C 1
ATOM 1731 O O . GLU A 1 205 ? -13.554 7.234 -6.352 1.00 91.75 205 GLU A O 1
ATOM 1736 N N . PHE A 1 206 ? -12.219 7.799 -4.629 1.00 90.94 206 PHE A N 1
ATOM 1737 C CA . PHE A 1 206 ? -11.342 8.646 -5.423 1.00 90.94 206 PHE A CA 1
ATOM 1738 C C . PHE A 1 206 ? -10.735 7.870 -6.598 1.00 90.94 206 PHE A C 1
ATOM 1740 O O . PHE A 1 206 ? -10.838 8.305 -7.743 1.00 90.94 206 PHE A O 1
ATOM 1747 N N . VAL A 1 207 ? -10.138 6.700 -6.341 1.00 93.19 207 VAL A N 1
ATOM 1748 C CA . VAL A 1 207 ? -9.483 5.916 -7.399 1.00 93.19 207 VAL A CA 1
ATOM 1749 C C . VAL A 1 207 ? -10.496 5.237 -8.326 1.00 93.19 207 VAL A C 1
ATOM 1751 O O . VAL A 1 207 ? -10.258 5.178 -9.531 1.00 93.19 207 VAL A O 1
ATOM 1754 N N . ALA A 1 208 ? -11.641 4.782 -7.813 1.00 94.88 208 ALA A N 1
ATOM 1755 C CA . ALA A 1 208 ? -12.707 4.193 -8.622 1.00 94.88 208 ALA A CA 1
ATOM 1756 C C . ALA A 1 208 ? -13.261 5.196 -9.642 1.00 94.88 208 ALA A C 1
ATOM 1758 O O . ALA A 1 208 ? -13.408 4.840 -10.807 1.00 94.88 208 ALA A O 1
ATOM 1759 N N . ASN A 1 209 ? -13.478 6.456 -9.246 1.00 94.19 209 ASN A N 1
ATOM 1760 C CA . ASN A 1 209 ? -13.877 7.522 -10.170 1.00 94.19 209 ASN A CA 1
ATOM 1761 C C . ASN A 1 209 ? -12.855 7.713 -11.298 1.00 94.19 209 ASN A C 1
ATOM 1763 O O . ASN A 1 209 ? -13.223 7.808 -12.467 1.00 94.19 209 ASN A O 1
ATOM 1767 N N . GLN A 1 210 ? -11.563 7.718 -10.967 1.00 90.69 210 GLN A N 1
ATOM 1768 C CA . GLN A 1 210 ? -10.506 7.872 -11.966 1.00 90.69 210 GLN A CA 1
ATOM 1769 C C . GLN A 1 210 ? -10.447 6.687 -12.939 1.00 90.69 210 GLN A C 1
ATOM 1771 O O . GLN A 1 210 ? -10.346 6.887 -14.148 1.00 90.69 210 GLN A O 1
ATOM 1776 N N . ILE A 1 211 ? -10.535 5.455 -12.428 1.00 91.69 211 ILE A N 1
ATOM 1777 C CA . ILE A 1 211 ? -10.565 4.243 -13.258 1.00 91.69 211 ILE A CA 1
ATOM 1778 C C . ILE A 1 211 ? -11.797 4.246 -14.164 1.00 91.69 211 ILE A C 1
ATOM 1780 O O . ILE A 1 211 ? -11.657 4.017 -15.360 1.00 91.69 211 ILE A O 1
ATOM 1784 N N . ALA A 1 212 ? -12.979 4.537 -13.618 1.00 93.75 212 ALA A N 1
ATOM 1785 C CA . ALA A 1 212 ? -14.231 4.575 -14.368 1.00 93.75 212 ALA A CA 1
ATOM 1786 C C . ALA A 1 212 ? -14.140 5.520 -15.571 1.00 93.75 212 ALA A C 1
ATOM 1788 O O . ALA A 1 212 ? -14.415 5.115 -16.699 1.00 93.75 212 ALA A O 1
ATOM 1789 N N . LEU A 1 213 ? -13.645 6.742 -15.346 1.00 91.50 213 LEU A N 1
ATOM 1790 C CA . LEU A 1 213 ? -13.438 7.733 -16.403 1.00 91.50 213 LEU A CA 1
ATOM 1791 C C . LEU A 1 213 ? -12.404 7.282 -17.443 1.00 91.50 213 LEU A C 1
ATOM 1793 O O . LEU A 1 213 ? -12.606 7.484 -18.635 1.00 91.50 213 LEU A O 1
ATOM 1797 N N . LYS A 1 214 ? -11.283 6.689 -17.012 1.00 88.75 214 LYS A N 1
ATOM 1798 C CA . LYS A 1 214 ? -10.185 6.301 -17.915 1.00 88.75 214 LYS A CA 1
ATOM 1799 C C . LYS A 1 214 ? -10.444 5.015 -18.697 1.00 88.75 214 LYS A C 1
ATOM 1801 O O . LYS A 1 214 ? -9.821 4.838 -19.738 1.00 88.75 214 LYS A O 1
ATOM 1806 N N . LEU A 1 215 ? -11.297 4.129 -18.186 1.00 88.19 215 LEU A N 1
ATOM 1807 C CA . LEU A 1 215 ? -11.645 2.854 -18.820 1.00 88.19 215 LEU A CA 1
ATOM 1808 C C . LEU A 1 215 ? -13.018 2.869 -19.507 1.00 88.19 215 LEU A C 1
ATOM 1810 O O . LEU A 1 215 ? -13.367 1.895 -20.166 1.00 88.19 215 LEU A O 1
ATOM 1814 N N . GLY A 1 216 ? -13.818 3.923 -19.314 1.00 90.25 216 GLY A N 1
ATOM 1815 C CA . GLY A 1 216 ? -15.184 3.993 -19.838 1.00 90.25 216 GLY A CA 1
ATOM 1816 C C . GLY A 1 216 ? -16.135 2.967 -19.211 1.00 90.25 216 GLY A C 1
ATOM 1817 O O . GLY A 1 216 ? -17.026 2.472 -19.894 1.00 90.25 216 GLY A O 1
ATOM 1818 N N . ILE A 1 217 ? -15.944 2.621 -17.932 1.00 91.38 217 ILE A N 1
ATOM 1819 C CA . ILE A 1 217 ? -16.778 1.641 -17.210 1.00 91.38 217 ILE A CA 1
ATOM 1820 C C . ILE A 1 217 ? -17.619 2.315 -16.116 1.00 91.38 217 ILE A C 1
ATOM 1822 O O . ILE A 1 217 ? -17.230 3.376 -15.619 1.00 91.38 217 ILE A O 1
ATOM 1826 N N . PRO A 1 218 ? -18.737 1.708 -15.672 1.00 94.75 218 PRO A N 1
ATOM 1827 C CA . PRO A 1 218 ? -19.521 2.247 -14.568 1.00 94.75 218 PRO A CA 1
ATOM 1828 C C . PRO A 1 218 ? -18.696 2.402 -13.283 1.00 94.75 218 PRO A C 1
ATOM 1830 O O . PRO A 1 218 ? -17.931 1.514 -12.900 1.00 94.75 218 PRO A O 1
ATOM 1833 N N . TYR A 1 219 ? -18.912 3.507 -12.560 1.00 95.88 219 TYR A N 1
ATOM 1834 C CA . TYR A 1 219 ? -18.247 3.790 -11.280 1.00 95.88 219 TYR A CA 1
ATOM 1835 C C . TYR A 1 219 ? -18.330 2.621 -10.292 1.00 95.88 219 TYR A C 1
ATOM 1837 O O . TYR A 1 219 ? -17.332 2.235 -9.683 1.00 95.88 219 TYR A O 1
ATOM 1845 N N . MET A 1 220 ? -19.520 2.031 -10.154 1.00 95.12 220 MET A N 1
ATOM 1846 C CA . MET A 1 220 ? -19.725 0.924 -9.225 1.00 95.12 220 MET A CA 1
ATOM 1847 C C . MET A 1 220 ? -18.936 -0.323 -9.620 1.00 95.12 220 MET A C 1
ATOM 1849 O O . MET A 1 220 ? -18.499 -1.048 -8.731 1.00 95.12 220 MET A O 1
ATOM 1853 N N . ASP A 1 221 ? -18.692 -0.552 -10.907 1.00 95.06 221 ASP A N 1
ATOM 1854 C CA . ASP A 1 221 ? -17.899 -1.693 -11.362 1.00 95.06 221 ASP A CA 1
ATOM 1855 C C . ASP A 1 221 ? -16.406 -1.455 -11.129 1.00 95.06 221 ASP A C 1
ATOM 1857 O O . ASP A 1 221 ? -15.708 -2.356 -10.659 1.00 95.06 221 ASP A O 1
ATOM 1861 N N . ALA A 1 222 ? -15.929 -0.220 -11.319 1.00 95.38 222 ALA A N 1
ATOM 1862 C CA . ALA A 1 222 ? -14.583 0.176 -10.903 1.00 95.38 222 ALA A CA 1
ATOM 1863 C C . ALA A 1 222 ? -14.387 0.026 -9.381 1.00 95.38 222 ALA A C 1
ATOM 1865 O O . ALA A 1 222 ? -13.356 -0.474 -8.930 1.00 95.38 222 ALA A O 1
ATOM 1866 N N . TYR A 1 223 ? -15.383 0.401 -8.571 1.00 95.94 223 TYR A N 1
ATOM 1867 C CA . TYR A 1 223 ? -15.335 0.218 -7.118 1.00 95.94 223 TYR A CA 1
ATOM 1868 C C . TYR A 1 223 ? -15.316 -1.270 -6.730 1.00 95.94 223 TYR A C 1
ATOM 1870 O O . TYR A 1 223 ? -14.459 -1.682 -5.944 1.00 95.94 223 TYR A O 1
ATOM 1878 N N . LYS A 1 224 ? -16.205 -2.099 -7.306 1.00 95.94 224 LYS A N 1
ATOM 1879 C CA . LYS A 1 224 ? -16.233 -3.560 -7.085 1.00 95.94 224 LYS A CA 1
ATOM 1880 C C . LYS A 1 224 ? -14.888 -4.196 -7.431 1.00 95.94 224 LYS A C 1
ATOM 1882 O O . LYS A 1 224 ? -14.360 -4.943 -6.612 1.00 95.94 224 LYS A O 1
ATOM 1887 N N . LEU A 1 225 ? -14.300 -3.845 -8.579 1.00 94.94 225 LEU A N 1
ATOM 1888 C CA . LEU A 1 225 ? -12.974 -4.306 -9.002 1.00 94.94 225 LEU A CA 1
ATOM 1889 C C . LEU A 1 225 ? -11.922 -4.076 -7.908 1.00 94.94 225 LEU A C 1
ATOM 1891 O O . LEU A 1 225 ? -11.241 -5.017 -7.497 1.00 94.94 225 LEU A O 1
ATOM 1895 N N . LEU A 1 226 ? -11.806 -2.839 -7.414 1.00 95.69 226 LEU A N 1
ATOM 1896 C CA . LEU A 1 226 ? -10.820 -2.487 -6.390 1.00 95.69 226 LEU A CA 1
ATOM 1897 C C . LEU A 1 226 ? -11.061 -3.250 -5.081 1.00 95.69 226 LEU A C 1
ATOM 1899 O O . LEU A 1 226 ? -10.124 -3.795 -4.499 1.00 95.69 226 LEU A O 1
ATOM 1903 N N . VAL A 1 227 ? -12.313 -3.324 -4.623 1.00 95.62 227 VAL A N 1
ATOM 1904 C CA . VAL A 1 227 ? -12.688 -4.017 -3.379 1.00 95.62 227 VAL A CA 1
ATOM 1905 C C . VAL A 1 227 ? -12.418 -5.520 -3.476 1.00 95.62 227 VAL A C 1
ATOM 1907 O O . VAL A 1 227 ? -11.845 -6.100 -2.551 1.00 95.62 227 VAL A O 1
ATOM 1910 N N . ILE A 1 228 ? -12.794 -6.156 -4.586 1.00 96.25 228 ILE A N 1
ATOM 1911 C CA . ILE A 1 228 ? -12.598 -7.592 -4.809 1.00 96.25 228 ILE A CA 1
ATOM 1912 C C . ILE A 1 228 ? -11.106 -7.935 -4.830 1.00 96.25 228 ILE A C 1
ATOM 1914 O O . ILE A 1 228 ? -10.696 -8.876 -4.148 1.00 96.25 228 ILE A O 1
ATOM 1918 N N . ILE A 1 229 ? -10.274 -7.155 -5.528 1.00 95.56 229 ILE A N 1
ATOM 1919 C CA . ILE A 1 229 ? -8.819 -7.380 -5.552 1.00 95.56 229 ILE A CA 1
ATOM 1920 C C . ILE A 1 229 ? -8.234 -7.275 -4.141 1.00 95.56 229 ILE A C 1
ATOM 1922 O O . ILE A 1 229 ? -7.536 -8.187 -3.698 1.00 95.56 229 ILE A O 1
ATOM 1926 N N . THR A 1 230 ? -8.572 -6.231 -3.379 1.00 96.19 230 THR A N 1
ATOM 1927 C CA . THR A 1 230 ? -8.100 -6.094 -1.990 1.00 96.19 230 THR A CA 1
ATOM 1928 C C . THR A 1 230 ? -8.540 -7.261 -1.110 1.00 96.19 230 THR A C 1
ATOM 1930 O O . THR A 1 230 ? -7.767 -7.736 -0.270 1.00 96.19 230 THR A O 1
ATOM 1933 N N . TYR A 1 231 ? -9.773 -7.739 -1.290 1.00 95.88 231 TYR A N 1
ATOM 1934 C CA . TYR A 1 231 ? -10.282 -8.897 -0.565 1.00 95.88 231 TYR A CA 1
ATOM 1935 C C . TYR A 1 231 ? -9.468 -10.154 -0.859 1.00 95.88 231 TYR A C 1
ATOM 1937 O O . TYR A 1 231 ? -9.052 -10.838 0.073 1.00 95.88 231 TYR A O 1
ATOM 1945 N N . MET A 1 232 ? -9.206 -10.445 -2.133 1.00 94.56 232 MET A N 1
ATOM 1946 C CA . MET A 1 232 ? -8.454 -11.636 -2.526 1.00 94.56 232 MET A CA 1
ATOM 1947 C C . MET A 1 232 ? -6.978 -11.562 -2.117 1.00 94.56 232 MET A C 1
ATOM 1949 O O . MET A 1 232 ? -6.397 -12.590 -1.781 1.00 94.56 232 MET A O 1
ATOM 1953 N N . GLU A 1 233 ? -6.378 -10.369 -2.113 1.00 95.12 233 GLU A N 1
ATOM 1954 C CA . GLU A 1 233 ? -4.942 -10.201 -1.864 1.00 95.12 233 GLU A CA 1
ATOM 1955 C C . GLU A 1 233 ? -4.574 -10.089 -0.383 1.00 95.12 233 GLU A C 1
ATOM 1957 O O . GLU A 1 233 ? -3.623 -10.719 0.077 1.00 95.12 233 GLU A O 1
ATOM 1962 N N . SER A 1 234 ? -5.305 -9.287 0.394 1.00 96.06 234 SER A N 1
ATOM 1963 C CA . SER A 1 234 ? -4.906 -8.987 1.777 1.00 96.06 234 SER A CA 1
ATOM 1964 C C . SER A 1 234 ? -6.012 -9.133 2.805 1.00 96.06 234 SER A C 1
ATOM 1966 O O . SER A 1 234 ? -5.713 -9.102 4.005 1.00 96.06 234 SER A O 1
ATOM 1968 N N . ARG A 1 235 ? -7.278 -9.242 2.379 1.00 95.25 235 ARG A N 1
ATOM 1969 C CA . ARG A 1 235 ? -8.454 -9.163 3.264 1.00 95.25 235 ARG A CA 1
ATOM 1970 C C . ARG A 1 235 ? -8.360 -7.982 4.244 1.00 95.25 235 ARG A C 1
ATOM 1972 O O . ARG A 1 235 ? -8.688 -8.093 5.423 1.00 95.25 235 ARG A O 1
ATOM 1979 N N . GLY A 1 236 ? -7.851 -6.844 3.767 1.00 94.31 236 GLY A N 1
ATOM 1980 C CA . GLY A 1 236 ? -7.770 -5.597 4.535 1.00 94.31 236 GLY A CA 1
ATOM 1981 C C . GLY A 1 236 ? -6.653 -5.546 5.580 1.00 94.31 236 GLY A C 1
ATOM 1982 O O . GLY A 1 236 ? -6.648 -4.658 6.436 1.00 94.31 236 GLY A O 1
ATOM 1983 N N . ASN A 1 237 ? -5.693 -6.474 5.549 1.00 96.88 237 ASN A N 1
ATOM 1984 C CA . ASN A 1 237 ? -4.453 -6.306 6.300 1.00 96.88 237 ASN A CA 1
ATOM 1985 C C . ASN A 1 237 ? -3.548 -5.297 5.568 1.00 96.88 237 ASN A C 1
ATOM 1987 O O . ASN A 1 237 ? -2.883 -5.646 4.595 1.00 96.88 237 ASN A O 1
ATOM 1991 N N . ILE A 1 238 ? -3.503 -4.051 6.059 1.00 96.06 238 ILE A N 1
ATOM 1992 C CA . ILE A 1 238 ? -2.684 -2.963 5.486 1.00 96.06 238 ILE A CA 1
ATOM 1993 C C . ILE A 1 238 ? -1.222 -3.383 5.364 1.00 96.06 238 ILE A C 1
ATOM 1995 O O . ILE A 1 238 ? -0.593 -3.130 4.347 1.00 96.06 238 ILE A O 1
ATOM 1999 N N . PHE A 1 239 ? -0.698 -4.057 6.388 1.00 96.00 239 PHE A N 1
ATOM 2000 C CA . PHE A 1 239 ? 0.691 -4.497 6.456 1.00 96.00 239 PHE A CA 1
ATOM 2001 C C . PHE A 1 239 ? 0.847 -5.959 6.014 1.00 96.00 239 PHE A C 1
ATOM 2003 O O . PHE A 1 239 ? 1.722 -6.670 6.507 1.00 96.00 239 PHE A O 1
ATOM 2010 N N . ALA A 1 240 ? -0.011 -6.448 5.115 1.00 96.00 240 ALA A N 1
ATOM 2011 C CA . ALA A 1 240 ? 0.163 -7.771 4.534 1.00 96.00 240 ALA A CA 1
ATOM 2012 C C . ALA A 1 240 ? 1.500 -7.856 3.784 1.00 96.00 240 ALA A C 1
ATOM 2014 O O . ALA A 1 240 ? 1.908 -6.933 3.075 1.00 96.00 240 ALA A O 1
ATOM 2015 N N . SER A 1 241 ? 2.173 -8.992 3.927 1.00 94.62 241 SER A N 1
ATOM 2016 C CA . SER A 1 241 ? 3.359 -9.342 3.151 1.00 94.62 241 SER A CA 1
ATOM 2017 C C . SER A 1 241 ? 3.217 -10.778 2.698 1.00 94.62 241 SER A C 1
ATOM 2019 O O . SER A 1 241 ? 2.931 -11.654 3.512 1.00 94.62 241 SER A O 1
ATOM 2021 N N . SER A 1 242 ? 3.473 -11.032 1.427 1.00 91.62 242 SER A N 1
ATOM 2022 C CA . SER A 1 242 ? 3.617 -12.386 0.900 1.00 91.62 242 SER A CA 1
ATOM 2023 C C . SER A 1 242 ? 4.971 -12.980 1.299 1.00 91.62 242 SER A C 1
ATOM 2025 O O . SER A 1 242 ? 5.852 -12.301 1.837 1.00 91.62 242 SER A O 1
ATOM 2027 N N . THR A 1 243 ? 5.148 -14.264 1.007 1.00 87.25 243 THR A N 1
ATOM 2028 C CA . THR A 1 243 ? 6.440 -14.955 1.099 1.00 87.25 243 THR A CA 1
ATOM 2029 C C . THR A 1 243 ? 7.399 -14.572 -0.033 1.00 87.25 243 THR A C 1
ATOM 2031 O O . THR A 1 243 ? 8.594 -14.838 0.077 1.00 87.25 243 THR A O 1
ATOM 2034 N N . THR A 1 244 ? 6.899 -13.933 -1.094 1.00 83.38 244 THR A N 1
ATOM 2035 C CA . THR A 1 244 ? 7.636 -13.618 -2.327 1.00 83.38 244 THR A CA 1
ATOM 2036 C C . THR A 1 244 ? 7.991 -12.136 -2.478 1.00 83.38 244 THR A C 1
ATOM 2038 O O . THR A 1 244 ? 8.629 -11.768 -3.457 1.00 83.38 244 THR A O 1
ATOM 2041 N N . GLY A 1 245 ? 7.637 -11.277 -1.513 1.00 87.12 245 GLY A N 1
ATOM 2042 C CA . GLY A 1 245 ? 8.001 -9.850 -1.524 1.00 87.12 245 GLY A CA 1
ATOM 2043 C C . GLY A 1 245 ? 6.979 -8.908 -2.164 1.00 87.12 245 GLY A C 1
ATOM 2044 O O . GLY A 1 245 ? 7.308 -7.773 -2.502 1.00 87.12 245 GLY A O 1
ATOM 2045 N N . ALA A 1 246 ? 5.738 -9.359 -2.316 1.00 90.94 246 ALA A N 1
ATOM 2046 C CA . ALA A 1 246 ? 4.571 -8.493 -2.454 1.00 90.94 246 ALA A CA 1
ATOM 2047 C C . ALA A 1 246 ? 4.135 -7.919 -1.093 1.00 90.94 246 ALA A C 1
ATOM 2049 O O . ALA A 1 246 ? 4.047 -8.663 -0.113 1.00 90.94 246 ALA A O 1
ATOM 2050 N N . PHE A 1 247 ? 3.846 -6.614 -1.048 1.00 92.94 247 PHE A N 1
ATOM 2051 C CA . PHE A 1 247 ? 3.535 -5.861 0.171 1.00 92.94 247 PHE A CA 1
ATOM 2052 C C . PHE A 1 247 ? 2.241 -5.058 0.043 1.00 92.94 247 PHE A C 1
ATOM 2054 O O . PHE A 1 247 ? 1.851 -4.628 -1.047 1.00 92.94 247 PHE A O 1
ATOM 2061 N N . GLY A 1 248 ? 1.618 -4.791 1.188 1.00 94.56 248 GLY A N 1
ATOM 2062 C CA . GLY A 1 248 ? 0.499 -3.866 1.281 1.00 94.56 248 GLY A CA 1
ATOM 2063 C C . GLY A 1 248 ? -0.867 -4.496 1.024 1.00 94.56 248 GLY A C 1
ATOM 2064 O O . GLY A 1 248 ? -0.974 -5.703 0.785 1.00 94.56 248 GLY A O 1
ATOM 2065 N N . PRO A 1 249 ? -1.933 -3.680 1.020 1.00 93.94 249 PRO A N 1
ATOM 2066 C CA . PRO A 1 249 ? -3.302 -4.165 0.862 1.00 93.94 249 PRO A CA 1
ATOM 2067 C C . PRO A 1 249 ? -3.583 -4.784 -0.517 1.00 93.94 249 PRO A C 1
ATOM 2069 O O . PRO A 1 249 ? -4.484 -5.609 -0.642 1.00 93.94 249 PRO A O 1
ATOM 2072 N N . LEU A 1 250 ? -2.798 -4.413 -1.531 1.00 94.25 250 LEU A N 1
ATOM 2073 C CA . LEU A 1 250 ? -2.920 -4.903 -2.908 1.00 94.25 250 LEU A CA 1
ATOM 2074 C C . LEU A 1 250 ? -1.781 -5.844 -3.306 1.00 94.25 250 LEU A C 1
ATOM 2076 O O . LEU A 1 250 ? -1.606 -6.092 -4.493 1.00 94.25 250 LEU A O 1
ATOM 2080 N N . GLN A 1 251 ? -0.974 -6.301 -2.336 1.00 92.88 251 GLN A N 1
ATOM 2081 C CA . GLN A 1 251 ? 0.113 -7.268 -2.540 1.00 92.88 251 GLN A CA 1
ATOM 2082 C C . GLN A 1 251 ? 0.945 -6.985 -3.805 1.00 92.88 251 GLN A C 1
ATOM 2084 O O . GLN A 1 251 ? 1.196 -7.858 -4.632 1.00 92.88 251 GLN A O 1
ATOM 2089 N N . LEU A 1 252 ? 1.389 -5.737 -3.957 1.00 89.25 252 LEU A N 1
ATOM 2090 C CA . LEU A 1 252 ? 2.219 -5.330 -5.087 1.00 89.25 252 LEU A CA 1
ATOM 2091 C C . LEU A 1 252 ? 3.688 -5.590 -4.749 1.00 89.25 252 LEU A C 1
ATOM 2093 O O . LEU A 1 252 ? 4.150 -5.282 -3.645 1.00 89.25 252 LEU A O 1
ATOM 2097 N N . THR A 1 253 ? 4.433 -6.167 -5.689 1.00 85.75 253 THR A N 1
ATOM 2098 C CA . THR A 1 253 ? 5.883 -6.339 -5.547 1.00 85.75 253 THR A CA 1
ATOM 2099 C C . THR A 1 253 ? 6.596 -5.005 -5.713 1.00 85.75 253 THR A C 1
ATOM 2101 O O . THR A 1 253 ? 6.083 -4.070 -6.331 1.00 85.75 253 THR A O 1
ATOM 2104 N N . MET A 1 254 ? 7.819 -4.904 -5.194 1.00 79.88 254 MET A N 1
ATOM 2105 C CA . MET A 1 254 ? 8.618 -3.696 -5.406 1.00 79.88 254 MET A CA 1
ATOM 2106 C C . MET A 1 254 ? 8.902 -3.460 -6.898 1.00 79.88 254 MET A C 1
ATOM 2108 O O . MET A 1 254 ? 8.867 -2.320 -7.352 1.00 79.88 254 MET A O 1
ATOM 2112 N N . HIS A 1 255 ? 9.063 -4.540 -7.670 1.00 75.81 255 HIS A N 1
ATOM 2113 C CA . HIS A 1 255 ? 9.092 -4.498 -9.130 1.00 75.81 255 HIS A CA 1
ATOM 2114 C C . HIS A 1 255 ? 7.881 -3.756 -9.714 1.00 75.81 255 HIS A C 1
ATOM 2116 O O . HIS A 1 255 ? 8.033 -2.825 -10.503 1.00 75.81 255 HIS A O 1
ATOM 2122 N N . TYR A 1 256 ? 6.674 -4.106 -9.272 1.00 77.44 256 TYR A N 1
ATOM 2123 C CA . TYR A 1 256 ? 5.447 -3.459 -9.724 1.00 77.44 256 TYR A CA 1
ATOM 2124 C C . TYR A 1 256 ? 5.441 -1.957 -9.412 1.00 77.44 256 TYR A C 1
ATOM 2126 O O . TYR A 1 256 ? 5.144 -1.129 -10.276 1.00 77.44 256 TYR A O 1
ATOM 2134 N N . TYR A 1 257 ? 5.805 -1.595 -8.180 1.00 73.38 257 TYR A N 1
ATOM 2135 C CA . TYR A 1 257 ? 5.882 -0.199 -7.750 1.00 73.38 257 TYR A CA 1
ATOM 2136 C C . TYR A 1 257 ? 6.884 0.625 -8.569 1.00 73.38 257 TYR A C 1
ATOM 2138 O O . TYR A 1 257 ? 6.670 1.829 -8.706 1.00 73.38 257 TYR A O 1
ATOM 2146 N N . MET A 1 258 ? 7.917 -0.023 -9.121 1.00 72.75 258 MET A N 1
ATOM 2147 C CA . MET A 1 258 ? 8.948 0.570 -9.977 1.00 72.75 258 MET A CA 1
ATOM 2148 C C . MET A 1 258 ? 8.609 0.575 -11.477 1.00 72.75 258 MET A C 1
ATOM 2150 O O . MET A 1 258 ? 9.261 1.301 -12.215 1.00 72.75 258 MET A O 1
ATOM 2154 N N . MET A 1 259 ? 7.658 -0.227 -11.967 1.00 71.25 259 MET A N 1
ATOM 2155 C CA . MET A 1 259 ? 7.300 -0.229 -13.399 1.00 71.25 259 MET A CA 1
ATOM 2156 C C . MET A 1 259 ? 6.266 0.836 -13.756 1.00 71.25 259 MET A C 1
ATOM 2158 O O . MET A 1 259 ? 6.333 1.435 -14.825 1.00 71.25 259 MET A O 1
ATOM 2162 N N . TYR A 1 260 ? 5.311 1.082 -12.861 1.00 71.56 260 TYR A N 1
ATOM 2163 C CA . TYR A 1 260 ? 4.162 1.952 -13.124 1.00 71.56 260 TYR A CA 1
ATOM 2164 C C . TYR A 1 260 ? 4.299 3.303 -12.397 1.00 71.56 260 TYR A C 1
ATOM 2166 O O . TYR A 1 260 ? 3.386 3.761 -11.701 1.00 71.56 260 TYR A O 1
ATOM 2174 N N . GLY A 1 261 ? 5.485 3.919 -12.496 1.00 70.31 261 GLY A N 1
ATOM 2175 C CA . GLY A 1 261 ? 5.827 5.249 -11.964 1.00 70.31 261 GLY A CA 1
ATOM 2176 C C . GLY A 1 261 ? 6.776 5.230 -10.762 1.00 70.31 261 GLY A C 1
ATOM 2177 O O . GLY A 1 261 ? 7.255 4.174 -10.361 1.00 70.31 261 GLY A O 1
ATOM 2178 N N . GLU A 1 262 ? 6.971 6.381 -10.114 1.00 74.06 262 GLU A N 1
ATOM 2179 C CA . GLU A 1 262 ? 7.851 6.507 -8.937 1.00 74.06 262 GLU A CA 1
ATOM 2180 C C . GLU A 1 262 ? 7.438 5.568 -7.781 1.00 74.06 262 GLU A C 1
ATOM 2182 O O . GLU A 1 262 ? 6.240 5.465 -7.494 1.00 74.06 262 GLU A O 1
ATOM 2187 N N . PRO A 1 263 ? 8.381 4.877 -7.110 1.00 75.81 263 PRO A N 1
ATOM 2188 C CA . PRO A 1 263 ? 8.092 4.035 -5.956 1.00 75.81 263 PRO A CA 1
ATOM 2189 C C . PRO A 1 263 ? 7.324 4.789 -4.878 1.00 75.81 263 PRO A C 1
ATOM 2191 O O . PRO A 1 263 ? 7.699 5.903 -4.522 1.00 75.81 263 PRO A O 1
ATOM 2194 N N . ASN A 1 264 ? 6.300 4.153 -4.312 1.00 82.00 264 ASN A N 1
ATOM 2195 C CA . ASN A 1 264 ? 5.527 4.728 -3.221 1.00 82.00 264 ASN A CA 1
ATOM 2196 C C . ASN A 1 264 ? 5.489 3.821 -1.988 1.00 82.00 264 ASN A C 1
ATOM 2198 O O . ASN A 1 264 ? 5.926 2.668 -2.027 1.00 82.00 264 ASN A O 1
ATOM 2202 N N . ASN A 1 265 ? 5.024 4.375 -0.871 1.00 88.00 265 ASN A N 1
ATOM 2203 C CA . ASN A 1 265 ? 4.811 3.641 0.366 1.00 88.00 265 ASN A CA 1
ATOM 2204 C C . ASN A 1 265 ? 3.798 2.506 0.118 1.00 88.00 265 ASN A C 1
ATOM 2206 O O . ASN A 1 265 ? 2.611 2.789 -0.079 1.00 88.00 265 ASN A O 1
ATOM 2210 N N . PRO A 1 266 ? 4.215 1.227 0.197 1.00 90.00 266 PRO A N 1
ATOM 2211 C CA . PRO A 1 266 ? 3.358 0.100 -0.142 1.00 90.00 266 PRO A CA 1
ATOM 2212 C C . PRO A 1 266 ? 2.212 -0.109 0.851 1.00 90.00 266 PRO A C 1
ATOM 2214 O O . PRO A 1 266 ? 1.295 -0.874 0.577 1.00 90.00 266 PRO A O 1
ATOM 2217 N N . PHE A 1 267 ? 2.265 0.534 2.017 1.00 92.75 267 PHE A N 1
ATOM 2218 C CA . PHE A 1 267 ? 1.247 0.433 3.057 1.00 92.75 267 PHE A CA 1
ATOM 2219 C C . PHE A 1 267 ? 0.244 1.588 3.012 1.00 92.75 267 PHE A C 1
ATOM 2221 O O . PHE A 1 267 ? -0.700 1.600 3.797 1.00 92.75 267 PHE A O 1
ATOM 2228 N N . ASN A 1 268 ? 0.425 2.555 2.109 1.00 90.81 268 ASN A N 1
ATOM 2229 C CA . ASN A 1 268 ? -0.525 3.639 1.921 1.00 90.81 268 ASN A CA 1
ATOM 2230 C C . ASN A 1 268 ? -1.663 3.197 0.977 1.00 90.81 268 ASN A C 1
ATOM 2232 O O . ASN A 1 268 ? -1.400 2.969 -0.204 1.00 90.81 268 ASN A O 1
ATOM 2236 N N . PRO A 1 269 ? -2.928 3.119 1.440 1.00 90.19 269 PRO A N 1
ATOM 2237 C CA . PRO A 1 269 ? -4.031 2.598 0.629 1.00 90.19 269 PRO A CA 1
ATOM 2238 C C . PRO A 1 269 ? -4.230 3.331 -0.698 1.00 90.19 269 PRO A C 1
ATOM 2240 O O . PRO A 1 269 ? -4.259 2.686 -1.744 1.00 90.19 269 PRO A O 1
ATOM 2243 N N . ARG A 1 270 ? -4.297 4.669 -0.677 1.00 88.94 270 ARG A N 1
ATOM 2244 C CA . ARG A 1 270 ? -4.465 5.485 -1.888 1.00 88.94 270 ARG A CA 1
ATOM 2245 C C . ARG A 1 270 ? -3.314 5.275 -2.866 1.00 88.94 270 ARG A C 1
ATOM 2247 O O . ARG A 1 270 ? -3.550 5.056 -4.050 1.00 88.94 270 ARG A O 1
ATOM 2254 N N . ALA A 1 271 ? -2.076 5.295 -2.375 1.00 85.94 271 ALA A N 1
ATOM 2255 C CA . ALA A 1 271 ? -0.893 5.138 -3.213 1.00 85.94 271 ALA A CA 1
ATOM 2256 C C . ALA A 1 271 ? -0.834 3.743 -3.869 1.00 85.94 271 ALA A C 1
ATOM 2258 O O . ALA A 1 271 ? -0.543 3.634 -5.063 1.00 85.94 271 ALA A O 1
ATOM 2259 N N . SER A 1 272 ? -1.163 2.680 -3.129 1.00 89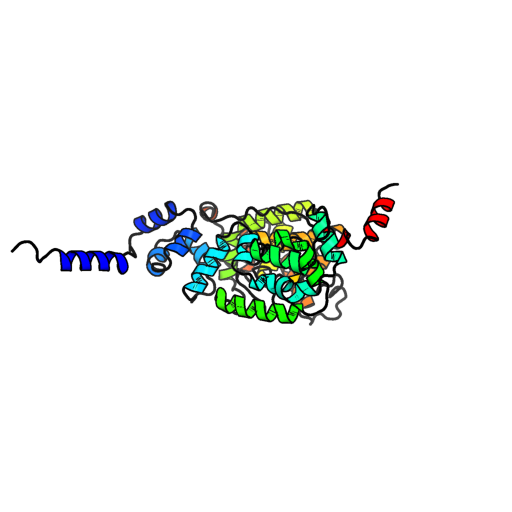.62 272 SER A N 1
ATOM 2260 C CA . SER A 1 272 ? -1.270 1.330 -3.691 1.00 89.62 272 SER A CA 1
ATOM 2261 C C . SER A 1 272 ? -2.385 1.242 -4.738 1.00 89.62 272 SER A C 1
ATOM 2263 O O . SER A 1 272 ? -2.158 0.699 -5.817 1.00 89.62 272 SER A O 1
ATOM 2265 N N . LEU A 1 273 ? -3.569 1.801 -4.459 1.00 91.88 273 LEU A N 1
ATOM 2266 C CA . LEU A 1 273 ? -4.708 1.796 -5.388 1.00 91.88 273 LEU A CA 1
ATOM 2267 C C . LEU A 1 273 ? -4.386 2.529 -6.691 1.00 91.88 273 LEU A C 1
ATOM 2269 O O . LEU A 1 273 ? -4.664 2.011 -7.767 1.00 91.88 273 LEU A O 1
ATOM 2273 N N . ILE A 1 274 ? -3.736 3.689 -6.605 1.00 87.62 274 ILE A N 1
ATOM 2274 C CA . ILE A 1 274 ? -3.249 4.450 -7.763 1.00 87.62 274 ILE A CA 1
ATOM 2275 C C . ILE A 1 274 ? -2.290 3.609 -8.617 1.00 87.62 274 ILE A C 1
ATOM 2277 O O . ILE A 1 274 ? -2.392 3.588 -9.843 1.00 87.62 274 ILE A O 1
ATOM 2281 N N . LYS A 1 275 ? -1.376 2.865 -7.984 1.00 86.88 275 LYS A N 1
ATOM 2282 C CA . LYS A 1 275 ? -0.442 1.981 -8.700 1.00 86.88 275 LYS A CA 1
ATOM 2283 C C . LYS A 1 275 ? -1.156 0.840 -9.398 1.00 86.88 275 LYS A C 1
ATOM 2285 O O . LYS A 1 275 ? -0.826 0.515 -10.538 1.00 86.88 275 LYS A O 1
ATOM 2290 N N . LEU A 1 276 ? -2.136 0.245 -8.729 1.00 89.38 276 LEU A N 1
ATOM 2291 C CA . LEU A 1 276 ? -2.987 -0.765 -9.3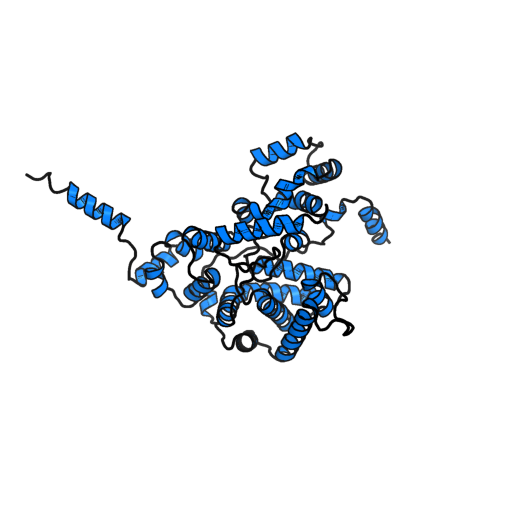35 1.00 89.38 276 LEU A CA 1
ATOM 2292 C C . LEU A 1 276 ? -3.735 -0.189 -10.550 1.00 89.38 276 LEU A C 1
ATOM 2294 O O . LEU A 1 276 ? -3.651 -0.754 -11.639 1.00 89.38 276 LEU A O 1
ATOM 2298 N N . ALA A 1 277 ? -4.370 0.974 -10.388 1.00 89.75 277 ALA A N 1
ATOM 2299 C CA . ALA A 1 277 ? -5.104 1.681 -11.435 1.00 89.75 277 ALA A CA 1
ATOM 2300 C C . ALA A 1 277 ? -4.246 1.947 -12.679 1.00 89.75 277 ALA A C 1
ATOM 2302 O O . ALA A 1 277 ? -4.681 1.669 -13.794 1.00 89.75 277 ALA A O 1
ATOM 2303 N N . ASN A 1 278 ? -3.006 2.414 -12.500 1.00 85.75 278 ASN A N 1
ATOM 2304 C CA . ASN A 1 278 ? -2.093 2.700 -13.610 1.00 85.75 278 ASN A CA 1
ATOM 2305 C C . ASN A 1 278 ? -1.840 1.481 -14.513 1.00 85.75 278 ASN A C 1
ATOM 2307 O O . ASN A 1 278 ? -1.713 1.647 -15.725 1.00 85.75 278 ASN A O 1
ATOM 2311 N N . LYS A 1 279 ? -1.813 0.260 -13.964 1.00 84.75 279 LYS A N 1
ATOM 2312 C CA . LYS A 1 279 ? -1.671 -0.962 -14.773 1.00 84.75 279 LYS A CA 1
ATOM 2313 C C . LYS A 1 279 ? -2.931 -1.272 -15.570 1.00 84.75 279 LYS A C 1
ATOM 2315 O O . LYS A 1 279 ? -2.825 -1.588 -16.750 1.00 84.75 279 LYS A O 1
ATOM 2320 N N . PHE A 1 280 ? -4.106 -1.149 -14.955 1.00 87.06 280 PHE A N 1
ATOM 2321 C CA . PHE A 1 280 ? -5.378 -1.342 -15.655 1.00 87.06 280 PHE A CA 1
ATOM 2322 C C . PHE A 1 280 ? -5.553 -0.335 -16.793 1.00 87.06 280 PHE A C 1
ATOM 2324 O O . PHE A 1 280 ? -5.878 -0.720 -17.911 1.00 87.06 280 PHE A O 1
ATOM 2331 N N . ILE A 1 281 ? -5.246 0.937 -16.533 1.00 84.44 281 ILE A N 1
ATOM 2332 C CA . ILE A 1 281 ? -5.262 1.993 -17.550 1.00 84.44 281 ILE A CA 1
ATOM 2333 C C . ILE A 1 281 ? -4.264 1.674 -18.665 1.00 84.44 281 ILE A C 1
ATOM 2335 O O . ILE A 1 281 ? -4.606 1.784 -19.838 1.00 84.44 281 ILE A O 1
ATOM 2339 N N . HIS A 1 282 ? -3.044 1.248 -18.324 1.00 83.19 282 HIS A N 1
ATOM 2340 C CA . HIS A 1 282 ? -2.049 0.868 -19.323 1.00 83.19 282 HIS A CA 1
ATOM 2341 C C . HIS A 1 282 ? -2.549 -0.260 -20.235 1.00 83.19 282 HIS A C 1
ATOM 2343 O O . HIS A 1 282 ? -2.497 -0.109 -21.452 1.00 83.19 282 HIS A O 1
ATOM 2349 N N . TYR A 1 283 ? -3.067 -1.352 -19.668 1.00 82.56 283 TYR A N 1
ATOM 2350 C CA . TYR A 1 283 ? -3.560 -2.481 -20.457 1.00 82.56 283 TYR A CA 1
ATOM 2351 C C . TYR A 1 283 ? -4.760 -2.129 -21.326 1.00 82.56 283 TYR A C 1
ATOM 2353 O O . TYR A 1 283 ? -4.803 -2.519 -22.491 1.00 82.56 283 TYR A O 1
ATOM 2361 N N . HIS A 1 284 ? -5.683 -1.329 -20.805 1.00 83.44 284 HIS A N 1
ATOM 2362 C CA . HIS A 1 284 ? -6.801 -0.834 -21.592 1.00 83.44 284 HIS A CA 1
ATOM 2363 C C . HIS A 1 284 ? -6.342 -0.003 -22.796 1.00 83.44 284 HIS A C 1
ATOM 2365 O O . HIS A 1 284 ? -6.819 -0.219 -23.907 1.00 83.44 284 HIS A O 1
ATOM 2371 N N . ARG A 1 285 ? -5.350 0.884 -22.616 1.00 79.50 285 ARG A N 1
ATOM 2372 C CA . ARG A 1 285 ? -4.791 1.694 -23.716 1.00 79.50 285 ARG A CA 1
ATOM 2373 C C . ARG A 1 285 ? -4.116 0.858 -24.803 1.00 79.50 285 ARG A C 1
ATOM 2375 O O . ARG A 1 285 ? -4.106 1.284 -25.949 1.00 79.50 285 ARG A O 1
ATOM 2382 N N . VAL A 1 286 ? -3.583 -0.320 -24.473 1.00 80.19 286 VAL A N 1
ATOM 2383 C CA . VAL A 1 286 ? -3.033 -1.268 -25.463 1.00 80.19 286 VAL A CA 1
ATOM 2384 C C . VAL A 1 286 ? -4.074 -2.292 -25.946 1.00 80.19 286 VAL A C 1
ATOM 2386 O O . VAL A 1 286 ? -3.723 -3.389 -26.381 1.00 80.19 286 VAL A O 1
ATOM 2389 N N . GLY A 1 287 ? -5.363 -1.943 -25.853 1.00 76.12 287 GLY A N 1
ATOM 2390 C CA . GLY A 1 287 ? -6.475 -2.703 -26.426 1.00 76.12 287 GLY A CA 1
ATOM 2391 C C . GLY A 1 287 ? -6.846 -3.975 -25.663 1.00 76.12 287 GLY A C 1
ATOM 2392 O O . GLY A 1 287 ? -7.458 -4.872 -26.236 1.00 76.12 287 GLY A O 1
ATOM 2393 N N . LYS A 1 288 ? -6.456 -4.105 -24.388 1.00 83.25 288 LYS A N 1
ATOM 2394 C CA . LYS A 1 288 ? -6.752 -5.298 -23.581 1.00 83.25 288 LYS A CA 1
ATOM 2395 C C . LYS A 1 288 ? -8.008 -5.105 -22.738 1.00 83.25 288 LYS A C 1
ATOM 2397 O O . LYS A 1 288 ? -8.306 -4.011 -22.258 1.00 83.25 288 LYS A O 1
ATOM 2402 N N . THR A 1 289 ? -8.739 -6.198 -22.535 1.00 84.69 289 THR A N 1
ATOM 2403 C CA . THR A 1 289 ? -9.961 -6.208 -21.724 1.00 84.69 289 THR A CA 1
ATOM 2404 C C . THR A 1 289 ? -9.642 -6.077 -20.233 1.00 84.69 289 THR A C 1
ATOM 2406 O O . THR A 1 289 ? -8.516 -6.329 -19.783 1.00 84.69 289 THR A O 1
ATOM 2409 N N . LEU A 1 290 ? -10.648 -5.701 -19.438 1.00 84.50 290 LEU A N 1
ATOM 2410 C CA . LEU A 1 290 ? -10.510 -5.659 -17.982 1.00 84.50 290 LEU A CA 1
ATOM 2411 C C . LEU A 1 290 ? -10.188 -7.050 -17.411 1.00 84.50 290 LEU A C 1
ATOM 2413 O O . LEU A 1 290 ? -9.288 -7.179 -16.586 1.00 84.50 290 LEU A O 1
ATOM 2417 N N . ASP A 1 291 ? -10.850 -8.091 -17.916 1.00 83.25 291 ASP A N 1
ATOM 2418 C CA . ASP A 1 291 ? -10.613 -9.480 -17.514 1.00 83.25 291 ASP A CA 1
ATOM 2419 C C . ASP A 1 291 ? -9.167 -9.918 -17.798 1.00 83.25 291 ASP A C 1
ATOM 2421 O O . ASP A 1 291 ? -8.481 -10.417 -16.901 1.00 83.25 291 ASP A O 1
ATOM 2425 N N . ALA A 1 292 ? -8.652 -9.639 -19.004 1.00 81.31 292 ALA A N 1
ATOM 2426 C CA . ALA A 1 292 ? -7.250 -9.894 -19.346 1.00 81.31 292 ALA A CA 1
ATOM 2427 C C . ALA A 1 292 ? -6.293 -9.134 -18.413 1.00 81.31 292 ALA A C 1
ATOM 2429 O O . ALA A 1 292 ? -5.268 -9.662 -17.980 1.00 81.31 292 ALA A O 1
ATOM 2430 N N . SER A 1 293 ? -6.653 -7.904 -18.043 1.00 85.31 293 SER A N 1
ATOM 2431 C CA . SER A 1 293 ? -5.861 -7.079 -17.131 1.00 85.31 293 SER A CA 1
ATOM 2432 C C . SER A 1 293 ? -5.804 -7.652 -15.712 1.00 85.31 293 SER A C 1
ATOM 2434 O O . SER A 1 293 ? -4.756 -7.569 -15.069 1.00 85.31 293 SER A O 1
ATOM 2436 N N . VAL A 1 294 ? -6.889 -8.262 -15.218 1.00 86.81 294 VAL A N 1
ATOM 2437 C CA . VAL A 1 294 ? -6.924 -8.934 -13.905 1.00 86.81 294 VAL A CA 1
ATOM 2438 C C . VAL A 1 294 ? -6.073 -10.206 -13.913 1.00 86.81 294 VAL A C 1
ATOM 2440 O O . VAL A 1 294 ? -5.308 -10.454 -12.978 1.00 86.81 294 VAL A O 1
ATOM 2443 N N . ILE A 1 295 ? -6.135 -10.988 -14.989 1.00 82.75 295 ILE A N 1
ATOM 2444 C CA . ILE A 1 295 ? -5.279 -12.170 -15.163 1.00 82.75 295 ILE A CA 1
ATOM 2445 C C . ILE A 1 295 ? -3.805 -11.752 -15.195 1.00 82.75 295 ILE A C 1
ATOM 2447 O O . ILE A 1 295 ? -2.976 -12.339 -14.493 1.00 82.75 295 ILE A O 1
ATOM 2451 N N . ALA A 1 296 ? -3.470 -10.704 -15.949 1.00 81.62 296 ALA A N 1
ATOM 2452 C CA . ALA A 1 296 ? -2.108 -10.186 -16.049 1.00 81.62 296 ALA A CA 1
ATOM 2453 C C . ALA A 1 296 ? -1.635 -9.490 -14.773 1.00 81.62 296 ALA A C 1
ATOM 2455 O O . ALA A 1 296 ? -0.432 -9.433 -14.493 1.00 81.62 296 ALA A O 1
ATOM 2456 N N . TYR A 1 297 ? -2.559 -8.961 -13.970 1.00 85.44 297 TYR A N 1
ATOM 2457 C CA . TYR A 1 297 ? -2.261 -8.503 -12.623 1.00 85.44 297 TYR A CA 1
ATOM 2458 C C . TYR A 1 297 ? -1.655 -9.637 -11.786 1.00 85.44 297 TYR A C 1
ATOM 2460 O O . TYR A 1 297 ? -0.594 -9.422 -11.199 1.00 85.44 297 TYR A O 1
ATOM 2468 N N . LYS A 1 298 ? -2.257 -10.836 -11.811 1.00 85.31 298 LYS A N 1
ATOM 2469 C CA . LYS A 1 298 ? -1.800 -11.971 -11.000 1.00 85.31 298 LYS A CA 1
ATOM 2470 C C . LYS A 1 298 ? -0.645 -12.755 -11.617 1.00 85.31 298 LYS A C 1
ATOM 2472 O O . LYS A 1 298 ? 0.341 -13.032 -10.943 1.00 85.31 298 LYS A O 1
ATOM 2477 N N . SER A 1 299 ? -0.779 -13.114 -12.889 1.00 76.44 299 SER A N 1
ATOM 2478 C CA . SER A 1 299 ? 0.105 -14.072 -13.561 1.00 76.44 299 SER A CA 1
ATOM 2479 C C . SER A 1 299 ? 1.241 -13.434 -14.358 1.00 76.44 299 SER A C 1
ATOM 2481 O O . SER A 1 299 ? 2.150 -14.133 -14.798 1.00 76.44 299 SER A O 1
ATOM 2483 N N . GLY A 1 300 ? 1.168 -12.122 -14.605 1.00 75.31 300 GLY A N 1
ATOM 2484 C CA . GLY A 1 300 ? 2.049 -11.429 -15.546 1.00 75.31 300 GLY A CA 1
ATOM 2485 C C . GLY A 1 300 ? 1.736 -11.690 -17.027 1.00 75.31 300 GLY A C 1
ATOM 2486 O O . GLY A 1 300 ? 2.366 -11.067 -17.876 1.00 75.31 300 GLY A O 1
ATOM 2487 N N . SER A 1 301 ? 0.762 -12.550 -17.347 1.00 74.31 301 SER A N 1
ATOM 2488 C CA . SER A 1 301 ? 0.323 -12.856 -18.714 1.00 74.31 301 SER A CA 1
ATOM 2489 C C . SER A 1 301 ? -1.121 -12.411 -18.950 1.00 74.31 301 SER A C 1
ATOM 2491 O O . SER A 1 301 ? -1.967 -12.539 -18.070 1.00 74.31 301 SER A O 1
ATOM 2493 N N . LEU A 1 302 ? -1.399 -11.891 -20.146 1.00 68.62 302 LEU A N 1
ATOM 2494 C CA . LEU A 1 302 ? -2.727 -11.418 -20.558 1.00 68.62 302 LEU A CA 1
ATOM 2495 C C . LEU A 1 302 ? -3.655 -12.540 -21.039 1.00 68.62 302 LEU A C 1
ATOM 2497 O O . LEU A 1 302 ? -4.861 -12.325 -21.098 1.00 68.62 302 LEU A O 1
ATOM 2501 N N . GLU A 1 303 ? -3.100 -13.705 -21.372 1.00 71.31 303 GLU A N 1
ATOM 2502 C CA . GLU A 1 303 ? -3.806 -14.800 -22.062 1.00 71.31 303 GLU A CA 1
ATOM 2503 C C . GLU A 1 303 ? -3.953 -16.051 -21.185 1.00 71.31 303 GLU A C 1
ATOM 2505 O O . GLU A 1 303 ? -4.635 -17.014 -21.532 1.00 71.31 303 GLU A O 1
ATOM 2510 N N . LYS A 1 304 ? -3.339 -16.054 -19.996 1.00 72.06 304 LYS A N 1
ATOM 2511 C CA . LYS A 1 304 ? -3.427 -17.195 -19.082 1.00 72.06 304 LYS A CA 1
ATOM 2512 C C . LYS A 1 304 ? -4.890 -17.440 -18.694 1.00 72.06 304 LYS A C 1
ATOM 2514 O O . LYS A 1 304 ? -5.609 -16.500 -18.395 1.00 72.06 304 LYS A O 1
ATOM 2519 N N . CYS A 1 305 ? -5.323 -18.698 -18.628 1.00 73.56 305 CYS A N 1
ATOM 2520 C CA . CYS A 1 305 ? -6.665 -19.087 -18.163 1.00 73.56 305 CYS A CA 1
ATOM 2521 C C . CYS A 1 305 ? -7.841 -18.795 -19.112 1.00 73.56 305 CYS A C 1
ATOM 2523 O O . CYS A 1 305 ? -8.976 -19.041 -18.703 1.00 73.56 305 CYS A O 1
ATOM 2525 N N . GLN A 1 306 ? -7.601 -18.316 -20.340 1.00 63.53 306 GLN A N 1
ATOM 2526 C CA . GLN A 1 306 ? -8.668 -17.998 -21.301 1.00 63.53 306 GLN A CA 1
ATOM 2527 C C . GLN A 1 306 ? -9.242 -19.239 -22.020 1.00 63.53 306 GLN A C 1
ATOM 2529 O O . GLN A 1 306 ? -10.416 -19.222 -22.375 1.00 63.53 306 GLN A O 1
ATOM 2534 N N . ASP A 1 307 ? -8.504 -20.359 -22.074 1.00 62.28 307 ASP A N 1
ATOM 2535 C CA . ASP A 1 307 ? -8.885 -21.548 -22.870 1.00 62.28 307 ASP A CA 1
ATOM 2536 C C . ASP A 1 307 ? -9.256 -22.801 -22.050 1.00 62.28 307 ASP A C 1
ATOM 2538 O O . ASP A 1 307 ? -9.243 -23.924 -22.547 1.00 62.28 307 ASP A O 1
ATOM 2542 N N . GLY A 1 308 ? -9.539 -22.665 -20.751 1.00 54.69 308 GLY A N 1
ATOM 2543 C CA . GLY A 1 308 ? -9.947 -23.793 -19.890 1.00 54.69 308 GLY A CA 1
ATOM 2544 C C . GLY A 1 308 ? -8.846 -24.817 -19.551 1.00 54.69 308 GLY A C 1
ATOM 2545 O O . GLY A 1 308 ? -8.965 -25.520 -18.544 1.00 54.69 308 GLY A O 1
ATOM 2546 N N . VAL A 1 309 ? -7.741 -24.851 -20.299 1.00 50.47 309 VAL A N 1
ATOM 2547 C CA . VAL A 1 309 ? -6.544 -25.647 -19.997 1.00 50.47 309 VAL A CA 1
ATOM 2548 C C . VAL A 1 309 ? -5.817 -25.014 -18.803 1.00 50.47 309 VAL A C 1
ATOM 2550 O O . VAL A 1 309 ? -5.271 -23.916 -18.891 1.00 50.47 309 VAL A O 1
ATOM 2553 N N . GLY A 1 310 ? -5.844 -25.682 -17.643 1.00 58.78 310 GLY A N 1
ATOM 2554 C CA . GLY A 1 310 ? -5.146 -25.229 -16.430 1.00 58.78 310 GLY A CA 1
ATOM 2555 C C . GLY A 1 310 ? -6.010 -24.569 -15.348 1.00 58.78 310 GLY A C 1
ATOM 2556 O O . GLY A 1 310 ? -5.480 -23.774 -14.563 1.00 58.78 310 GLY A O 1
ATOM 2557 N N . ARG A 1 311 ? -7.309 -24.917 -15.254 1.00 60.03 311 ARG A N 1
ATOM 2558 C CA . ARG A 1 311 ? -8.214 -24.495 -14.153 1.00 60.03 311 ARG A CA 1
ATOM 2559 C C . ARG A 1 311 ? -7.589 -24.634 -12.754 1.00 60.03 311 ARG A C 1
ATOM 2561 O O . ARG A 1 311 ? -7.843 -23.792 -11.896 1.00 60.03 311 ARG A O 1
ATOM 2568 N N . ASP A 1 312 ? -6.712 -25.618 -12.560 1.00 67.00 312 ASP A N 1
ATOM 2569 C CA . ASP A 1 312 ? -6.073 -25.912 -11.273 1.00 67.00 312 ASP A CA 1
ATOM 2570 C C . ASP A 1 312 ? -4.801 -25.105 -10.973 1.00 67.00 312 ASP A C 1
ATOM 2572 O O . ASP A 1 312 ? -4.182 -25.286 -9.919 1.00 67.00 312 ASP A O 1
ATOM 2576 N N . SER A 1 313 ? -4.391 -24.170 -11.833 1.00 82.25 313 SER A N 1
ATOM 2577 C CA . SER A 1 313 ? -3.318 -23.244 -11.459 1.00 82.25 313 SER A CA 1
ATOM 2578 C C . SER A 1 313 ? -3.824 -22.187 -10.464 1.00 82.25 313 SER A C 1
ATOM 2580 O O . SER A 1 313 ? -4.989 -21.781 -10.485 1.00 82.25 313 SER A O 1
ATOM 2582 N N . ALA A 1 314 ? -2.945 -21.716 -9.572 1.00 81.25 314 ALA A N 1
ATOM 2583 C CA . ALA A 1 314 ? -3.297 -20.682 -8.593 1.00 81.25 314 ALA A CA 1
ATOM 2584 C C . ALA A 1 314 ? -3.793 -19.385 -9.258 1.00 81.25 314 ALA A C 1
ATOM 2586 O O . ALA A 1 314 ? -4.718 -18.753 -8.750 1.00 81.25 314 ALA A O 1
ATOM 2587 N N . ASP A 1 315 ? -3.224 -19.039 -10.413 1.00 82.75 315 ASP A N 1
ATOM 2588 C CA . ASP A 1 315 ? -3.594 -17.851 -11.182 1.00 82.75 315 ASP A CA 1
ATOM 2589 C C . ASP A 1 315 ? -4.994 -17.982 -11.791 1.00 82.75 315 ASP A C 1
ATOM 2591 O O . ASP A 1 315 ? -5.780 -17.037 -11.740 1.00 82.75 315 ASP A O 1
ATOM 2595 N N . CYS A 1 316 ? -5.350 -19.167 -12.296 1.00 84.94 316 CYS A N 1
ATOM 2596 C CA . CYS A 1 316 ? -6.686 -19.395 -12.843 1.00 84.94 316 CYS A CA 1
ATOM 2597 C C . CYS A 1 316 ? -7.747 -19.436 -11.752 1.00 84.94 316 CYS A C 1
ATOM 2599 O O . CYS A 1 316 ? -8.790 -18.806 -11.904 1.00 84.94 316 CYS A O 1
ATOM 2601 N N . ARG A 1 317 ? -7.469 -20.067 -10.603 1.00 86.62 317 ARG A N 1
ATOM 2602 C CA . ARG A 1 317 ? -8.367 -19.978 -9.441 1.00 86.62 317 ARG A CA 1
ATOM 2603 C C . ARG A 1 317 ? -8.590 -18.535 -8.995 1.00 86.62 317 ARG A C 1
ATOM 2605 O O . ARG A 1 317 ? -9.708 -18.183 -8.635 1.00 86.62 317 ARG A O 1
ATOM 2612 N N . TYR A 1 318 ? -7.549 -17.702 -9.019 1.00 89.19 318 TYR A N 1
ATOM 2613 C CA . TYR A 1 318 ? -7.670 -16.279 -8.705 1.00 89.19 318 TYR A CA 1
ATOM 2614 C C . TYR A 1 318 ? -8.620 -15.569 -9.678 1.00 89.19 318 TYR A C 1
ATOM 2616 O O . TYR A 1 318 ? -9.557 -14.905 -9.243 1.00 89.19 318 TYR A O 1
ATOM 2624 N N . TYR A 1 319 ? -8.425 -15.763 -10.985 1.00 89.44 319 TYR A N 1
ATOM 2625 C CA . TYR A 1 319 ? -9.281 -15.179 -12.016 1.00 89.44 319 TYR A CA 1
ATOM 2626 C C . TYR A 1 319 ? -10.740 -15.653 -11.929 1.00 89.44 319 TYR A C 1
ATOM 2628 O O . TYR A 1 319 ? -11.655 -14.833 -11.931 1.00 89.44 319 TYR A O 1
ATOM 2636 N N . TYR A 1 320 ? -10.984 -16.956 -11.789 1.00 88.62 320 TYR A N 1
ATOM 2637 C CA . TYR A 1 320 ? -12.350 -17.474 -11.682 1.00 88.62 320 TYR A CA 1
ATOM 2638 C C . TYR A 1 320 ? -13.044 -17.015 -10.395 1.00 88.62 320 TYR A C 1
ATOM 2640 O O . TYR A 1 320 ? -14.234 -16.706 -10.421 1.00 88.62 320 TYR A O 1
ATOM 2648 N N . ASN A 1 321 ? -12.308 -16.888 -9.286 1.00 91.88 321 ASN A N 1
ATOM 2649 C CA . ASN A 1 321 ? -12.844 -16.289 -8.064 1.00 91.88 321 ASN A CA 1
ATOM 2650 C C . ASN A 1 321 ? -13.203 -14.813 -8.256 1.00 91.88 321 ASN A C 1
ATOM 2652 O O . ASN A 1 321 ? -14.248 -14.388 -7.772 1.00 91.88 321 ASN A O 1
ATOM 2656 N N . TYR A 1 322 ? -12.371 -14.049 -8.970 1.00 93.50 322 TYR A N 1
ATOM 2657 C CA . TYR A 1 322 ? -12.683 -12.672 -9.348 1.00 93.50 322 TYR A CA 1
ATOM 2658 C C . TYR A 1 322 ? -13.980 -12.590 -10.164 1.00 93.50 322 TYR A C 1
ATOM 2660 O O . TYR A 1 322 ? -14.879 -11.842 -9.784 1.00 93.50 322 TYR A O 1
ATOM 2668 N N . LYS A 1 323 ? -14.095 -13.380 -11.242 1.00 92.31 323 LYS A N 1
ATOM 2669 C CA . LYS A 1 323 ? -15.281 -13.397 -12.114 1.00 92.31 323 LYS A CA 1
ATOM 2670 C C . LYS A 1 323 ? -16.540 -13.748 -11.331 1.00 92.31 323 LYS A C 1
ATOM 2672 O O . LYS A 1 323 ? -17.486 -12.972 -11.343 1.00 92.31 323 LYS A O 1
ATOM 2677 N N . ARG A 1 324 ? -16.493 -14.835 -10.552 1.00 94.25 324 ARG A N 1
ATOM 2678 C CA . ARG A 1 324 ? -17.600 -15.254 -9.684 1.00 94.25 324 ARG A CA 1
ATOM 2679 C C . ARG A 1 324 ? -18.054 -14.121 -8.756 1.00 94.25 324 ARG A C 1
ATOM 2681 O O . ARG A 1 324 ? -19.244 -13.851 -8.679 1.00 94.25 324 ARG A O 1
ATOM 2688 N N . LEU A 1 325 ? -17.119 -13.432 -8.094 1.00 95.31 325 LEU A N 1
ATOM 2689 C CA . LEU A 1 325 ? -17.449 -12.321 -7.194 1.00 95.31 325 LEU A CA 1
ATOM 2690 C C . LEU A 1 325 ? -18.044 -11.114 -7.936 1.00 95.31 325 LEU A C 1
ATOM 2692 O O . LEU A 1 325 ? -18.953 -10.477 -7.410 1.00 95.31 325 LEU A O 1
ATOM 2696 N N . MET A 1 326 ? -17.553 -10.787 -9.135 1.00 94.69 326 MET A N 1
ATOM 2697 C CA . MET A 1 326 ? -18.144 -9.730 -9.964 1.00 94.69 326 MET A CA 1
ATOM 2698 C C . MET A 1 326 ? -19.584 -10.075 -10.366 1.00 94.69 326 MET A C 1
ATOM 2700 O O . MET A 1 326 ? -20.460 -9.221 -10.232 1.00 94.69 326 MET A O 1
ATOM 2704 N N . ASP A 1 327 ? -19.835 -11.319 -10.781 1.00 94.81 327 ASP A N 1
ATOM 2705 C CA . ASP A 1 327 ? -21.158 -11.798 -11.200 1.00 94.81 327 ASP A CA 1
ATOM 2706 C C . ASP A 1 327 ? -22.149 -11.815 -10.024 1.00 94.81 327 ASP A C 1
ATOM 2708 O O . ASP A 1 327 ? -23.263 -11.299 -10.122 1.00 94.81 327 ASP A O 1
ATOM 2712 N N . GLU A 1 328 ? -21.723 -12.317 -8.862 1.00 96.12 328 GLU A N 1
ATOM 2713 C CA . GLU A 1 328 ? -22.519 -12.308 -7.627 1.00 96.12 328 GLU A CA 1
ATOM 2714 C C . GLU A 1 328 ? -22.869 -10.879 -7.168 1.00 96.12 328 GLU A C 1
ATOM 2716 O O . GLU A 1 328 ? -23.905 -10.655 -6.537 1.00 96.12 328 GLU A O 1
ATOM 2721 N N . MET A 1 329 ? -22.029 -9.895 -7.506 1.00 95.12 329 MET A N 1
ATOM 2722 C CA . MET A 1 329 ? -22.229 -8.476 -7.201 1.00 95.12 329 MET A CA 1
ATOM 2723 C C . MET A 1 329 ? -22.833 -7.658 -8.345 1.00 95.12 329 MET A C 1
ATOM 2725 O O . MET A 1 329 ? -22.932 -6.432 -8.206 1.00 95.12 329 MET A O 1
ATOM 2729 N N . LEU A 1 330 ? -23.240 -8.278 -9.456 1.00 92.75 330 LEU A N 1
ATOM 2730 C CA . LEU A 1 330 ? -23.654 -7.571 -10.673 1.00 92.75 330 LEU A CA 1
ATOM 2731 C C . LEU A 1 330 ? -24.688 -6.474 -10.372 1.00 92.75 330 LEU A C 1
ATOM 2733 O O . LEU A 1 330 ? -24.470 -5.306 -10.688 1.00 92.75 330 LEU A O 1
ATOM 2737 N N . ASN A 1 331 ? -25.728 -6.822 -9.610 1.00 92.50 331 ASN A N 1
ATOM 2738 C CA . ASN A 1 331 ? -26.848 -5.934 -9.274 1.00 92.50 331 ASN A CA 1
ATOM 2739 C C . ASN A 1 331 ? -26.642 -5.109 -7.981 1.00 92.50 331 ASN A C 1
ATOM 2741 O O . ASN A 1 331 ? -27.570 -4.467 -7.474 1.00 92.50 331 ASN A O 1
ATOM 2745 N N . MET A 1 332 ? -25.445 -5.138 -7.384 1.00 94.81 332 MET A N 1
ATOM 2746 C CA . MET A 1 332 ? -25.147 -4.401 -6.152 1.00 94.81 332 MET A CA 1
ATOM 2747 C C . MET A 1 332 ? -24.660 -2.983 -6.454 1.00 94.81 332 MET A C 1
ATOM 2749 O O . MET A 1 332 ? -23.476 -2.743 -6.675 1.00 94.81 332 MET A O 1
ATOM 2753 N N . ASN A 1 333 ? -25.579 -2.023 -6.367 1.00 91.88 333 ASN A N 1
ATOM 2754 C CA . ASN A 1 333 ? -25.313 -0.627 -6.741 1.00 91.88 333 ASN A CA 1
ATOM 2755 C C . ASN A 1 333 ? -24.973 0.287 -5.552 1.00 91.88 333 ASN A C 1
ATOM 2757 O O . ASN A 1 333 ? -24.974 1.505 -5.688 1.00 91.88 333 ASN A O 1
ATOM 2761 N N . THR A 1 334 ? -24.710 -0.273 -4.365 1.00 90.44 334 THR A N 1
ATOM 2762 C CA . THR A 1 334 ? -24.307 0.518 -3.192 1.00 90.44 334 THR A CA 1
ATOM 2763 C C . THR A 1 334 ? -23.130 -0.120 -2.460 1.00 90.44 334 THR A C 1
ATOM 2765 O O . THR A 1 334 ? -23.073 -1.340 -2.285 1.00 90.44 334 THR A O 1
ATOM 2768 N N . LYS A 1 335 ? -22.213 0.716 -1.957 1.00 89.00 335 LYS A N 1
ATOM 2769 C CA . LYS A 1 335 ? -21.026 0.295 -1.184 1.00 89.00 335 LYS A CA 1
ATOM 2770 C C . LYS A 1 335 ? -21.391 -0.563 0.035 1.00 89.00 335 LYS A C 1
ATOM 2772 O O . LYS A 1 335 ? -20.731 -1.554 0.342 1.00 89.00 335 LYS A O 1
ATOM 2777 N N . ILE A 1 336 ? -22.510 -0.231 0.688 1.00 86.56 336 ILE A N 1
ATOM 2778 C CA . ILE A 1 336 ? -23.039 -0.980 1.836 1.00 86.56 336 ILE A CA 1
ATOM 2779 C C . ILE A 1 336 ? -23.428 -2.408 1.436 1.00 86.56 336 ILE A C 1
ATOM 2781 O O . ILE A 1 336 ? -23.080 -3.341 2.159 1.00 86.56 336 ILE A O 1
ATOM 2785 N N . LYS A 1 337 ? -24.127 -2.599 0.305 1.00 90.75 337 LYS A N 1
ATOM 2786 C CA . LYS A 1 337 ? -24.500 -3.938 -0.185 1.00 90.75 337 LYS A CA 1
ATOM 2787 C C . LYS A 1 337 ? -23.254 -4.767 -0.500 1.00 90.75 337 LYS A C 1
ATOM 2789 O O . LYS A 1 337 ? -23.142 -5.883 -0.003 1.00 90.75 337 LYS A O 1
ATOM 2794 N N . ILE A 1 338 ? -22.294 -4.175 -1.213 1.00 90.62 338 ILE A N 1
ATOM 2795 C CA . ILE A 1 338 ? -21.019 -4.817 -1.574 1.00 90.62 338 ILE A CA 1
ATOM 2796 C C . ILE A 1 338 ? -20.268 -5.291 -0.324 1.00 90.62 338 ILE A C 1
ATOM 2798 O O . ILE A 1 338 ? -19.855 -6.444 -0.230 1.00 90.62 338 ILE A O 1
ATOM 2802 N N . SER A 1 339 ? -20.113 -4.432 0.682 1.00 86.81 339 SER A N 1
ATOM 2803 C CA . SER A 1 339 ? -19.375 -4.814 1.886 1.00 86.81 339 SER A CA 1
ATOM 2804 C C . SER A 1 339 ? -20.105 -5.832 2.759 1.00 86.81 339 SER A C 1
ATOM 2806 O O . SER A 1 339 ? -19.455 -6.746 3.276 1.00 86.81 339 SER A O 1
ATOM 2808 N N . ARG A 1 340 ? -21.438 -5.722 2.894 1.00 89.38 340 ARG A N 1
ATOM 2809 C CA . ARG A 1 340 ? -22.245 -6.739 3.590 1.00 89.38 340 ARG A CA 1
ATOM 2810 C C . ARG A 1 340 ? -22.095 -8.094 2.922 1.00 89.38 340 ARG A C 1
ATOM 2812 O O . ARG A 1 340 ? -21.902 -9.073 3.630 1.00 89.38 340 ARG A O 1
ATOM 2819 N N . TYR A 1 341 ? -22.125 -8.129 1.594 1.00 92.56 341 TYR A N 1
ATOM 2820 C CA . TYR A 1 341 ? -21.902 -9.349 0.835 1.00 92.56 341 TYR A CA 1
ATOM 2821 C C . TYR A 1 341 ? -20.513 -9.945 1.117 1.00 92.56 341 TYR A C 1
ATOM 2823 O O . TYR A 1 341 ? -20.400 -11.104 1.498 1.00 92.56 341 TYR A O 1
ATOM 2831 N N . MET A 1 342 ? -19.458 -9.128 1.043 1.00 89.38 342 MET A N 1
ATOM 2832 C CA . MET A 1 342 ? -18.075 -9.600 1.215 1.00 89.38 342 MET A CA 1
ATOM 2833 C C . MET A 1 342 ? -17.720 -10.041 2.633 1.00 89.38 342 MET A C 1
ATOM 2835 O O . MET A 1 342 ? -16.774 -10.804 2.827 1.00 89.38 342 MET A O 1
ATOM 2839 N N . THR A 1 343 ? -18.402 -9.505 3.646 1.00 88.06 343 THR A N 1
ATOM 2840 C CA . THR A 1 343 ? -17.933 -9.633 5.035 1.00 88.06 343 THR A CA 1
ATOM 2841 C C . THR A 1 343 ? -18.983 -10.067 6.042 1.00 88.06 343 THR A C 1
ATOM 2843 O O . THR A 1 343 ? -18.640 -10.319 7.198 1.00 88.06 343 THR A O 1
ATOM 2846 N N . GLY A 1 344 ? -20.259 -10.103 5.653 1.00 84.81 344 GLY A N 1
ATOM 2847 C CA . GLY A 1 344 ? -21.390 -10.234 6.574 1.00 84.81 344 GLY A CA 1
ATOM 2848 C C . GLY A 1 344 ? -21.581 -9.022 7.497 1.00 84.81 344 GLY A C 1
ATOM 2849 O O . GLY A 1 344 ? -22.434 -9.047 8.381 1.00 84.81 344 GLY A O 1
ATOM 2850 N N . LYS A 1 345 ? -20.784 -7.955 7.339 1.00 81.44 345 LYS A N 1
ATOM 2851 C CA . LYS A 1 345 ? -20.810 -6.738 8.159 1.00 81.44 345 LYS A CA 1
ATOM 2852 C C . LYS A 1 345 ? -20.714 -5.500 7.268 1.00 81.44 345 LYS A C 1
ATOM 2854 O O . LYS A 1 345 ? -20.265 -5.554 6.135 1.00 81.44 345 LYS A O 1
ATOM 2859 N N . ALA A 1 346 ? -21.146 -4.353 7.773 1.00 72.31 346 ALA A N 1
ATOM 2860 C CA . ALA A 1 346 ? -20.883 -3.074 7.123 1.00 72.31 346 ALA A CA 1
ATOM 2861 C C . ALA A 1 346 ? -20.672 -2.012 8.195 1.00 72.31 346 ALA A C 1
ATOM 2863 O O . ALA A 1 346 ? -21.563 -1.765 9.005 1.00 72.31 346 ALA A O 1
ATOM 2864 N N . TYR A 1 347 ? -19.486 -1.402 8.191 1.00 66.88 347 TYR A N 1
ATOM 2865 C CA . TYR A 1 347 ? -19.115 -0.338 9.127 1.00 66.88 347 TYR A CA 1
ATOM 2866 C C . TYR A 1 347 ? -19.226 1.069 8.512 1.00 66.88 347 TYR A C 1
ATOM 2868 O O . TYR A 1 347 ? -18.775 2.027 9.132 1.00 66.88 347 TYR A O 1
ATOM 2876 N N . PHE A 1 348 ? -19.845 1.226 7.332 1.00 63.25 348 PHE A N 1
ATOM 2877 C CA . PHE A 1 348 ? -20.034 2.544 6.710 1.00 63.25 348 PHE A CA 1
ATOM 2878 C C . PHE A 1 348 ? -20.983 3.385 7.556 1.00 63.25 348 PHE A C 1
ATOM 2880 O O . PHE A 1 348 ? -22.180 3.106 7.645 1.00 63.25 348 PHE A O 1
ATOM 2887 N N . ARG A 1 349 ? -20.428 4.415 8.184 1.00 57.50 349 ARG A N 1
ATOM 2888 C CA . ARG A 1 349 ? -21.163 5.453 8.898 1.00 57.50 349 ARG A CA 1
ATOM 2889 C C . ARG A 1 349 ? -20.607 6.805 8.477 1.00 57.50 349 ARG A C 1
ATOM 2891 O O . ARG A 1 349 ? -19.396 6.918 8.292 1.00 57.50 349 ARG A O 1
ATOM 2898 N N . LYS A 1 350 ? -21.477 7.820 8.428 1.00 59.78 350 LYS A N 1
ATOM 2899 C CA . LYS A 1 350 ? -21.091 9.238 8.288 1.00 59.78 350 LYS A CA 1
ATOM 2900 C C . LYS A 1 350 ? -19.972 9.631 9.266 1.00 59.78 350 LYS A C 1
ATOM 2902 O O . LYS A 1 350 ? -19.097 10.410 8.926 1.00 59.78 350 LYS A O 1
ATOM 2907 N N . ASP A 1 351 ? -19.928 9.006 10.446 1.00 61.12 351 ASP A N 1
ATOM 2908 C CA . ASP A 1 351 ? -18.911 9.226 11.485 1.00 61.12 351 ASP A CA 1
ATOM 2909 C C . ASP A 1 351 ? -17.451 9.061 11.005 1.00 61.12 351 ASP A C 1
ATOM 2911 O O . ASP A 1 351 ? -16.542 9.616 11.630 1.00 61.12 351 ASP A O 1
ATOM 2915 N N . MET A 1 352 ? -17.197 8.314 9.921 1.00 68.50 352 MET A N 1
ATOM 2916 C CA . MET A 1 352 ? -15.847 8.147 9.361 1.00 68.50 352 MET A CA 1
ATOM 2917 C C . MET A 1 352 ? -15.316 9.421 8.691 1.00 68.50 352 MET A C 1
ATOM 2919 O O . MET A 1 352 ? -14.107 9.641 8.701 1.00 68.50 352 MET A O 1
ATOM 2923 N N . GLU A 1 353 ? -16.199 10.291 8.192 1.00 64.06 353 GLU A N 1
ATOM 2924 C CA . GLU A 1 353 ? -15.844 11.573 7.559 1.00 64.06 353 GLU A CA 1
ATOM 2925 C C . GLU A 1 353 ? -15.243 12.567 8.569 1.00 64.06 353 GLU A C 1
ATOM 2927 O O . GLU A 1 353 ? -14.470 13.446 8.201 1.00 64.06 353 GLU A O 1
ATOM 2932 N N . SER A 1 354 ? -15.541 12.394 9.863 1.00 68.19 354 SER A N 1
ATOM 2933 C CA . SER A 1 354 ? -15.049 13.258 10.948 1.00 68.19 354 SER A CA 1
ATOM 2934 C C . SER A 1 354 ? -13.637 12.919 11.448 1.00 68.19 354 SER A C 1
ATOM 2936 O O . SER A 1 354 ? -13.096 13.617 12.310 1.00 68.19 354 SER A O 1
ATOM 2938 N N . LEU A 1 355 ? -13.032 11.831 10.957 1.00 81.69 355 LEU A N 1
ATOM 2939 C CA . LEU A 1 355 ? -11.719 11.384 11.412 1.00 81.69 355 LEU A CA 1
ATOM 2940 C C . LEU A 1 355 ? -10.610 12.281 10.834 1.00 81.69 355 LEU A C 1
ATOM 2942 O O . LEU A 1 355 ? -10.260 12.178 9.657 1.00 81.69 355 LEU A O 1
ATOM 2946 N N . ASN A 1 356 ? -10.001 13.113 11.687 1.00 83.75 356 ASN A N 1
ATOM 2947 C CA . ASN A 1 356 ? -8.825 13.916 11.336 1.00 83.75 356 ASN A CA 1
ATOM 2948 C C . ASN A 1 356 ? -7.554 13.043 11.267 1.00 83.75 356 ASN A C 1
ATOM 2950 O O . ASN A 1 356 ? -6.739 12.995 12.198 1.00 83.75 356 ASN A O 1
ATOM 2954 N N . ARG A 1 357 ? -7.424 12.299 10.168 1.00 83.25 357 ARG A N 1
ATOM 2955 C CA . ARG A 1 357 ? -6.257 11.478 9.831 1.00 83.25 357 ARG A CA 1
ATOM 2956 C C . ARG A 1 357 ? -5.356 12.172 8.822 1.00 83.25 357 ARG A C 1
ATOM 2958 O O . ARG A 1 357 ? -5.772 13.080 8.107 1.00 83.25 357 ARG A O 1
ATOM 2965 N N . SER A 1 358 ? -4.123 11.696 8.728 1.00 80.44 358 SER A N 1
ATOM 2966 C CA . SER A 1 358 ? -3.238 12.087 7.636 1.00 80.44 358 SER A CA 1
ATOM 2967 C C . SER A 1 358 ? -3.803 11.560 6.312 1.00 80.44 358 SER A C 1
ATOM 2969 O O . SER A 1 358 ? -4.106 10.370 6.177 1.00 80.44 358 SER A O 1
ATOM 2971 N N . TYR A 1 359 ? -3.953 12.444 5.328 1.00 69.44 359 TYR A N 1
ATOM 2972 C CA . TYR A 1 359 ? -4.309 12.072 3.962 1.00 69.44 359 TYR A CA 1
ATOM 2973 C C . TYR A 1 359 ? -3.073 12.171 3.085 1.00 69.44 359 TYR A C 1
ATOM 2975 O O . TYR A 1 359 ? -2.313 13.136 3.163 1.00 69.44 359 TYR A O 1
ATOM 2983 N N . ASN A 1 360 ? -2.876 11.162 2.246 1.00 62.09 360 ASN A N 1
ATOM 2984 C CA . ASN A 1 360 ? -1.845 11.239 1.232 1.00 62.09 360 ASN A CA 1
ATOM 2985 C C . ASN A 1 360 ? -2.369 12.077 0.058 1.00 62.09 360 ASN A C 1
ATOM 2987 O O . ASN A 1 360 ? -3.460 11.824 -0.463 1.00 62.09 360 ASN A O 1
ATOM 2991 N N . VAL A 1 361 ? -1.582 13.082 -0.321 1.00 63.84 361 VAL A N 1
ATOM 2992 C CA . VAL A 1 361 ? -1.874 14.035 -1.402 1.00 63.84 361 VAL A CA 1
ATOM 2993 C C . VAL A 1 361 ? -1.510 13.458 -2.776 1.00 63.84 361 VAL A C 1
ATOM 2995 O O . VAL A 1 361 ? -1.618 14.146 -3.781 1.00 63.84 361 VAL A O 1
ATOM 2998 N N . ASN A 1 362 ? -1.064 12.199 -2.842 1.00 64.56 362 ASN A N 1
ATOM 2999 C CA . ASN A 1 362 ? -0.755 11.520 -4.091 1.00 64.56 362 ASN A CA 1
ATOM 3000 C C . ASN A 1 362 ? -1.981 11.527 -5.009 1.00 64.56 362 ASN A C 1
ATOM 3002 O O . ASN A 1 362 ? -2.996 10.882 -4.741 1.00 64.56 362 ASN A O 1
ATOM 3006 N N . GLU A 1 363 ? -1.847 12.252 -6.110 1.00 59.47 363 GLU A N 1
ATOM 3007 C CA . GLU A 1 363 ? -2.786 12.250 -7.220 1.00 59.47 363 GLU A CA 1
ATOM 3008 C C . GLU A 1 363 ? -2.446 11.119 -8.192 1.00 59.47 363 GLU A C 1
ATOM 3010 O O . GLU A 1 363 ? -1.304 10.648 -8.265 1.00 59.47 363 GLU A O 1
ATOM 3015 N N . LEU A 1 364 ? -3.442 10.677 -8.964 1.00 58.22 364 LEU A N 1
ATOM 3016 C CA . LEU A 1 364 ? -3.218 9.725 -10.046 1.00 58.22 364 LEU A CA 1
ATOM 3017 C C . LEU A 1 364 ? -2.407 10.412 -11.153 1.00 58.22 364 LEU A C 1
ATOM 3019 O O . LEU A 1 364 ? -2.956 11.047 -12.050 1.00 58.22 364 LEU A O 1
ATOM 3023 N N . LYS A 1 365 ? -1.086 10.258 -11.098 1.00 62.00 365 LYS A N 1
ATOM 3024 C CA . LYS A 1 365 ? -0.191 10.574 -12.209 1.00 62.00 365 LYS A CA 1
ATOM 3025 C C . LYS A 1 365 ? -0.014 9.311 -13.035 1.00 62.00 365 LYS A C 1
ATOM 3027 O O . LYS A 1 365 ? 0.486 8.295 -12.540 1.00 62.00 365 LYS A O 1
ATOM 3032 N N . PHE A 1 366 ? -0.475 9.358 -14.278 1.00 54.53 366 PHE A N 1
ATOM 3033 C CA . PHE A 1 366 ? -0.227 8.277 -15.214 1.00 54.53 366 PHE A CA 1
ATOM 3034 C C . PHE A 1 366 ? 1.225 8.355 -15.684 1.00 54.53 366 PHE A C 1
ATOM 3036 O O . PHE A 1 366 ? 1.680 9.406 -16.133 1.00 54.53 366 PHE A O 1
ATOM 3043 N N . TYR A 1 367 ? 1.931 7.236 -15.571 1.00 55.00 367 TYR A N 1
ATOM 3044 C CA . TYR A 1 367 ? 3.273 7.069 -16.106 1.00 55.00 367 TYR A CA 1
ATOM 3045 C C . TYR A 1 367 ? 3.203 5.978 -17.159 1.00 55.00 367 TYR A C 1
ATOM 3047 O O . TYR A 1 367 ? 2.802 4.852 -16.850 1.00 55.00 367 TYR A O 1
ATOM 3055 N N . GLU A 1 368 ? 3.599 6.286 -18.391 1.00 52.41 368 GLU A N 1
ATOM 3056 C CA . GLU A 1 368 ? 3.814 5.211 -19.353 1.00 52.41 368 GLU A CA 1
ATOM 3057 C C . GLU A 1 368 ? 4.976 4.350 -18.853 1.00 52.41 368 GLU A C 1
ATOM 3059 O O . GLU A 1 368 ? 6.013 4.908 -18.479 1.00 52.41 368 GLU A O 1
ATOM 3064 N N . PRO A 1 369 ? 4.866 3.007 -18.863 1.00 52.03 369 PRO A N 1
ATOM 3065 C CA . PRO A 1 369 ? 5.973 2.128 -18.472 1.00 52.03 369 PRO A CA 1
ATOM 3066 C C . PRO A 1 369 ? 7.283 2.449 -19.213 1.00 52.03 369 PRO A C 1
ATOM 3068 O O . PRO A 1 369 ? 8.376 2.171 -18.719 1.00 52.03 369 PRO A O 1
ATOM 3071 N N . TYR A 1 370 ? 7.166 3.088 -20.382 1.00 47.75 370 TYR A N 1
ATOM 3072 C CA . TYR A 1 370 ? 8.262 3.469 -21.259 1.00 47.75 370 TYR A CA 1
ATOM 3073 C C . TYR A 1 370 ? 8.695 4.932 -21.170 1.00 47.75 370 TYR A C 1
ATOM 3075 O O . TYR A 1 370 ? 9.736 5.246 -21.735 1.00 47.75 370 TYR A O 1
ATOM 3083 N N . GLN A 1 371 ? 8.016 5.812 -20.423 1.00 44.34 371 GLN A N 1
ATOM 3084 C CA . GLN A 1 371 ? 8.372 7.244 -20.355 1.00 44.34 371 GLN A CA 1
ATOM 3085 C C . GLN A 1 371 ? 9.831 7.493 -19.915 1.00 44.34 371 GLN A C 1
ATOM 3087 O O . GLN A 1 371 ? 10.404 8.532 -20.229 1.00 44.34 371 GLN A O 1
ATOM 3092 N N . TYR A 1 372 ? 10.463 6.511 -19.259 1.00 41.41 372 TYR A N 1
ATOM 3093 C CA . TYR A 1 372 ? 11.895 6.514 -18.927 1.00 41.41 372 TYR A CA 1
ATOM 3094 C C . TYR A 1 372 ? 12.718 5.426 -19.653 1.00 41.41 372 TYR A C 1
ATOM 3096 O O . TYR A 1 372 ? 13.948 5.471 -19.628 1.00 41.41 372 TYR A O 1
ATOM 3104 N N . ALA A 1 373 ? 12.072 4.478 -20.347 1.00 36.31 373 ALA A N 1
ATOM 3105 C CA . ALA A 1 373 ? 12.719 3.552 -21.292 1.00 36.31 373 ALA A CA 1
ATOM 3106 C C . ALA A 1 373 ? 13.052 4.222 -22.642 1.00 36.31 373 ALA A C 1
ATOM 3108 O O . ALA A 1 373 ? 13.894 3.730 -23.393 1.00 36.31 373 ALA A O 1
ATOM 3109 N N . VAL A 1 374 ? 12.453 5.390 -22.892 1.00 40.09 374 VAL A N 1
ATOM 3110 C CA . VAL A 1 374 ? 12.703 6.365 -23.970 1.00 40.09 374 VAL A CA 1
ATOM 3111 C C . VAL A 1 374 ? 14.196 6.724 -24.179 1.00 40.09 374 VAL A C 1
ATOM 3113 O O . VAL A 1 374 ? 14.563 7.323 -25.185 1.00 40.09 374 VAL A O 1
ATOM 3116 N N . LEU A 1 375 ? 15.100 6.288 -23.295 1.00 44.12 375 LEU A N 1
ATOM 3117 C CA . LEU A 1 375 ? 16.552 6.440 -23.435 1.00 44.12 375 LEU A CA 1
ATOM 3118 C C . LEU A 1 375 ? 17.304 5.226 -24.018 1.00 44.12 375 LEU A C 1
ATOM 3120 O O . LEU A 1 375 ? 18.533 5.256 -24.092 1.00 44.12 375 LEU A O 1
ATOM 3124 N N . LYS A 1 376 ? 16.624 4.194 -24.536 1.00 38.28 376 LYS A N 1
ATOM 3125 C CA . LYS A 1 376 ? 17.210 3.411 -25.640 1.00 38.28 376 LYS A CA 1
ATOM 3126 C C . LYS A 1 376 ? 16.957 4.199 -26.922 1.00 38.28 376 LYS A C 1
ATOM 3128 O O . LYS A 1 376 ? 15.910 4.051 -27.541 1.00 38.28 376 LYS A O 1
ATOM 3133 N N . GLY A 1 377 ? 17.906 5.070 -27.272 1.00 36.62 377 GLY A N 1
ATOM 3134 C CA . GLY A 1 377 ? 17.820 6.114 -28.310 1.00 36.62 377 GLY A CA 1
ATOM 3135 C C . GLY A 1 377 ? 17.461 5.710 -29.753 1.00 36.62 377 GLY A C 1
ATOM 3136 O O . GLY A 1 377 ? 17.730 6.490 -30.655 1.00 36.62 377 GLY A O 1
ATOM 3137 N N . GLY A 1 378 ? 16.873 4.536 -29.993 1.00 39.06 378 GLY A N 1
ATOM 3138 C CA . GLY A 1 378 ? 16.267 4.153 -31.271 1.00 39.06 378 GLY A CA 1
ATOM 3139 C C . GLY A 1 378 ? 14.746 4.360 -31.339 1.00 39.06 378 GLY A C 1
ATOM 3140 O O . GLY A 1 378 ? 14.234 4.640 -32.415 1.00 39.06 378 GLY A O 1
ATOM 3141 N N . VAL A 1 379 ? 14.011 4.279 -30.218 1.00 41.47 379 VAL A N 1
ATOM 3142 C CA . VAL A 1 379 ? 12.528 4.221 -30.257 1.00 41.47 379 VAL A CA 1
ATOM 3143 C C . VAL A 1 379 ? 11.870 5.599 -30.422 1.00 41.47 379 VAL A C 1
ATOM 3145 O O . VAL A 1 379 ? 10.869 5.709 -31.124 1.00 41.47 379 VAL A O 1
ATOM 3148 N N . LEU A 1 380 ? 12.470 6.675 -29.892 1.00 40.75 380 LEU A N 1
ATOM 3149 C CA . LEU A 1 380 ? 11.975 8.043 -30.133 1.00 40.75 380 LEU A CA 1
ATOM 3150 C C . LEU A 1 380 ? 12.047 8.452 -31.607 1.00 40.75 380 LEU A C 1
ATOM 3152 O O . LEU A 1 380 ? 11.192 9.198 -32.065 1.00 40.75 380 LEU A O 1
ATOM 3156 N N . ASN A 1 381 ? 13.037 7.958 -32.353 1.00 36.84 381 ASN A N 1
ATOM 3157 C CA . ASN A 1 381 ? 13.175 8.295 -33.770 1.00 36.84 381 ASN A CA 1
ATOM 3158 C C . ASN A 1 381 ? 12.120 7.604 -34.647 1.00 36.84 381 ASN A C 1
ATOM 3160 O O . ASN A 1 381 ? 11.816 8.112 -35.720 1.00 36.84 381 ASN A O 1
ATOM 3164 N N . ALA A 1 382 ? 11.562 6.472 -34.207 1.00 36.25 382 ALA A N 1
ATOM 3165 C CA . ALA A 1 382 ? 10.482 5.789 -34.915 1.00 36.25 382 ALA A CA 1
ATOM 3166 C C . ALA A 1 382 ? 9.117 6.417 -34.584 1.00 36.25 382 ALA A C 1
ATOM 3168 O O . ALA A 1 382 ? 8.384 6.806 -35.483 1.00 36.25 382 ALA A O 1
ATOM 3169 N N . GLN A 1 383 ? 8.820 6.645 -33.300 1.00 37.31 383 GLN A N 1
ATOM 3170 C CA . GLN A 1 383 ? 7.530 7.218 -32.886 1.00 37.31 383 GLN A CA 1
ATOM 3171 C C . GLN A 1 383 ? 7.380 8.715 -33.208 1.00 37.31 383 GLN A C 1
ATOM 3173 O O . GLN A 1 383 ? 6.261 9.184 -33.386 1.00 37.31 383 GLN A O 1
ATOM 3178 N N . ALA A 1 384 ? 8.478 9.470 -33.334 1.00 37.72 384 ALA A N 1
ATOM 3179 C CA . ALA A 1 384 ? 8.423 10.840 -33.854 1.00 37.72 384 ALA A CA 1
ATOM 3180 C C . ALA A 1 384 ? 8.197 10.893 -35.376 1.00 37.72 384 ALA A C 1
ATOM 3182 O O . ALA A 1 384 ? 7.729 11.910 -35.875 1.00 37.72 384 ALA A O 1
ATOM 3183 N N . ARG A 1 385 ? 8.508 9.816 -36.113 1.00 35.28 385 ARG A N 1
ATOM 3184 C CA . ARG A 1 385 ? 8.210 9.711 -37.551 1.00 35.28 385 ARG A CA 1
ATOM 3185 C C . ARG A 1 385 ? 6.769 9.267 -37.803 1.00 35.28 385 ARG A C 1
ATOM 3187 O O . ARG A 1 385 ? 6.137 9.823 -38.691 1.00 35.28 385 ARG A O 1
ATOM 3194 N N . ASP A 1 386 ? 6.235 8.369 -36.976 1.00 33.66 386 ASP A N 1
ATOM 3195 C CA . ASP A 1 386 ? 4.857 7.862 -37.112 1.00 33.66 386 ASP A CA 1
ATOM 3196 C C . ASP A 1 386 ? 3.771 8.841 -36.616 1.00 33.66 386 ASP A C 1
ATOM 3198 O O . ASP A 1 386 ? 2.584 8.606 -36.817 1.00 33.66 386 ASP A O 1
ATOM 3202 N N . HIS A 1 387 ? 4.155 9.953 -35.980 1.00 32.62 387 HIS A N 1
ATOM 3203 C CA . HIS A 1 387 ? 3.240 11.032 -35.574 1.00 32.62 387 HIS A CA 1
ATOM 3204 C C . HIS A 1 387 ? 3.474 12.350 -36.330 1.00 32.62 387 HIS A C 1
ATOM 3206 O O . HIS A 1 387 ? 3.005 13.400 -35.893 1.00 32.62 387 HIS A O 1
ATOM 3212 N N . MET A 1 388 ? 4.197 12.305 -37.453 1.00 28.78 388 MET A N 1
ATOM 3213 C CA . MET A 1 388 ? 4.465 13.472 -38.301 1.00 28.78 388 MET A CA 1
ATOM 3214 C C . MET A 1 388 ? 3.880 13.388 -39.719 1.00 28.78 388 MET A C 1
ATOM 3216 O O . MET A 1 388 ? 4.216 14.242 -40.537 1.00 28.78 388 MET A O 1
ATOM 3220 N N . PHE A 1 389 ? 2.976 12.440 -39.994 1.00 32.56 389 PHE A N 1
ATOM 3221 C CA . PHE A 1 389 ? 2.154 12.421 -41.208 1.00 32.56 389 PHE A CA 1
ATOM 3222 C C . PHE A 1 389 ? 0.737 11.936 -40.916 1.00 32.56 389 PHE A C 1
ATOM 3224 O O . PHE A 1 389 ? 0.608 10.924 -40.190 1.00 32.56 389 PHE A O 1
#

Secondary structure (DSSP, 8-state):
--SSSHHHHHHHHHHHHHH------HHHHHHHHHHSSSHHHHHHHTGGGHHHHGGG--HHHHHHHHHHTPSS---HHHHHHHHHHHH---HHHHHHHTGGGGHHHHHHGGGS-HHHHHHHHHHTT-SSPPPHHHHHHHHHHTT-TT-HHHHHHHHHHHHTSSS-HHHHHHHHHHHHHHHH---TT----HHHHHHHHHHHHHHHHHHHHHHHHHHT--HHHHHHHHHHHHHHHTTT-TT-B-SSSEETTTTEEHHHHHHSSS---TT-HHHHHHHHHHHHHHHHHTT--HHHHHHHHHHS-SSTTSSSTTTTSHHHHHHHHHHHHHHHTTT--SHHHHHHHHHS-----GGGGG--------------TTTTGGGSTTHHHHHTTTT--

Sequence (389 aa):
MRKLLLLPMSILLLSQFIYGACSQSGKFWQGQIQKSKNIETFFINNYNCKNSFYKHLKNSEKLYYDAVLYPRGLKKAQYKNRWFTMSIASDKEFFKTFSFYNNYFTKHKNSITDRELHCFQKQKGFPYPVAKNRFYTELQKRGIHNDVSYLYPLIRWSHDASGRDMALSRERVEKAEQRFGIKRGKVGDNVQFARYIAVFDTDYEFVANQIALKLGIPYMDAYKLLVIITYMESRGNIFASSTTGAFGPLQLTMHYYMMYGEPNNPFNPRASLIKLANKFIHYHRVGKTLDASVIAYKSGSLEKCQDGVGRDSADCRYYYNYKRLMDEMLNMNTKIKISRYMTGKAYFRKDMESLNRSYNVNELKFYEPYQYAVLKGGVLNAQARDHMF

Radius of gyration: 24.37 Å; chains: 1; bounding box: 59×50×102 Å